Protein AF-A0A7S3K6J3-F1 (afdb_monomer)

Solvent-accessible surface area (backbone atoms only — not comparable to full-atom values): 22435 Å² total; per-residue (Å²): 146,66,68,74,61,56,57,57,53,49,53,54,53,50,48,54,52,48,49,53,53,51,45,63,76,62,69,78,59,71,62,66,65,54,31,46,49,50,23,51,48,55,45,53,49,30,73,70,37,90,57,42,49,60,39,41,28,52,50,20,53,50,42,35,59,39,30,76,72,70,50,45,62,46,47,47,34,20,48,77,70,47,40,57,57,58,52,48,53,51,45,71,68,40,81,85,60,34,71,55,33,46,55,17,49,40,41,40,48,47,41,51,69,68,48,92,78,70,87,71,69,76,64,46,58,62,50,48,50,53,46,57,52,34,60,80,64,70,38,69,70,52,60,48,49,52,46,53,41,55,50,53,48,67,73,72,52,63,75,71,56,69,70,32,68,59,51,37,49,47,54,36,50,51,59,77,63,56,68,80,89,48,77,90,43,44,74,58,52,38,54,50,32,50,51,56,61,71,41,53,72,86,51,45,55,54,45,46,56,70,86,75,76,76,85,75,91,68,98,69,59,68,73,49,55,36,53,46,48,52,54,48,51,53,46,51,34,41,53,50,42,42,40,49,76,69,67,57,43,83,87,62,48,58,74,73,51,47,39,29,38,41,53,47,52,43,55,40,39,77,80,41,43,66,60,51,42,44,66,50,51,33,65,86,68,34,55,68,50,54,57,50,50,49,54,51,52,54,49,60,70,61,50,85,64,71,90,75,98,75,77,90,77,82,82,78,58,99,75,77,66,53,92,67,66,52,61,86,84,34,53,44,44,49,44,58,54,31,52,72,43,86,53,63,66,45,19,47,45,42,46,53,37,52,32,54,73,36,75,66,36,66,66,55,30,25,68,64,60,34,57,83,51,34,48,62,55,36,52,74,68,35,56,79,73,77,55,83,72,82,89,129

Mean predicted aligned error: 13.7 Å

Structure (mmCIF, N/CA/C/O backbone):
data_AF-A0A7S3K6J3-F1
#
_entry.id   AF-A0A7S3K6J3-F1
#
loop_
_atom_site.group_PDB
_atom_site.id
_atom_site.type_symbol
_atom_site.label_atom_id
_atom_site.label_alt_id
_atom_site.label_comp_id
_atom_site.label_asym_id
_atom_site.label_entity_id
_atom_site.label_seq_id
_atom_site.pdbx_PDB_ins_code
_atom_site.Cartn_x
_atom_site.Cartn_y
_atom_site.Cartn_z
_atom_site.occupancy
_atom_site.B_iso_or_equiv
_atom_site.auth_seq_id
_atom_site.auth_comp_id
_atom_site.auth_asym_id
_atom_site.auth_atom_id
_atom_site.pdbx_PDB_model_num
ATOM 1 N N . MET A 1 1 ? 22.095 25.182 -49.298 1.00 34.34 1 MET A N 1
ATOM 2 C CA . MET A 1 1 ? 22.817 23.973 -49.753 1.00 34.34 1 MET A CA 1
ATOM 3 C C . MET A 1 1 ? 22.942 22.976 -48.593 1.00 34.34 1 MET A C 1
ATOM 5 O O . MET A 1 1 ? 24.052 22.664 -48.198 1.00 34.34 1 MET A O 1
ATOM 9 N N . GLY A 1 2 ? 21.825 22.530 -47.999 1.00 30.38 2 GLY A N 1
ATOM 10 C CA . GLY A 1 2 ? 21.850 21.708 -46.769 1.00 30.38 2 GLY A CA 1
ATOM 11 C C . GLY A 1 2 ? 20.948 20.469 -46.784 1.00 30.38 2 GLY A C 1
ATOM 12 O O . GLY A 1 2 ? 21.157 19.570 -45.989 1.00 30.38 2 GLY A O 1
ATOM 13 N N . TRP A 1 3 ? 19.995 20.370 -47.717 1.00 23.39 3 TRP A N 1
ATOM 14 C CA . TRP A 1 3 ? 19.066 19.234 -47.788 1.00 23.39 3 TRP A CA 1
ATOM 15 C C . TRP A 1 3 ? 19.613 18.039 -48.589 1.00 23.39 3 TRP A C 1
ATOM 17 O O . TRP A 1 3 ? 19.313 16.896 -48.263 1.00 23.39 3 TRP A O 1
ATOM 27 N N . ASP A 1 4 ? 20.481 18.273 -49.577 1.00 26.73 4 ASP A N 1
ATOM 28 C CA . ASP A 1 4 ? 21.022 17.201 -50.431 1.00 26.73 4 ASP A CA 1
ATOM 29 C C . ASP A 1 4 ? 22.123 16.366 -49.746 1.00 26.73 4 ASP A C 1
ATOM 31 O O . ASP A 1 4 ? 22.400 15.239 -50.153 1.00 26.73 4 ASP A O 1
ATOM 35 N N . VAL A 1 5 ? 22.737 16.893 -48.679 1.00 32.53 5 VAL A N 1
ATOM 36 C CA . VAL A 1 5 ? 23.767 16.190 -47.890 1.00 32.53 5 VAL A CA 1
ATOM 37 C C . VAL A 1 5 ? 23.125 15.235 -46.872 1.00 32.53 5 VAL A C 1
ATOM 39 O O . VAL A 1 5 ? 23.601 14.112 -46.713 1.00 32.53 5 VAL A O 1
ATOM 42 N N . LEU A 1 6 ? 21.992 15.627 -46.276 1.00 29.70 6 LEU A N 1
ATOM 43 C CA . LEU A 1 6 ? 21.181 14.804 -45.364 1.00 29.70 6 LEU A CA 1
ATOM 44 C C . LEU A 1 6 ? 20.656 13.520 -46.029 1.00 29.70 6 LEU A C 1
ATOM 46 O O . LEU A 1 6 ? 20.731 12.439 -45.447 1.00 29.70 6 LEU A O 1
ATOM 50 N N . VAL A 1 7 ? 20.179 13.618 -47.274 1.00 34.91 7 VAL A N 1
ATOM 51 C CA . VAL A 1 7 ? 19.638 12.472 -48.030 1.00 34.91 7 VAL A CA 1
ATOM 52 C C . VAL A 1 7 ? 20.750 11.508 -48.475 1.00 34.91 7 VAL A C 1
ATOM 54 O O . VAL A 1 7 ? 20.554 10.291 -48.500 1.00 34.91 7 VAL A O 1
ATOM 57 N N . ALA A 1 8 ? 21.945 12.023 -48.783 1.00 35.62 8 ALA A N 1
ATOM 58 C CA . ALA A 1 8 ? 23.076 11.210 -49.230 1.00 35.62 8 ALA A CA 1
ATOM 59 C C . ALA A 1 8 ? 23.711 10.369 -48.103 1.00 35.62 8 ALA A C 1
ATOM 61 O O . ALA A 1 8 ? 24.182 9.260 -48.367 1.00 35.62 8 ALA A O 1
ATOM 62 N N . ASP A 1 9 ? 23.710 10.864 -46.860 1.00 44.25 9 ASP A N 1
ATOM 63 C CA . ASP A 1 9 ? 24.237 10.129 -45.699 1.00 44.25 9 ASP A CA 1
ATOM 64 C C . ASP A 1 9 ? 23.199 9.171 -45.082 1.00 44.25 9 ASP A C 1
ATOM 66 O O . ASP A 1 9 ? 23.557 8.077 -44.637 1.00 44.25 9 ASP A O 1
ATOM 70 N N . GLN A 1 10 ? 21.899 9.493 -45.172 1.00 42.94 10 GLN A N 1
ATOM 71 C CA . GLN A 1 10 ? 20.819 8.542 -44.868 1.00 42.94 10 GLN A CA 1
ATOM 72 C C . GLN A 1 10 ? 20.868 7.305 -45.777 1.00 42.94 10 GLN A C 1
ATOM 74 O O . GLN A 1 10 ? 20.748 6.187 -45.280 1.00 42.94 10 GLN A O 1
ATOM 79 N N . GLY A 1 11 ? 21.138 7.473 -47.077 1.00 52.28 11 GLY A N 1
ATOM 80 C CA . GLY A 1 11 ? 21.250 6.349 -48.015 1.00 52.28 11 GLY A CA 1
ATOM 81 C C . GLY A 1 11 ? 22.408 5.390 -47.707 1.00 52.28 11 GLY A C 1
ATOM 82 O O . GLY A 1 11 ? 22.273 4.182 -47.882 1.00 52.28 11 GLY A O 1
ATOM 83 N N . LYS A 1 12 ? 23.537 5.895 -47.191 1.00 51.97 12 LYS A N 1
ATOM 84 C CA . LYS A 1 12 ? 24.689 5.057 -46.806 1.00 51.97 12 LYS A CA 1
ATOM 85 C C . LYS A 1 12 ? 24.440 4.282 -45.513 1.00 51.97 12 LYS A C 1
ATOM 87 O O . LYS A 1 12 ? 24.840 3.123 -45.417 1.00 51.97 12 LYS A O 1
ATOM 92 N N . ASN A 1 13 ? 23.761 4.899 -44.546 1.00 50.94 13 ASN A N 1
ATOM 93 C CA . ASN A 1 13 ? 23.391 4.240 -43.295 1.00 50.94 13 ASN A CA 1
ATOM 94 C C . ASN A 1 13 ? 22.257 3.223 -43.497 1.00 50.94 13 ASN A C 1
ATOM 96 O O . ASN A 1 13 ? 22.310 2.140 -42.917 1.00 50.94 13 ASN A O 1
ATOM 100 N N . GLU A 1 14 ? 21.274 3.513 -44.358 1.00 53.78 14 GLU A N 1
ATOM 101 C CA . GLU A 1 14 ? 20.258 2.530 -44.750 1.00 53.78 14 GLU A CA 1
ATOM 102 C C . GLU A 1 14 ? 20.865 1.360 -45.517 1.00 53.78 14 GLU A C 1
ATOM 104 O O . GLU A 1 14 ? 20.494 0.220 -45.251 1.00 53.78 14 GLU A O 1
ATOM 109 N N 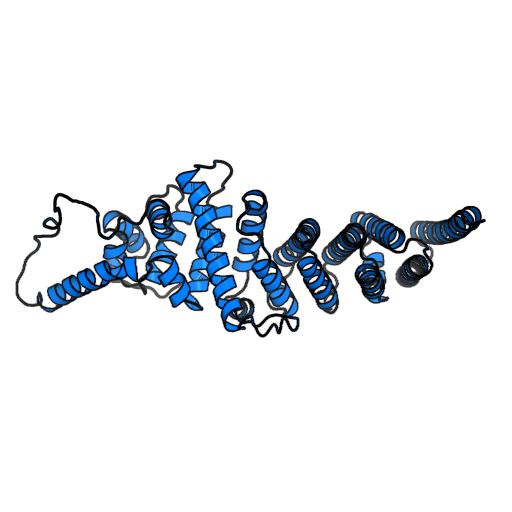. GLU A 1 15 ? 21.825 1.608 -46.409 1.00 57.09 15 GLU A N 1
ATOM 110 C CA . GLU A 1 15 ? 22.499 0.534 -47.135 1.00 57.09 15 GLU A CA 1
ATOM 111 C C . GLU A 1 15 ? 23.333 -0.342 -46.193 1.00 57.09 15 GLU A C 1
ATOM 113 O O . GLU A 1 15 ? 23.237 -1.565 -46.257 1.00 57.09 15 GLU A O 1
ATOM 118 N N . ALA A 1 16 ? 24.066 0.254 -45.246 1.00 52.78 16 ALA A N 1
ATOM 119 C CA . ALA A 1 16 ? 24.797 -0.491 -44.221 1.00 52.78 16 ALA A CA 1
ATOM 120 C C . ALA A 1 16 ? 23.858 -1.330 -43.331 1.00 52.78 16 ALA A C 1
ATOM 122 O O . ALA A 1 16 ? 24.110 -2.512 -43.099 1.00 52.78 16 ALA A O 1
ATOM 123 N N . LEU A 1 17 ? 22.732 -0.760 -42.886 1.00 52.22 17 LEU A N 1
ATOM 124 C CA . LEU A 1 17 ? 21.715 -1.484 -42.117 1.00 52.22 17 LEU A CA 1
ATOM 125 C C . LEU A 1 17 ? 21.010 -2.564 -42.950 1.00 52.22 17 LEU A C 1
ATOM 127 O O . LEU A 1 17 ? 20.650 -3.610 -42.413 1.00 52.22 17 LEU A O 1
ATOM 131 N N . ARG A 1 18 ? 20.817 -2.342 -44.255 1.00 63.78 18 ARG A N 1
ATOM 132 C CA . ARG A 1 18 ? 20.242 -3.314 -45.194 1.00 63.78 18 ARG A CA 1
ATOM 133 C C . ARG A 1 18 ? 21.179 -4.498 -45.401 1.00 63.78 18 ARG A C 1
ATOM 135 O O . ARG A 1 18 ? 20.708 -5.632 -45.363 1.00 63.78 18 ARG A O 1
ATOM 142 N N . VAL A 1 19 ? 22.481 -4.254 -45.558 1.00 57.09 19 VAL A N 1
ATOM 143 C CA . VAL A 1 19 ? 23.503 -5.309 -45.647 1.00 57.09 19 VAL A CA 1
ATOM 144 C C . VAL A 1 19 ? 23.513 -6.146 -44.369 1.00 57.09 19 VAL A C 1
ATOM 146 O O . VAL A 1 19 ? 23.354 -7.360 -44.447 1.00 57.09 19 VAL A O 1
ATOM 149 N N . VAL A 1 20 ? 23.552 -5.507 -43.196 1.00 50.97 20 VAL A N 1
ATOM 150 C CA . VAL A 1 20 ? 23.498 -6.207 -41.901 1.00 50.97 20 VAL A CA 1
ATOM 151 C C . VAL A 1 20 ? 22.211 -7.031 -41.758 1.00 50.97 20 VAL A C 1
ATOM 153 O O . VAL A 1 20 ? 22.265 -8.197 -41.378 1.00 50.97 20 VAL A O 1
ATOM 156 N N . ARG A 1 21 ? 21.042 -6.479 -42.116 1.00 54.25 21 ARG A N 1
ATOM 157 C CA . ARG A 1 21 ? 19.759 -7.212 -42.079 1.00 54.25 21 ARG A CA 1
ATOM 158 C C . ARG A 1 21 ? 19.743 -8.421 -43.017 1.00 54.25 21 ARG A C 1
ATOM 160 O O . ARG A 1 21 ? 19.199 -9.459 -42.648 1.00 54.25 21 ARG A O 1
ATOM 167 N N . ASN A 1 22 ? 20.324 -8.291 -44.208 1.00 57.12 22 ASN A N 1
ATOM 168 C CA . ASN A 1 22 ? 20.384 -9.368 -45.194 1.00 57.12 22 ASN A CA 1
ATOM 169 C C . ASN A 1 22 ? 21.358 -10.479 -44.774 1.00 57.12 22 ASN A C 1
ATOM 171 O O . ASN A 1 22 ? 21.055 -11.650 -44.980 1.00 57.12 22 ASN A O 1
ATOM 175 N N . GLU A 1 23 ? 22.483 -10.138 -44.145 1.00 49.16 23 GLU A N 1
ATOM 176 C CA . GLU A 1 23 ? 23.447 -11.121 -43.635 1.00 49.16 23 GLU A CA 1
ATOM 177 C C . GLU A 1 23 ? 22.927 -11.872 -42.399 1.00 49.16 23 GLU A C 1
ATOM 179 O O . GLU A 1 23 ? 23.130 -13.082 -42.293 1.00 49.16 23 GLU A O 1
ATOM 184 N N . ILE A 1 24 ? 22.170 -11.201 -41.518 1.00 45.38 24 ILE A N 1
ATOM 185 C CA . ILE A 1 24 ? 21.452 -11.850 -40.404 1.00 45.38 24 ILE A CA 1
ATOM 186 C C . ILE A 1 24 ? 20.392 -12.818 -40.943 1.00 45.38 24 ILE A C 1
ATOM 188 O O . ILE A 1 24 ? 20.309 -13.960 -40.494 1.00 45.38 24 ILE A O 1
ATOM 192 N N . ALA A 1 25 ? 19.606 -12.396 -41.939 1.00 51.31 25 ALA A N 1
ATOM 193 C CA . ALA A 1 25 ? 18.584 -13.242 -42.557 1.00 51.31 25 ALA A CA 1
ATOM 194 C C . ALA A 1 25 ? 19.169 -14.456 -43.307 1.00 51.31 25 ALA A C 1
ATOM 196 O O . ALA A 1 25 ? 18.483 -15.466 -43.456 1.00 51.31 25 ALA A O 1
ATOM 197 N N . ALA A 1 26 ? 20.421 -14.367 -43.767 1.00 56.28 26 ALA A N 1
ATOM 198 C CA . ALA A 1 26 ? 21.113 -15.431 -44.490 1.00 56.28 26 ALA A CA 1
ATOM 199 C C . ALA A 1 26 ? 21.833 -16.449 -43.581 1.00 56.28 26 ALA A C 1
ATOM 201 O O . ALA A 1 26 ? 22.225 -17.509 -44.065 1.00 56.28 26 ALA A O 1
ATOM 202 N N . GLY A 1 27 ? 22.006 -16.166 -42.281 1.00 45.19 27 GLY A N 1
ATOM 203 C CA . GLY A 1 27 ? 22.624 -17.092 -41.318 1.00 45.19 27 GLY A CA 1
ATOM 204 C C . GLY A 1 27 ? 24.111 -17.394 -41.567 1.00 45.19 27 GLY A C 1
ATOM 205 O O . GLY A 1 27 ? 24.611 -18.424 -41.123 1.00 45.19 27 GLY A O 1
ATOM 206 N N . THR A 1 28 ? 24.820 -16.533 -42.303 1.00 44.09 28 THR A N 1
ATOM 207 C CA . THR A 1 28 ? 26.155 -16.812 -42.869 1.00 44.09 28 THR A CA 1
ATOM 208 C C . THR A 1 28 ? 27.348 -16.384 -42.006 1.00 44.09 28 THR A C 1
ATOM 210 O O . THR A 1 28 ? 28.485 -16.675 -42.372 1.00 44.09 28 THR A O 1
ATOM 213 N N . VAL A 1 29 ? 27.137 -15.724 -40.864 1.00 46.84 29 VAL A N 1
ATOM 214 C CA . VAL A 1 29 ? 28.210 -15.256 -39.964 1.00 46.84 29 VAL A CA 1
ATOM 215 C C . VAL A 1 29 ? 27.853 -15.599 -38.517 1.00 46.84 29 VAL A C 1
ATOM 217 O O . VAL A 1 29 ? 26.678 -15.586 -38.156 1.00 46.84 29 VAL A O 1
ATOM 220 N N . ALA A 1 30 ? 28.852 -15.915 -37.680 1.00 49.59 30 ALA A N 1
ATOM 221 C CA . ALA A 1 30 ? 28.650 -16.122 -36.244 1.00 49.59 30 ALA A CA 1
ATOM 222 C C . ALA A 1 30 ? 27.934 -14.897 -35.641 1.00 49.59 30 ALA A C 1
ATOM 224 O O . ALA A 1 30 ? 28.468 -13.786 -35.699 1.00 49.59 30 ALA A O 1
ATOM 225 N N . SER A 1 31 ? 26.712 -15.099 -35.128 1.00 60.62 31 SER A N 1
ATOM 226 C CA . SER A 1 31 ? 25.743 -14.009 -34.918 1.00 60.62 31 SER A CA 1
ATOM 227 C C . SER A 1 31 ? 26.261 -12.915 -33.978 1.00 60.62 31 SER A C 1
ATOM 229 O O . SER A 1 31 ? 26.027 -11.737 -34.224 1.00 60.62 31 SER A O 1
ATOM 231 N N . GLU A 1 32 ? 27.098 -13.268 -33.001 1.00 57.19 32 GLU A N 1
ATOM 232 C CA . GLU A 1 32 ? 27.632 -12.335 -32.001 1.00 57.19 32 GLU A CA 1
ATOM 233 C C . GLU A 1 32 ? 28.530 -11.230 -32.585 1.00 57.19 32 GLU A C 1
ATOM 235 O O . GLU A 1 32 ? 28.399 -10.064 -32.213 1.00 57.19 32 GLU A O 1
ATOM 240 N N . ALA A 1 33 ? 29.423 -11.547 -33.531 1.00 58.88 33 ALA A N 1
ATOM 241 C CA . ALA A 1 33 ? 30.325 -10.548 -34.118 1.00 58.88 33 ALA A CA 1
ATOM 242 C C . ALA A 1 33 ? 29.576 -9.562 -35.030 1.00 58.88 33 ALA A C 1
ATOM 244 O O . ALA A 1 33 ? 29.929 -8.378 -35.118 1.00 58.88 33 ALA A O 1
ATOM 245 N N . LEU A 1 34 ? 28.523 -10.050 -35.693 1.00 63.38 34 LEU A N 1
ATOM 246 C CA . LEU A 1 34 ? 27.672 -9.240 -36.553 1.00 63.38 34 LEU A CA 1
ATOM 247 C C . LEU A 1 34 ? 26.735 -8.350 -35.725 1.00 63.38 34 LEU A C 1
ATOM 249 O O . LEU A 1 34 ? 26.571 -7.175 -36.040 1.00 63.38 34 LEU A O 1
ATOM 253 N N . GLU A 1 35 ? 26.192 -8.868 -34.623 1.00 67.25 35 GLU A N 1
ATOM 254 C CA . GLU A 1 35 ? 25.360 -8.120 -33.676 1.00 67.25 35 GLU A CA 1
ATOM 255 C C . GLU A 1 35 ? 26.161 -7.035 -32.934 1.00 67.25 35 GLU A C 1
ATOM 257 O O . GLU A 1 35 ? 25.688 -5.905 -32.803 1.00 67.25 35 GLU A O 1
ATOM 262 N N . ALA A 1 36 ? 27.397 -7.325 -32.511 1.00 67.94 36 ALA A N 1
ATOM 263 C CA . ALA A 1 36 ? 28.294 -6.328 -31.921 1.00 67.94 36 ALA A CA 1
ATOM 264 C C . ALA A 1 36 ? 28.704 -5.244 -32.937 1.00 67.94 36 ALA A C 1
ATOM 266 O O . ALA A 1 36 ? 28.821 -4.064 -32.596 1.00 67.94 36 ALA A O 1
ATOM 267 N N . SER A 1 37 ? 28.883 -5.619 -34.207 1.00 72.25 37 SER A N 1
ATOM 268 C CA . SER A 1 37 ? 29.127 -4.655 -35.287 1.00 72.25 37 SER A CA 1
ATOM 269 C C . SER A 1 37 ? 27.888 -3.802 -35.569 1.00 72.25 37 SER A C 1
ATOM 271 O O . SER A 1 37 ? 28.005 -2.589 -35.729 1.00 72.25 37 SER A O 1
ATOM 273 N N . ALA A 1 38 ? 26.694 -4.395 -35.546 1.00 72.19 38 ALA A N 1
ATOM 274 C CA . ALA A 1 38 ? 25.429 -3.686 -35.707 1.00 72.19 38 ALA A CA 1
ATOM 275 C C . ALA A 1 38 ? 25.185 -2.675 -34.574 1.00 72.19 38 ALA A C 1
ATOM 277 O O . ALA A 1 38 ? 24.807 -1.537 -34.845 1.00 72.19 38 ALA A O 1
ATOM 278 N N . ALA A 1 39 ? 25.477 -3.040 -33.322 1.00 73.00 39 ALA A N 1
ATOM 279 C CA . ALA A 1 39 ? 25.440 -2.132 -32.175 1.00 73.00 39 ALA A CA 1
ATOM 280 C C . ALA A 1 39 ? 26.339 -0.896 -32.375 1.00 73.00 39 ALA A C 1
ATOM 282 O O . ALA A 1 39 ? 25.890 0.237 -32.187 1.00 73.00 39 ALA A O 1
ATOM 283 N N . LYS A 1 40 ? 27.579 -1.098 -32.839 1.00 76.25 40 LYS A N 1
ATOM 284 C CA . LYS A 1 40 ? 28.516 -0.007 -33.165 1.00 76.25 40 LYS A CA 1
ATOM 285 C C . LYS A 1 40 ? 28.045 0.856 -34.337 1.00 76.25 40 LYS A C 1
ATOM 287 O O . LYS A 1 40 ? 28.282 2.061 -34.338 1.00 76.25 40 LYS A O 1
ATOM 292 N N . ILE A 1 41 ? 27.365 0.263 -35.319 1.00 75.81 41 ILE A N 1
ATOM 293 C CA . ILE A 1 41 ? 26.771 0.996 -36.445 1.00 75.81 41 ILE A CA 1
ATOM 294 C C . ILE A 1 41 ? 25.646 1.910 -35.951 1.00 75.81 41 ILE A C 1
ATOM 296 O O . ILE A 1 41 ? 25.638 3.085 -36.308 1.00 75.81 41 ILE A O 1
ATOM 300 N N . TYR A 1 42 ? 24.745 1.417 -35.094 1.00 74.00 42 TYR A N 1
ATOM 301 C CA . TYR A 1 42 ? 23.696 2.250 -34.495 1.00 74.00 42 TYR A CA 1
ATOM 302 C C . TYR A 1 42 ? 24.278 3.403 -33.672 1.00 74.00 42 TYR A C 1
ATOM 304 O O . TYR A 1 42 ? 23.838 4.540 -33.821 1.00 74.00 42 TYR A O 1
ATOM 312 N N . LEU A 1 43 ? 25.303 3.131 -32.863 1.00 74.88 43 LEU A N 1
ATOM 313 C CA . LEU A 1 43 ? 26.033 4.153 -32.110 1.00 74.88 43 LEU A CA 1
ATOM 314 C C . LEU A 1 43 ? 26.639 5.227 -33.020 1.00 74.88 43 LEU A C 1
ATOM 316 O O . LEU A 1 43 ? 26.363 6.412 -32.849 1.00 74.88 43 LEU A O 1
ATOM 320 N N . SER A 1 44 ? 27.393 4.820 -34.043 1.00 77.44 44 SER A N 1
ATOM 321 C CA . SER A 1 44 ? 28.011 5.765 -34.978 1.00 77.44 44 SER A CA 1
ATOM 322 C C . SER A 1 44 ? 26.973 6.563 -35.773 1.00 77.44 44 SER A C 1
ATOM 324 O O . SER A 1 44 ? 27.199 7.734 -36.075 1.00 77.44 44 SER A O 1
ATOM 326 N N . ALA A 1 45 ? 25.833 5.951 -36.107 1.00 73.94 45 ALA A N 1
ATOM 327 C CA . ALA A 1 45 ? 24.732 6.630 -36.779 1.00 73.94 45 ALA A CA 1
ATOM 328 C C . ALA A 1 45 ? 24.093 7.699 -35.882 1.00 73.94 45 ALA A C 1
ATOM 330 O O . ALA A 1 45 ? 23.811 8.792 -36.365 1.00 73.94 45 ALA A O 1
ATOM 331 N N . ILE A 1 46 ? 23.918 7.419 -34.585 1.00 76.06 46 ILE A N 1
ATOM 332 C CA . ILE A 1 46 ? 23.442 8.402 -33.603 1.00 76.06 46 ILE A CA 1
ATOM 333 C C . ILE A 1 46 ? 24.430 9.571 -33.478 1.00 76.06 46 ILE A C 1
ATOM 335 O O . ILE A 1 46 ? 24.019 10.728 -33.514 1.00 76.06 46 ILE A O 1
ATOM 339 N N . GLU A 1 47 ? 25.729 9.291 -33.361 1.00 78.44 47 GLU A N 1
ATOM 340 C CA . GLU A 1 47 ? 26.759 10.325 -33.185 1.00 78.44 47 GLU A CA 1
ATOM 341 C C . GLU A 1 47 ? 26.874 11.275 -34.382 1.00 78.44 47 GLU A C 1
ATOM 343 O O . GLU A 1 47 ? 27.130 12.468 -34.201 1.00 78.44 47 GLU A O 1
ATOM 348 N N . LYS A 1 48 ? 26.688 10.742 -35.596 1.00 79.38 48 LYS A N 1
ATOM 349 C CA . LYS A 1 48 ? 26.800 11.480 -36.863 1.00 79.38 48 LYS A CA 1
ATOM 350 C C . LYS A 1 48 ? 25.499 12.147 -37.309 1.00 79.38 48 LYS A C 1
ATOM 352 O O . LYS A 1 48 ? 25.534 12.929 -38.255 1.00 79.38 48 LYS A O 1
ATOM 357 N N . ALA A 1 49 ? 24.367 11.827 -36.687 1.00 78.06 49 ALA A N 1
ATOM 358 C CA . ALA A 1 49 ? 23.081 12.386 -37.078 1.00 78.06 49 ALA A CA 1
ATOM 359 C C . ALA A 1 49 ? 23.005 13.894 -36.801 1.00 78.06 49 ALA A C 1
ATOM 361 O O . ALA A 1 49 ? 23.448 14.371 -35.756 1.00 78.06 49 ALA A O 1
ATOM 362 N N . GLU A 1 50 ? 22.393 14.629 -37.733 1.00 78.81 50 GLU A N 1
ATOM 363 C CA . GLU A 1 50 ? 22.113 16.060 -37.574 1.00 78.81 50 GLU A CA 1
ATOM 364 C C . GLU A 1 50 ? 21.015 16.293 -36.525 1.00 78.81 50 GLU A C 1
ATOM 366 O O . GLU A 1 50 ? 21.204 17.093 -35.613 1.00 78.81 50 GLU A O 1
ATOM 371 N N . ASP A 1 51 ? 19.921 15.522 -36.585 1.00 79.44 51 ASP A N 1
ATOM 372 C CA . ASP A 1 51 ? 18.951 15.411 -35.489 1.00 79.44 51 ASP A CA 1
ATOM 373 C C . ASP A 1 51 ? 19.251 14.153 -34.660 1.00 79.44 51 ASP A C 1
ATOM 375 O O . ASP A 1 51 ? 18.789 13.038 -34.936 1.00 79.44 51 ASP A O 1
ATOM 379 N N . LYS A 1 52 ? 20.069 14.341 -33.622 1.00 77.75 52 LYS A N 1
ATOM 380 C CA . LYS A 1 52 ? 20.475 13.263 -32.715 1.00 77.75 52 LYS A CA 1
ATOM 381 C C . LYS A 1 52 ? 19.291 12.635 -31.977 1.00 77.75 52 LYS A C 1
ATOM 383 O O . LYS A 1 52 ? 19.328 11.443 -31.679 1.00 77.75 52 LYS A O 1
ATOM 388 N N . VAL A 1 53 ? 18.227 13.389 -31.694 1.00 71.31 53 VAL A N 1
ATOM 389 C CA . VAL A 1 53 ? 17.065 12.872 -30.956 1.00 71.31 53 VAL A CA 1
ATOM 390 C C . VAL A 1 53 ? 16.200 11.986 -31.841 1.00 71.31 53 VAL A C 1
ATOM 392 O O . VAL A 1 53 ? 15.757 10.918 -31.399 1.00 71.31 53 VAL A O 1
ATOM 395 N N . GLU A 1 54 ? 15.991 12.374 -33.095 1.00 75.25 54 GLU A N 1
ATOM 396 C CA . GLU A 1 54 ? 15.319 11.521 -34.071 1.00 75.25 54 GLU A CA 1
ATOM 397 C C . GLU A 1 54 ? 16.106 10.223 -34.307 1.00 75.25 54 GLU A C 1
ATOM 399 O O . GLU A 1 54 ? 15.522 9.137 -34.270 1.00 75.25 54 GLU A O 1
ATOM 404 N N . ALA A 1 55 ? 17.436 10.303 -34.426 1.00 74.00 55 ALA A N 1
ATOM 405 C CA . ALA A 1 55 ? 18.295 9.129 -34.585 1.00 74.00 55 ALA A CA 1
ATOM 406 C C . ALA A 1 55 ? 18.230 8.166 -33.385 1.00 74.00 55 ALA A C 1
ATOM 408 O O . ALA A 1 55 ? 18.106 6.949 -33.568 1.00 74.00 55 ALA A O 1
ATOM 409 N N . VAL A 1 56 ? 18.235 8.695 -32.157 1.00 73.81 56 VAL A N 1
ATOM 410 C CA . VAL A 1 56 ? 18.004 7.916 -30.929 1.00 73.81 56 VAL A CA 1
ATOM 411 C C . VAL A 1 56 ? 16.627 7.245 -30.960 1.00 73.81 56 VAL A C 1
ATOM 413 O O . VAL A 1 56 ? 16.506 6.058 -30.655 1.00 73.81 56 VAL A O 1
ATOM 416 N N . SER A 1 57 ? 15.580 7.973 -31.360 1.00 71.12 57 SER A N 1
ATOM 417 C CA . SER A 1 57 ? 14.213 7.442 -31.418 1.00 71.12 57 SER A CA 1
ATOM 418 C C . SER A 1 57 ? 14.061 6.311 -32.436 1.00 71.12 57 SER A C 1
ATOM 420 O O . SER A 1 57 ? 13.487 5.262 -32.127 1.00 71.12 57 SER A O 1
ATOM 422 N N . CYS A 1 58 ? 14.622 6.486 -33.631 1.00 74.44 58 CYS A N 1
ATOM 423 C CA . CYS A 1 58 ? 14.645 5.471 -34.678 1.00 74.44 58 CYS A CA 1
ATOM 424 C C . CYS A 1 58 ? 15.419 4.225 -34.237 1.00 74.44 58 CYS A C 1
ATOM 426 O O . CYS A 1 58 ? 14.921 3.109 -34.400 1.00 74.44 58 CYS A O 1
ATOM 428 N N . THR A 1 59 ? 16.578 4.412 -33.602 1.00 75.25 59 THR A N 1
ATOM 429 C CA . THR A 1 59 ? 17.382 3.314 -33.050 1.00 75.25 59 THR A CA 1
ATOM 430 C C . THR A 1 59 ? 16.607 2.547 -31.982 1.00 75.25 59 THR A C 1
ATOM 432 O O . THR A 1 59 ? 16.501 1.326 -32.058 1.00 75.25 59 THR A O 1
ATOM 435 N N . ALA A 1 60 ? 15.965 3.238 -31.040 1.00 69.94 60 ALA A N 1
ATOM 436 C CA . ALA A 1 60 ? 15.148 2.597 -30.014 1.00 69.94 60 ALA A CA 1
ATOM 437 C C . ALA A 1 60 ? 13.986 1.780 -30.584 1.00 69.94 60 ALA A C 1
ATOM 439 O O . ALA A 1 60 ? 13.739 0.655 -30.148 1.00 69.94 60 ALA A O 1
ATOM 440 N N . ASN A 1 61 ? 13.270 2.326 -31.571 1.00 70.88 61 ASN A N 1
ATOM 441 C CA . ASN A 1 61 ? 12.177 1.609 -32.223 1.00 70.88 61 ASN A CA 1
ATOM 442 C C . ASN A 1 61 ? 12.692 0.386 -32.999 1.00 70.88 61 ASN A C 1
ATOM 444 O O . ASN A 1 61 ? 12.032 -0.651 -32.992 1.00 70.88 61 ASN A O 1
ATOM 448 N N . ALA A 1 62 ? 13.870 0.476 -33.625 1.00 72.44 62 ALA A N 1
ATOM 449 C CA . ALA A 1 62 ? 14.501 -0.648 -34.312 1.00 72.44 62 ALA A CA 1
ATOM 450 C C . ALA A 1 62 ? 14.924 -1.757 -33.332 1.00 72.44 62 ALA A C 1
ATOM 452 O O . ALA A 1 62 ? 14.635 -2.933 -33.570 1.00 72.44 62 ALA A O 1
ATOM 453 N N . LEU A 1 63 ? 15.535 -1.393 -32.201 1.00 71.06 63 LEU A N 1
ATOM 454 C CA . LEU A 1 63 ? 15.897 -2.332 -31.135 1.00 71.06 63 LEU A CA 1
ATOM 455 C C . LEU A 1 63 ? 14.653 -3.011 -30.539 1.00 71.06 63 LEU A C 1
ATOM 457 O O . LEU A 1 63 ? 14.628 -4.232 -30.391 1.00 71.06 63 LEU A O 1
ATOM 461 N N . LEU A 1 64 ? 13.575 -2.255 -30.304 1.00 66.38 64 LEU A N 1
ATOM 462 C CA . LEU A 1 64 ? 12.285 -2.789 -29.848 1.00 66.38 64 LEU A CA 1
ATOM 463 C C . LEU A 1 64 ? 11.631 -3.732 -30.859 1.00 66.38 64 LEU A C 1
ATOM 465 O O . LEU A 1 64 ? 11.155 -4.807 -30.488 1.00 66.38 64 LEU A O 1
ATOM 469 N N . ALA A 1 65 ? 11.629 -3.371 -32.139 1.00 68.81 65 ALA A N 1
ATOM 470 C CA . ALA A 1 65 ? 11.093 -4.220 -33.197 1.00 68.81 65 ALA A CA 1
ATOM 471 C C . ALA A 1 65 ? 11.883 -5.532 -33.354 1.00 68.81 65 ALA A C 1
ATOM 473 O O . ALA A 1 65 ? 11.309 -6.554 -33.723 1.00 68.81 65 ALA A O 1
ATOM 474 N N . THR A 1 66 ? 13.186 -5.514 -33.069 1.00 68.50 66 THR A N 1
ATOM 475 C CA . THR A 1 66 ? 14.042 -6.710 -33.132 1.00 68.50 66 THR A CA 1
ATOM 476 C C . THR A 1 66 ? 13.786 -7.614 -31.925 1.00 68.50 66 THR A C 1
ATOM 478 O O . THR A 1 66 ? 13.475 -8.794 -32.078 1.00 68.50 66 THR A O 1
ATOM 481 N N . ALA A 1 67 ? 13.735 -7.032 -30.728 1.00 64.00 67 ALA A N 1
ATOM 482 C CA . ALA A 1 67 ? 13.471 -7.764 -29.494 1.00 64.00 67 ALA A CA 1
ATOM 483 C C . ALA A 1 67 ? 12.072 -8.378 -29.403 1.00 64.00 67 ALA A C 1
ATOM 485 O O . ALA A 1 67 ? 11.903 -9.468 -28.853 1.00 64.00 67 ALA A O 1
ATOM 486 N N . THR A 1 68 ? 11.058 -7.709 -29.956 1.00 63.78 68 THR A N 1
ATOM 487 C CA . THR A 1 68 ? 9.690 -8.253 -30.042 1.00 63.78 68 THR A CA 1
ATOM 488 C C . THR A 1 68 ? 9.591 -9.463 -30.972 1.00 63.78 68 THR A C 1
ATOM 490 O O . THR A 1 68 ? 8.694 -10.283 -30.795 1.00 63.78 68 THR A O 1
ATOM 493 N N . LYS A 1 69 ? 10.537 -9.630 -31.904 1.00 72.25 69 LYS A N 1
ATOM 494 C CA . LYS A 1 69 ? 10.670 -10.826 -32.752 1.00 72.25 69 LYS A CA 1
ATOM 495 C C . LYS A 1 69 ? 11.466 -11.958 -32.090 1.00 72.25 69 LYS A C 1
ATOM 497 O O . LYS A 1 69 ? 11.694 -12.980 -32.727 1.00 72.25 69 LYS A O 1
ATOM 502 N N . GLY A 1 70 ? 11.860 -11.795 -30.825 1.00 66.06 70 GLY A N 1
ATOM 503 C CA . GLY A 1 70 ? 12.585 -12.802 -30.046 1.00 66.06 70 GLY A CA 1
ATOM 504 C C . GLY A 1 70 ? 14.107 -12.664 -30.083 1.00 66.06 70 GLY A C 1
ATOM 505 O O . GLY A 1 70 ? 14.777 -13.348 -29.318 1.00 66.06 70 GLY A O 1
ATOM 506 N N . ASP A 1 71 ? 14.654 -11.756 -30.894 1.00 71.44 71 ASP A N 1
ATOM 507 C CA . ASP A 1 71 ? 16.093 -11.490 -30.950 1.00 71.44 71 ASP A CA 1
ATOM 508 C C . ASP A 1 71 ? 16.449 -10.276 -30.083 1.00 71.44 71 ASP A C 1
ATOM 510 O O . ASP A 1 71 ? 16.261 -9.117 -30.458 1.00 71.44 71 ASP A O 1
ATOM 514 N N . ARG A 1 72 ? 16.912 -10.557 -28.864 1.00 70.31 72 ARG A N 1
ATOM 515 C CA . ARG A 1 72 ? 17.226 -9.538 -27.851 1.00 70.31 72 ARG A CA 1
ATOM 516 C C . ARG A 1 72 ? 18.715 -9.210 -27.773 1.00 70.31 72 ARG A C 1
ATOM 518 O O . ARG A 1 72 ? 19.079 -8.209 -27.156 1.00 70.31 72 ARG A O 1
ATOM 525 N N . ARG A 1 73 ? 19.572 -10.007 -28.417 1.00 73.19 73 ARG A N 1
ATOM 526 C CA . ARG A 1 73 ? 21.032 -9.891 -28.299 1.00 73.19 73 ARG A CA 1
ATOM 527 C C . ARG A 1 73 ? 21.558 -8.596 -28.897 1.00 73.19 73 ARG A C 1
ATOM 529 O O . ARG A 1 73 ? 22.428 -7.961 -28.314 1.00 73.19 73 ARG A O 1
ATOM 536 N N . LEU A 1 74 ? 20.953 -8.132 -29.989 1.00 73.19 74 LEU A N 1
ATOM 537 C CA . LEU A 1 74 ? 21.287 -6.842 -30.591 1.00 73.19 74 LEU A CA 1
ATOM 538 C C . LEU A 1 74 ? 21.103 -5.665 -29.615 1.00 73.19 74 LEU A C 1
ATOM 540 O O . LEU A 1 74 ? 21.933 -4.759 -29.574 1.00 73.19 74 LEU A O 1
ATOM 544 N N . ALA A 1 75 ? 20.033 -5.678 -28.818 1.00 69.56 75 ALA A N 1
ATOM 545 C CA . ALA A 1 75 ? 19.786 -4.630 -27.833 1.00 69.56 75 ALA A CA 1
ATOM 546 C C . ALA A 1 75 ? 20.750 -4.714 -26.646 1.00 69.56 75 ALA A C 1
ATOM 548 O O . ALA A 1 75 ? 21.247 -3.684 -26.200 1.00 69.56 75 ALA A O 1
ATOM 549 N N . LEU A 1 76 ? 21.073 -5.925 -26.187 1.00 67.38 76 LEU A N 1
ATOM 550 C CA . LEU A 1 76 ? 22.086 -6.139 -25.151 1.00 67.38 76 LEU A CA 1
ATOM 551 C C . LEU A 1 76 ? 23.472 -5.665 -25.612 1.00 67.38 76 LEU A C 1
ATOM 553 O O . LEU A 1 76 ? 24.135 -4.916 -24.901 1.00 67.38 76 LEU A O 1
ATOM 557 N N . ASN A 1 77 ? 23.869 -6.002 -26.840 1.00 73.19 77 ASN A N 1
ATOM 558 C CA . ASN A 1 77 ? 25.134 -5.567 -27.431 1.00 73.19 77 ASN A CA 1
ATOM 559 C C . ASN A 1 77 ? 25.196 -4.046 -27.637 1.00 73.19 77 ASN A C 1
ATOM 561 O O . ASN A 1 77 ? 26.263 -3.450 -27.480 1.00 73.19 77 ASN A O 1
ATOM 565 N N . PHE A 1 78 ? 24.066 -3.399 -27.948 1.00 73.88 78 PHE A N 1
ATOM 566 C CA . PHE A 1 78 ? 23.973 -1.937 -27.997 1.00 73.88 78 PHE A CA 1
ATOM 567 C C . PHE A 1 78 ? 24.283 -1.308 -26.636 1.00 73.88 78 PHE A C 1
ATOM 569 O O . PHE A 1 78 ? 25.093 -0.386 -26.561 1.00 73.88 78 PHE A O 1
ATOM 576 N N . VAL A 1 79 ? 23.712 -1.841 -25.554 1.00 69.31 79 VAL A N 1
ATOM 577 C CA . VAL A 1 79 ? 23.984 -1.369 -24.186 1.00 69.31 79 VAL A CA 1
ATOM 578 C C . VAL A 1 79 ? 25.433 -1.615 -23.798 1.00 69.31 79 VAL A C 1
ATOM 580 O O . VAL A 1 79 ? 26.106 -0.682 -23.371 1.00 69.31 79 VAL A O 1
ATOM 583 N N . ALA A 1 80 ? 25.927 -2.838 -24.003 1.00 69.12 80 ALA A N 1
ATOM 584 C CA . ALA A 1 80 ? 27.297 -3.228 -23.674 1.00 69.12 80 ALA A CA 1
ATOM 585 C C . ALA A 1 80 ? 28.351 -2.391 -24.421 1.00 69.12 80 ALA A C 1
ATOM 587 O O . ALA A 1 80 ? 29.472 -2.234 -23.948 1.00 69.12 80 ALA A O 1
ATOM 588 N N . SER A 1 81 ? 27.986 -1.817 -25.570 1.00 74.25 81 SER A N 1
ATOM 589 C CA . SER A 1 81 ? 28.854 -0.937 -26.357 1.00 74.25 81 SER A CA 1
ATOM 590 C C . SER A 1 81 ? 28.836 0.532 -25.902 1.00 74.25 81 SER A C 1
ATOM 592 O O . SER A 1 81 ? 29.390 1.373 -26.605 1.00 74.25 81 SER A O 1
ATOM 594 N N . GLY A 1 82 ? 28.190 0.870 -24.779 1.00 71.94 82 GLY A N 1
ATOM 595 C CA . GLY A 1 82 ? 28.031 2.260 -24.318 1.00 71.94 82 GLY A CA 1
ATOM 596 C C . GLY A 1 82 ? 26.866 3.001 -24.985 1.00 71.94 82 GLY A C 1
ATOM 597 O O . GLY A 1 82 ? 26.758 4.222 -24.890 1.00 71.94 82 GLY A O 1
ATOM 598 N N . GLY A 1 83 ? 25.964 2.273 -25.656 1.00 73.12 83 GLY A N 1
ATOM 599 C CA . GLY A 1 83 ? 24.783 2.822 -26.328 1.00 73.12 83 GLY A CA 1
ATOM 600 C C . GLY A 1 83 ? 23.925 3.706 -25.437 1.00 73.12 83 GLY A C 1
ATOM 601 O O . GLY A 1 83 ? 23.452 4.755 -25.866 1.00 73.12 83 GLY A O 1
ATOM 602 N N . MET A 1 84 ? 23.750 3.300 -24.180 1.00 68.38 84 MET A N 1
ATOM 603 C CA . MET A 1 84 ? 22.939 4.046 -23.222 1.00 68.38 84 MET A CA 1
ATOM 604 C C . MET A 1 84 ? 23.596 5.351 -22.776 1.00 68.38 84 MET A C 1
ATOM 606 O O . MET A 1 84 ? 22.879 6.334 -22.611 1.00 68.38 84 MET A O 1
ATOM 610 N N . ASP A 1 85 ? 24.921 5.389 -22.645 1.00 68.44 85 ASP A N 1
ATOM 611 C CA . ASP A 1 85 ? 25.649 6.588 -22.218 1.00 68.44 85 ASP A CA 1
ATOM 612 C C . ASP A 1 85 ? 25.558 7.683 -23.285 1.00 68.44 85 ASP A C 1
ATOM 614 O O . ASP A 1 85 ? 25.200 8.820 -22.987 1.00 68.44 85 ASP A O 1
ATOM 618 N N . VAL A 1 86 ? 25.744 7.314 -24.558 1.00 71.88 86 VAL A N 1
ATOM 619 C CA . VAL A 1 86 ? 25.592 8.238 -25.696 1.00 71.88 86 VAL A CA 1
ATOM 620 C C . VAL A 1 86 ? 24.165 8.778 -25.783 1.00 71.88 86 VAL A C 1
ATOM 622 O O . VAL A 1 86 ? 23.952 9.972 -26.001 1.00 71.88 86 VAL A O 1
ATOM 625 N N . VAL A 1 87 ? 23.166 7.914 -25.591 1.00 68.88 87 VAL A N 1
ATOM 626 C CA . VAL A 1 87 ? 21.763 8.337 -25.596 1.00 68.88 87 VAL A CA 1
ATOM 627 C C . VAL A 1 87 ? 21.471 9.289 -24.426 1.00 68.88 87 VAL A C 1
ATOM 629 O O . VAL A 1 87 ? 20.787 10.297 -24.617 1.00 68.88 87 VAL A O 1
ATOM 632 N N . LEU A 1 88 ? 21.992 8.998 -23.232 1.00 62.88 88 LEU A N 1
ATOM 633 C CA . LEU A 1 88 ? 21.848 9.849 -22.053 1.00 62.88 88 LEU A CA 1
ATOM 634 C C . LEU A 1 88 ? 22.484 11.223 -22.268 1.00 62.88 88 LEU A C 1
ATOM 636 O O . LEU A 1 88 ? 21.828 12.231 -22.012 1.00 62.88 88 LEU A O 1
ATOM 640 N N . ASP A 1 89 ? 23.699 11.283 -22.807 1.00 69.25 89 ASP A N 1
ATOM 641 C CA . ASP A 1 89 ? 24.382 12.543 -23.108 1.00 69.25 89 ASP A CA 1
ATOM 642 C C . ASP A 1 89 ? 23.572 13.415 -24.074 1.00 69.25 89 ASP A C 1
ATOM 644 O O . ASP A 1 89 ? 23.409 14.619 -23.850 1.00 69.25 89 ASP A O 1
ATOM 648 N N . ILE A 1 90 ? 22.982 12.807 -25.105 1.00 67.88 90 ILE A N 1
ATOM 649 C CA . ILE A 1 90 ? 22.111 13.504 -26.062 1.00 67.88 90 ILE A CA 1
ATOM 650 C C . ILE A 1 90 ? 20.857 14.050 -25.366 1.00 67.88 90 ILE A C 1
ATOM 652 O O . ILE A 1 90 ? 20.483 15.205 -25.574 1.00 67.88 90 ILE A O 1
ATOM 656 N N . ILE A 1 91 ? 20.227 13.256 -24.494 1.00 63.09 91 ILE A N 1
ATOM 657 C CA . ILE A 1 91 ? 19.052 13.669 -23.706 1.00 63.09 91 ILE A CA 1
ATOM 658 C C . ILE A 1 91 ? 19.380 14.833 -22.764 1.00 63.09 91 ILE A C 1
ATOM 660 O O . ILE A 1 91 ? 18.561 15.740 -22.567 1.00 63.09 91 ILE A O 1
ATOM 664 N N . LEU A 1 92 ? 20.563 14.810 -22.151 1.00 63.19 92 LEU A N 1
ATOM 665 C CA . LEU A 1 92 ? 21.010 15.854 -21.236 1.00 63.19 92 LEU A CA 1
ATOM 666 C C . LEU A 1 92 ? 21.268 17.177 -21.973 1.00 63.19 92 LEU A C 1
ATOM 668 O O . LEU A 1 92 ? 20.910 18.236 -21.442 1.00 63.19 92 LEU A O 1
ATOM 672 N N . GLN A 1 93 ? 21.819 17.117 -23.190 1.00 69.50 93 GLN A N 1
ATOM 673 C CA . GLN A 1 93 ? 22.171 18.282 -24.009 1.00 69.50 93 GLN A CA 1
ATOM 674 C C . GLN A 1 93 ? 20.955 18.944 -24.682 1.00 69.50 93 GLN A C 1
ATOM 676 O O . GLN A 1 93 ? 20.829 20.170 -24.652 1.00 69.50 93 GLN A O 1
ATOM 681 N N . GLU A 1 94 ? 20.016 18.165 -25.220 1.00 67.12 94 GLU A N 1
ATOM 682 C CA . GLU A 1 94 ? 18.906 18.686 -26.029 1.00 67.12 94 GLU A CA 1
ATOM 683 C C . GLU A 1 94 ? 17.686 19.047 -25.172 1.00 67.12 94 GLU A C 1
ATOM 685 O O . GLU A 1 94 ? 16.932 18.169 -24.771 1.00 67.12 94 GLU A O 1
ATOM 690 N N . LYS A 1 95 ? 17.466 20.337 -24.856 1.00 56.34 95 LYS A N 1
ATOM 691 C CA . LYS A 1 95 ? 16.415 20.812 -23.919 1.00 56.34 95 LYS A CA 1
ATOM 692 C C . LYS A 1 95 ? 14.966 20.716 -24.409 1.00 56.34 95 LYS A C 1
ATOM 694 O O . LYS A 1 95 ? 14.091 20.529 -23.566 1.00 56.34 95 LYS A O 1
ATOM 699 N N . GLU A 1 96 ? 14.701 20.804 -25.709 1.00 52.62 96 GLU A N 1
ATOM 700 C CA . GLU A 1 96 ? 13.325 20.878 -26.240 1.00 52.62 96 GLU A CA 1
ATOM 701 C C . GLU A 1 96 ? 12.790 19.547 -26.786 1.00 52.62 96 GLU A C 1
ATOM 703 O O . GLU A 1 96 ? 11.590 19.292 -26.713 1.00 52.62 96 GLU A O 1
ATOM 708 N N . GLN A 1 97 ? 13.657 18.643 -27.252 1.00 60.75 97 GLN A N 1
ATOM 709 C CA . GLN A 1 97 ? 13.244 17.348 -27.816 1.00 60.75 97 GLN A CA 1
ATOM 710 C C . GLN A 1 97 ? 13.264 16.176 -26.804 1.00 60.75 97 GLN A C 1
ATOM 712 O O . GLN A 1 97 ? 13.017 15.012 -27.139 1.00 60.75 97 GLN A O 1
ATOM 717 N N . LYS A 1 98 ? 13.4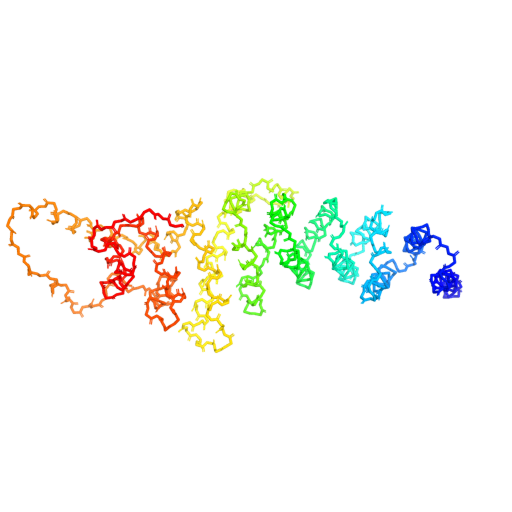87 16.506 -25.529 1.00 61.66 98 LYS A N 1
ATOM 718 C CA . LYS A 1 98 ? 13.656 15.621 -24.366 1.00 61.66 98 LYS A CA 1
ATOM 719 C C . LYS A 1 98 ? 12.701 14.435 -24.310 1.00 61.66 98 LYS A C 1
ATOM 721 O O . LYS A 1 98 ? 13.149 13.306 -24.163 1.00 61.66 98 LYS A O 1
ATOM 726 N N . LEU A 1 99 ? 11.400 14.661 -24.483 1.00 55.62 99 LEU A N 1
ATOM 727 C CA . LEU A 1 99 ? 10.370 13.627 -24.328 1.00 55.62 99 LEU A CA 1
ATOM 728 C C . LEU A 1 99 ? 10.517 12.453 -25.320 1.00 55.62 99 LEU A C 1
ATOM 730 O O . LEU A 1 99 ? 10.249 11.308 -24.955 1.00 55.62 99 LEU A O 1
ATOM 734 N N . LYS A 1 100 ? 10.954 12.706 -26.562 1.00 58.25 100 LYS A N 1
ATOM 735 C CA . LYS A 1 100 ? 11.082 11.660 -27.595 1.00 58.25 100 LYS A CA 1
ATOM 736 C C . LYS A 1 100 ? 12.277 10.742 -27.342 1.00 58.25 100 LYS A C 1
ATOM 738 O O . LYS A 1 100 ? 12.122 9.524 -27.406 1.00 58.25 100 LYS A O 1
ATOM 743 N N . ALA A 1 101 ? 13.436 11.318 -27.028 1.00 56.78 101 ALA A N 1
ATOM 744 C CA . ALA A 1 101 ? 14.647 10.563 -26.696 1.00 56.78 101 ALA A CA 1
ATOM 745 C C . ALA A 1 101 ? 14.478 9.765 -25.390 1.00 56.78 101 ALA A C 1
ATOM 747 O O . ALA A 1 101 ? 14.935 8.640 -25.245 1.00 56.78 101 ALA A O 1
ATOM 748 N N . VAL A 1 102 ? 13.697 10.307 -24.471 1.00 57.31 102 VAL A N 1
ATOM 749 C CA . VAL A 1 102 ? 13.293 9.667 -23.226 1.00 57.31 102 VAL A CA 1
ATOM 750 C C . VAL A 1 102 ? 12.378 8.459 -23.420 1.00 57.31 102 VAL A C 1
ATOM 752 O O . VAL A 1 102 ? 12.622 7.396 -22.851 1.00 57.31 102 VAL A O 1
ATOM 755 N N . LEU A 1 103 ? 11.333 8.595 -24.241 1.00 58.34 103 LEU A N 1
ATOM 756 C CA . LEU A 1 103 ? 10.468 7.471 -24.609 1.00 58.34 103 LEU A CA 1
ATOM 757 C C . LEU A 1 103 ? 11.262 6.394 -25.358 1.00 58.34 103 LEU A C 1
ATOM 759 O O . LEU A 1 103 ? 11.002 5.205 -25.201 1.00 58.34 103 LEU A O 1
ATOM 763 N N . ALA A 1 104 ? 12.248 6.807 -26.151 1.00 59.53 104 ALA A N 1
ATOM 764 C CA . ALA A 1 104 ? 13.183 5.920 -26.825 1.00 59.53 104 ALA A CA 1
ATOM 765 C C . ALA A 1 104 ? 14.060 5.146 -25.820 1.00 59.53 104 ALA A C 1
ATOM 767 O O . ALA A 1 104 ? 14.111 3.919 -25.890 1.00 59.53 104 ALA A O 1
ATOM 768 N N . CYS A 1 105 ? 14.642 5.818 -24.822 1.00 61.81 105 CYS A N 1
ATOM 769 C CA . CYS A 1 105 ? 15.334 5.165 -23.709 1.00 61.81 105 CYS A CA 1
ATOM 770 C C . CYS A 1 105 ? 14.449 4.165 -22.983 1.00 61.81 105 CYS A C 1
ATOM 772 O O . CYS A 1 105 ? 14.879 3.046 -22.752 1.00 61.81 105 CYS A O 1
ATOM 774 N N . ALA A 1 106 ? 13.220 4.542 -22.632 1.00 60.19 106 ALA A N 1
ATOM 775 C CA . ALA A 1 106 ? 12.343 3.665 -21.870 1.00 60.19 106 ALA A CA 1
ATOM 776 C C . ALA A 1 106 ? 11.942 2.410 -22.667 1.00 60.19 106 ALA A C 1
ATOM 778 O O . ALA A 1 106 ? 11.881 1.318 -22.108 1.00 60.19 106 ALA A O 1
ATOM 779 N N . LYS A 1 107 ? 11.773 2.540 -23.990 1.00 61.44 107 LYS A N 1
ATOM 780 C CA . LYS A 1 107 ? 11.587 1.407 -24.909 1.00 61.44 107 LYS A CA 1
ATOM 781 C C . LYS A 1 107 ? 12.820 0.508 -24.987 1.00 61.44 107 LYS A C 1
ATOM 783 O O . LYS A 1 107 ? 12.668 -0.708 -24.936 1.00 61.44 107 LYS A O 1
ATOM 788 N N . ILE A 1 108 ? 14.019 1.086 -25.097 1.00 62.44 108 ILE A N 1
ATOM 789 C CA . ILE A 1 108 ? 15.286 0.334 -25.080 1.00 62.44 108 ILE A CA 1
ATOM 790 C C . ILE A 1 108 ? 15.431 -0.402 -23.749 1.00 62.44 108 ILE A C 1
ATOM 792 O O . ILE A 1 108 ? 15.705 -1.597 -23.733 1.00 62.44 108 ILE A O 1
ATOM 796 N N . ALA A 1 109 ? 15.154 0.283 -22.644 1.00 62.38 109 ALA A N 1
ATOM 797 C CA . ALA A 1 109 ? 15.131 -0.300 -21.318 1.00 62.38 109 ALA A CA 1
ATOM 798 C C . ALA A 1 109 ? 14.161 -1.493 -21.299 1.00 62.38 109 ALA A C 1
ATOM 800 O O . ALA A 1 109 ? 14.587 -2.615 -21.058 1.00 62.38 109 ALA A O 1
ATOM 801 N N . HIS A 1 110 ? 12.887 -1.305 -21.668 1.00 58.66 110 HIS A N 1
ATOM 802 C CA . HIS A 1 110 ? 11.868 -2.367 -21.714 1.00 58.66 110 HIS A CA 1
ATOM 803 C C . HIS A 1 110 ? 12.298 -3.606 -22.524 1.00 58.66 110 HIS A C 1
ATOM 805 O O . HIS A 1 110 ? 11.968 -4.736 -22.168 1.00 58.66 110 HIS A O 1
ATOM 811 N N . VAL A 1 111 ? 13.052 -3.407 -23.606 1.00 59.25 111 VAL A N 1
ATOM 812 C CA . VAL A 1 111 ? 13.638 -4.485 -24.411 1.00 59.25 111 VAL A CA 1
ATOM 813 C C . VAL A 1 111 ? 14.685 -5.279 -23.641 1.00 59.25 111 VAL A C 1
ATOM 815 O O . VAL A 1 111 ? 14.614 -6.508 -23.621 1.00 59.25 111 VAL A O 1
ATOM 818 N N . ILE A 1 112 ? 15.626 -4.578 -23.011 1.00 58.47 112 ILE A N 1
ATOM 819 C CA . ILE A 1 112 ? 16.690 -5.166 -22.188 1.00 58.47 112 ILE A CA 1
ATOM 820 C C . ILE A 1 112 ? 16.065 -5.944 -21.025 1.00 58.47 112 ILE A C 1
ATOM 822 O O . ILE A 1 112 ? 16.456 -7.068 -20.738 1.00 58.47 112 ILE A O 1
ATOM 826 N N . PHE A 1 113 ? 15.002 -5.404 -20.429 1.00 55.34 113 PHE A N 1
ATOM 827 C CA . PHE A 1 113 ? 14.263 -6.045 -19.340 1.00 55.34 113 PHE A CA 1
ATOM 828 C C . PHE A 1 113 ? 13.519 -7.309 -19.722 1.00 55.34 113 PHE A C 1
ATOM 830 O O . PHE A 1 113 ? 13.219 -8.142 -18.870 1.00 55.34 113 PHE A O 1
ATOM 837 N N . ALA A 1 114 ? 13.157 -7.453 -20.992 1.00 54.09 114 ALA A N 1
ATOM 838 C CA . ALA A 1 114 ? 12.487 -8.656 -21.433 1.00 54.09 114 ALA A CA 1
ATOM 839 C C . ALA A 1 114 ? 13.457 -9.847 -21.508 1.00 54.09 114 ALA A C 1
ATOM 841 O O . ALA A 1 114 ? 12.978 -10.977 -21.394 1.00 54.09 114 ALA A O 1
ATOM 842 N N . SER A 1 115 ? 14.770 -9.630 -21.695 1.00 53.81 115 SER A N 1
ATOM 843 C CA . SER A 1 115 ? 15.788 -10.692 -21.708 1.00 53.81 115 SER A CA 1
ATOM 844 C C . SER A 1 115 ? 16.245 -11.052 -20.298 1.00 53.81 115 SER A C 1
ATOM 846 O O . SER A 1 115 ? 17.023 -10.332 -19.690 1.00 53.81 115 SER A O 1
ATOM 848 N N . THR A 1 116 ? 15.819 -12.218 -19.827 1.00 46.00 116 THR A N 1
ATOM 849 C CA . THR A 1 116 ? 16.176 -12.862 -18.550 1.00 46.00 116 THR A CA 1
ATOM 850 C C . THR A 1 116 ? 17.641 -13.331 -18.460 1.00 46.00 116 THR A C 1
ATOM 852 O O . THR A 1 116 ? 17.946 -14.209 -17.666 1.00 46.00 116 THR A O 1
ATOM 855 N N . GLU A 1 117 ? 18.535 -12.844 -19.326 1.00 53.00 117 GLU A N 1
ATOM 856 C CA . GLU A 1 117 ? 19.900 -13.380 -19.503 1.00 53.00 117 GLU A CA 1
ATOM 857 C C . GLU A 1 117 ? 21.004 -12.423 -19.020 1.00 53.00 117 GLU A C 1
ATOM 859 O O . GLU A 1 117 ? 22.182 -12.742 -19.146 1.00 53.00 117 GLU A O 1
ATOM 864 N N . TYR A 1 118 ? 20.658 -11.253 -18.470 1.00 50.56 118 TYR A N 1
ATOM 865 C CA . TYR A 1 118 ? 21.644 -10.251 -18.058 1.00 50.56 118 TYR A CA 1
ATOM 866 C C . TYR A 1 118 ? 21.791 -10.208 -16.530 1.00 50.56 118 TYR A C 1
ATOM 868 O O . TYR A 1 118 ? 21.072 -9.484 -15.847 1.00 50.56 118 TYR A O 1
ATOM 876 N N . GLU A 1 119 ? 22.729 -10.994 -15.993 1.00 51.81 119 GLU A N 1
ATOM 877 C CA . GLU A 1 119 ? 23.030 -11.046 -14.549 1.00 51.81 119 GLU A CA 1
ATOM 878 C C . GLU A 1 119 ? 23.756 -9.784 -14.036 1.00 51.81 119 GLU A C 1
ATOM 880 O O . GLU A 1 119 ? 23.748 -9.497 -12.836 1.00 51.81 119 GLU A O 1
ATOM 885 N N . ASP A 1 120 ? 24.358 -8.998 -14.936 1.00 56.84 120 ASP A N 1
ATOM 886 C CA . ASP A 1 120 ? 25.163 -7.833 -14.573 1.00 56.84 120 ASP A CA 1
ATOM 887 C C . ASP A 1 120 ? 24.305 -6.573 -14.394 1.00 56.84 120 ASP A C 1
ATOM 889 O O . ASP A 1 120 ? 23.750 -6.011 -15.339 1.00 56.84 120 ASP A O 1
ATOM 893 N N . ASN A 1 121 ? 24.218 -6.092 -13.155 1.00 55.41 121 ASN A N 1
ATOM 894 C CA . ASN A 1 121 ? 23.342 -4.993 -12.728 1.00 55.41 121 ASN A CA 1
ATOM 895 C C . ASN A 1 121 ? 23.830 -3.582 -13.126 1.00 55.41 121 ASN A C 1
ATOM 897 O O . ASN A 1 121 ? 23.248 -2.582 -12.701 1.00 55.41 121 ASN A O 1
ATOM 901 N N . HIS A 1 122 ? 24.880 -3.474 -13.946 1.00 58.12 122 HIS A N 1
ATOM 902 C CA . HIS A 1 122 ? 25.505 -2.204 -14.341 1.00 58.12 122 HIS A CA 1
ATOM 903 C C . HIS A 1 122 ? 24.563 -1.234 -15.079 1.00 58.12 122 HIS A C 1
ATOM 905 O O . HIS A 1 122 ? 24.788 -0.028 -15.079 1.00 58.12 122 HIS A O 1
ATOM 911 N N . TRP A 1 123 ? 23.468 -1.724 -15.662 1.00 56.62 123 TRP A N 1
ATOM 912 C CA . TRP A 1 123 ? 22.477 -0.901 -16.366 1.00 56.62 123 TRP A CA 1
ATOM 913 C C . TRP A 1 123 ? 21.463 -0.206 -15.431 1.00 56.62 123 TRP A C 1
ATOM 915 O O . TRP A 1 123 ? 20.748 0.700 -15.872 1.00 56.62 123 TRP A O 1
ATOM 925 N N . LEU A 1 124 ? 21.391 -0.580 -14.144 1.00 57.31 124 LEU A N 1
ATOM 926 C CA . LEU A 1 124 ? 20.462 0.034 -13.183 1.00 57.31 124 LEU A CA 1
ATOM 927 C C . LEU A 1 124 ? 20.836 1.485 -12.840 1.00 57.31 124 LEU A C 1
ATOM 929 O O . LEU A 1 124 ? 19.954 2.297 -12.563 1.00 57.31 124 LEU A O 1
ATOM 933 N N . GLU A 1 125 ? 22.123 1.828 -12.860 1.00 56.50 125 GLU A N 1
ATOM 934 C CA . GLU A 1 125 ? 22.621 3.172 -12.541 1.00 56.50 125 GLU A CA 1
ATOM 935 C C . GLU A 1 125 ? 22.312 4.208 -13.649 1.00 56.50 125 GLU A C 1
ATOM 937 O O . GLU A 1 125 ? 21.751 5.266 -13.332 1.00 56.50 125 GLU A O 1
ATOM 942 N N . PRO A 1 126 ? 22.523 3.906 -14.948 1.00 57.94 126 PRO A N 1
ATOM 943 C CA . PRO A 1 126 ? 22.005 4.714 -16.055 1.00 57.94 126 PRO A CA 1
ATOM 944 C C . PRO A 1 126 ? 20.483 4.907 -16.001 1.00 57.94 126 PRO A C 1
ATOM 946 O O . PRO A 1 126 ? 19.982 6.009 -16.234 1.00 57.94 126 PRO A O 1
ATOM 949 N N . LEU A 1 127 ? 19.729 3.862 -15.634 1.00 61.97 127 LEU A N 1
ATOM 950 C CA . LEU A 1 127 ? 18.275 3.944 -15.461 1.00 61.97 127 LEU A CA 1
ATOM 951 C C . LEU A 1 127 ? 17.893 4.873 -14.300 1.00 61.97 127 LEU A C 1
ATOM 953 O O . LEU A 1 127 ? 17.006 5.710 -14.453 1.00 61.97 127 LEU A O 1
ATOM 957 N N . ALA A 1 128 ? 18.572 4.752 -13.156 1.00 55.59 128 ALA A N 1
ATOM 958 C CA . ALA A 1 128 ? 18.397 5.626 -11.997 1.00 55.59 128 ALA A CA 1
ATOM 959 C C . ALA A 1 128 ? 18.740 7.091 -12.319 1.00 55.59 128 ALA A C 1
ATOM 961 O O . ALA A 1 128 ? 18.073 8.003 -11.832 1.00 55.59 128 ALA A O 1
ATOM 962 N N . SER A 1 129 ? 19.720 7.323 -13.192 1.00 58.59 129 SER A N 1
ATOM 963 C CA . SER A 1 129 ? 20.097 8.658 -13.671 1.00 58.59 129 SER A CA 1
ATOM 964 C C . SER A 1 129 ? 19.056 9.242 -14.633 1.00 58.59 129 SER A C 1
ATOM 966 O O . SER A 1 129 ? 18.652 10.399 -14.485 1.00 58.59 129 SER A O 1
ATOM 968 N N . LEU A 1 130 ? 18.542 8.428 -15.565 1.00 59.22 130 LEU A N 1
ATOM 969 C CA . LEU A 1 130 ? 17.425 8.799 -16.442 1.00 59.22 130 LEU A CA 1
ATOM 970 C C . LEU A 1 130 ? 16.169 9.121 -15.621 1.00 59.22 130 LEU A C 1
ATOM 972 O O . LEU A 1 130 ? 15.468 10.091 -15.913 1.00 59.22 130 LEU A O 1
ATOM 976 N N . LEU A 1 131 ? 15.917 8.330 -14.572 1.00 55.06 131 LEU A N 1
ATOM 977 C CA . LEU A 1 131 ? 14.885 8.588 -13.577 1.00 55.06 131 LEU A CA 1
ATOM 978 C C . LEU A 1 131 ? 15.117 9.934 -12.936 1.00 55.06 131 LEU A C 1
ATOM 980 O O . LEU A 1 131 ? 14.290 10.800 -13.137 1.00 55.06 131 LEU A O 1
ATOM 984 N N . TYR A 1 132 ? 16.235 10.156 -12.251 1.00 54.72 132 TYR A N 1
ATOM 985 C CA . TYR A 1 132 ? 16.538 11.426 -11.591 1.00 54.72 132 TYR A CA 1
ATOM 986 C C . TYR A 1 132 ? 16.249 12.649 -12.481 1.00 54.72 132 TYR A C 1
ATOM 988 O O . TYR A 1 132 ? 15.568 13.600 -12.085 1.00 54.72 132 TYR A O 1
ATOM 996 N N . TRP A 1 133 ? 16.674 12.589 -13.740 1.00 60.16 133 TRP A N 1
ATOM 997 C CA . TRP A 1 133 ? 16.434 13.651 -14.705 1.00 60.16 133 TRP A CA 1
ATOM 998 C C . TRP A 1 133 ? 14.959 13.795 -15.134 1.00 60.16 133 TRP A C 1
ATOM 1000 O O . TRP A 1 133 ? 14.471 14.922 -15.282 1.00 60.16 133 TRP A O 1
ATOM 1010 N N . ALA A 1 134 ? 14.211 12.692 -15.285 1.00 54.78 134 ALA A N 1
ATOM 1011 C CA . ALA A 1 134 ? 12.771 12.703 -15.602 1.00 54.78 134 ALA A CA 1
ATOM 1012 C C . ALA A 1 134 ? 11.978 13.557 -14.607 1.00 54.78 134 ALA A C 1
ATOM 1014 O O . ALA A 1 134 ? 10.943 14.148 -14.917 1.00 54.78 134 ALA A O 1
ATOM 1015 N N . LEU A 1 135 ? 12.491 13.584 -13.383 1.00 51.25 135 LEU A N 1
ATOM 1016 C CA . LEU A 1 135 ? 11.840 14.106 -12.194 1.00 51.25 135 LEU A CA 1
ATOM 1017 C C . LEU A 1 135 ? 12.123 15.577 -12.032 1.00 51.25 135 LEU A C 1
ATOM 1019 O O . LEU A 1 135 ? 11.195 16.350 -11.807 1.00 51.25 135 LEU A O 1
ATOM 1023 N N . ASN A 1 136 ? 13.360 15.979 -12.305 1.00 51.75 136 ASN A N 1
ATOM 1024 C CA . ASN A 1 136 ? 13.704 17.387 -12.445 1.00 51.75 136 ASN A CA 1
ATOM 1025 C C . ASN A 1 136 ? 12.967 18.054 -13.619 1.00 51.75 136 ASN A C 1
ATOM 1027 O O . ASN A 1 136 ? 12.778 19.269 -13.616 1.00 51.75 136 ASN A O 1
ATOM 1031 N N . THR A 1 137 ? 12.502 17.276 -14.602 1.00 54.59 137 THR A N 1
ATOM 1032 C CA . THR A 1 137 ? 11.773 17.781 -15.777 1.00 54.59 137 THR A CA 1
ATOM 1033 C C . THR A 1 137 ? 10.248 17.620 -15.704 1.00 54.59 137 THR A C 1
ATOM 1035 O O . THR A 1 137 ? 9.565 18.072 -16.619 1.00 54.59 137 THR A O 1
ATOM 1038 N N . LYS A 1 138 ? 9.694 17.045 -14.619 1.00 56.47 138 LYS A N 1
ATOM 1039 C CA . LYS A 1 138 ? 8.244 16.791 -14.426 1.00 56.47 138 LYS A CA 1
ATOM 1040 C C . LYS A 1 138 ? 7.590 16.021 -15.589 1.00 56.47 138 LYS A C 1
ATOM 1042 O O . LYS A 1 138 ? 6.471 16.319 -16.004 1.00 56.47 138 LYS A O 1
ATOM 1047 N N . CYS A 1 139 ? 8.301 15.045 -16.148 1.00 59.53 139 CYS A N 1
ATOM 1048 C CA . CYS A 1 139 ? 7.847 14.296 -17.315 1.00 59.53 139 CYS A CA 1
ATOM 1049 C C . CYS A 1 139 ? 6.984 13.076 -16.922 1.00 59.53 139 CYS A C 1
ATOM 1051 O O . CYS A 1 139 ? 7.487 11.957 -16.812 1.00 59.53 139 CYS A O 1
ATOM 1053 N N . ASP A 1 140 ? 5.670 13.276 -16.757 1.00 56.41 140 ASP A N 1
ATOM 1054 C CA . ASP A 1 140 ? 4.703 12.242 -16.326 1.00 56.41 140 ASP A CA 1
ATOM 1055 C C . ASP A 1 140 ? 4.724 10.953 -17.177 1.00 56.41 140 ASP A C 1
ATOM 1057 O O . ASP A 1 140 ? 4.504 9.847 -16.672 1.00 56.41 140 ASP A O 1
ATOM 1061 N N . ALA A 1 141 ? 4.995 11.081 -18.480 1.00 54.31 141 ALA A N 1
ATOM 1062 C CA . ALA A 1 141 ? 5.058 9.954 -19.412 1.00 54.31 141 ALA A CA 1
ATOM 1063 C C . ALA A 1 141 ? 6.309 9.080 -19.212 1.00 54.31 141 ALA A C 1
ATOM 1065 O O . ALA A 1 141 ? 6.248 7.870 -19.419 1.00 54.31 141 ALA A O 1
ATOM 1066 N N . LEU A 1 142 ? 7.433 9.658 -18.773 1.00 58.38 142 LEU A N 1
ATOM 1067 C CA . LEU A 1 142 ? 8.657 8.898 -18.517 1.00 58.38 142 LEU A CA 1
ATOM 1068 C C . LEU A 1 142 ? 8.584 8.140 -17.192 1.00 58.38 142 LEU A C 1
ATOM 1070 O O . LEU A 1 142 ? 8.937 6.963 -17.129 1.00 58.38 142 LEU A O 1
ATOM 1074 N N . THR A 1 143 ? 8.056 8.779 -16.145 1.00 57.84 143 THR A N 1
ATOM 1075 C CA . THR A 1 143 ? 7.792 8.109 -14.863 1.00 57.84 143 THR A CA 1
ATOM 1076 C C . THR A 1 143 ? 6.906 6.872 -15.057 1.00 57.84 143 THR A C 1
ATOM 1078 O O . THR A 1 143 ? 7.067 5.878 -14.355 1.00 57.84 143 THR A O 1
ATOM 1081 N N . PHE A 1 144 ? 6.003 6.906 -16.042 1.00 57.25 144 PHE A N 1
ATOM 1082 C CA . PHE A 1 144 ? 5.125 5.794 -16.397 1.00 57.25 144 PHE A CA 1
ATOM 1083 C C . PHE A 1 144 ? 5.845 4.594 -17.031 1.00 57.25 144 PHE A C 1
ATOM 1085 O O . PHE A 1 144 ? 5.672 3.472 -16.557 1.00 57.25 144 PHE A O 1
ATOM 1092 N N . GLU A 1 145 ? 6.645 4.802 -18.076 1.00 59.62 145 GLU A N 1
ATOM 1093 C CA . GLU A 1 145 ? 7.344 3.697 -18.753 1.00 59.62 145 GLU A CA 1
ATOM 1094 C C . GLU A 1 145 ? 8.384 3.041 -17.831 1.00 59.62 145 GLU A C 1
ATOM 1096 O O . GLU A 1 145 ? 8.523 1.820 -17.782 1.00 59.62 145 GLU A O 1
ATOM 1101 N N . LEU A 1 146 ? 9.056 3.843 -17.004 1.00 61.12 146 LEU A N 1
ATOM 1102 C CA . LEU A 1 146 ? 10.022 3.341 -16.025 1.00 61.12 146 LEU A CA 1
ATOM 1103 C C . LEU A 1 146 ? 9.351 2.586 -14.872 1.00 61.12 146 LEU A C 1
ATOM 1105 O O . LEU A 1 146 ? 9.922 1.646 -14.319 1.00 61.12 146 LEU A O 1
ATOM 1109 N N . PHE A 1 147 ? 8.110 2.942 -14.540 1.00 59.06 147 PHE A N 1
ATOM 1110 C CA . PHE A 1 147 ? 7.296 2.169 -13.614 1.00 59.06 147 PHE A CA 1
ATOM 1111 C C . PHE A 1 147 ? 6.911 0.798 -14.194 1.00 59.06 147 PHE A C 1
ATOM 1113 O O . PHE A 1 147 ? 6.991 -0.212 -13.495 1.00 59.06 147 PHE A O 1
ATOM 1120 N N . ALA A 1 148 ? 6.532 0.744 -15.475 1.00 58.66 148 ALA A N 1
ATOM 1121 C CA . ALA A 1 148 ? 6.234 -0.515 -16.160 1.00 58.66 148 ALA A CA 1
ATOM 1122 C C . ALA A 1 148 ? 7.456 -1.448 -16.184 1.00 58.66 148 ALA A C 1
ATOM 1124 O O . ALA A 1 148 ? 7.324 -2.649 -15.954 1.00 58.66 148 ALA A O 1
ATOM 1125 N N . VAL A 1 149 ? 8.646 -0.876 -16.369 1.00 61.94 149 VAL A N 1
ATOM 1126 C CA . VAL A 1 149 ? 9.937 -1.557 -16.241 1.00 61.94 149 VAL A CA 1
ATOM 1127 C C . VAL A 1 149 ? 10.159 -2.120 -14.834 1.00 61.94 149 VAL A C 1
ATOM 1129 O O . VAL A 1 149 ? 10.409 -3.315 -14.689 1.00 61.94 149 VAL A O 1
ATOM 1132 N N . ALA A 1 150 ? 10.018 -1.294 -13.792 1.00 59.75 150 ALA A N 1
ATOM 1133 C CA . ALA A 1 150 ? 10.200 -1.729 -12.406 1.00 59.75 150 ALA A CA 1
ATOM 1134 C C . ALA A 1 150 ? 9.224 -2.859 -12.031 1.00 59.75 150 ALA A C 1
ATOM 1136 O O . ALA A 1 150 ? 9.592 -3.816 -11.352 1.00 59.75 150 ALA A O 1
ATOM 1137 N N . TYR A 1 151 ? 7.982 -2.769 -12.513 1.00 58.03 151 TYR A N 1
ATOM 1138 C CA . TYR A 1 151 ? 6.957 -3.794 -12.331 1.00 58.03 151 TYR A CA 1
ATOM 1139 C C . TYR A 1 151 ? 7.284 -5.091 -13.079 1.00 58.03 151 TYR A C 1
ATOM 1141 O O . TYR A 1 151 ? 7.130 -6.179 -12.522 1.00 58.03 151 TYR A O 1
ATOM 1149 N N . ALA A 1 152 ? 7.750 -4.997 -14.326 1.00 58.19 152 ALA A N 1
ATOM 1150 C CA . ALA A 1 152 ? 8.150 -6.158 -15.114 1.00 58.19 152 ALA A CA 1
ATOM 1151 C C . ALA A 1 152 ? 9.325 -6.904 -14.464 1.00 58.19 152 ALA A C 1
ATOM 1153 O O . ALA A 1 152 ? 9.276 -8.128 -14.381 1.00 58.19 152 ALA A O 1
ATOM 1154 N N . LEU A 1 153 ? 10.314 -6.174 -13.937 1.00 59.22 153 LEU A N 1
ATOM 1155 C CA . LEU A 1 153 ? 11.415 -6.738 -13.152 1.00 59.22 153 LEU A CA 1
ATOM 1156 C C . LEU A 1 153 ? 10.899 -7.465 -11.908 1.00 59.22 153 LEU A C 1
ATOM 1158 O O . LEU A 1 153 ? 11.153 -8.650 -11.727 1.00 59.22 153 LEU A O 1
ATOM 1162 N N . ALA A 1 154 ? 10.097 -6.780 -11.089 1.00 57.09 154 ALA A N 1
ATOM 1163 C CA . ALA A 1 154 ? 9.597 -7.322 -9.828 1.00 57.09 154 ALA A CA 1
ATOM 1164 C C . ALA A 1 154 ? 8.730 -8.583 -9.979 1.00 57.09 154 ALA A C 1
ATOM 1166 O O . ALA A 1 154 ? 8.591 -9.351 -9.032 1.00 57.09 154 ALA A O 1
ATOM 1167 N N . THR A 1 155 ? 8.086 -8.759 -11.135 1.00 58.53 155 THR A N 1
ATOM 1168 C CA . THR A 1 155 ? 7.142 -9.861 -11.379 1.00 58.53 155 THR A CA 1
ATOM 1169 C C . THR A 1 155 ? 7.751 -11.053 -12.110 1.00 58.53 155 THR A C 1
ATOM 1171 O O . THR A 1 155 ? 7.148 -12.125 -12.087 1.00 58.53 155 THR A O 1
ATOM 1174 N N . LYS A 1 156 ? 8.907 -10.886 -12.766 1.00 57.25 156 LYS A N 1
ATOM 1175 C CA . LYS A 1 156 ? 9.547 -11.933 -13.581 1.00 57.25 156 LYS A CA 1
ATOM 1176 C C . LYS A 1 156 ? 10.841 -12.484 -12.990 1.00 57.25 156 LYS A C 1
ATOM 1178 O O . LYS A 1 156 ? 11.188 -13.619 -13.301 1.00 57.25 156 LYS A O 1
ATOM 1183 N N . GLU A 1 157 ? 11.543 -11.702 -12.181 1.00 56.62 157 GLU A N 1
ATOM 1184 C CA . GLU A 1 157 ? 12.866 -12.054 -11.664 1.00 56.62 157 GLU A CA 1
ATOM 1185 C C . GLU A 1 157 ? 12.786 -12.751 -10.290 1.00 56.62 157 GLU A C 1
ATOM 1187 O O . GLU A 1 157 ? 11.834 -12.534 -9.530 1.00 56.62 157 GLU A O 1
ATOM 1192 N N . PRO A 1 158 ? 13.774 -13.595 -9.935 1.00 56.66 158 PRO A N 1
ATOM 1193 C CA . PRO A 1 158 ? 13.892 -14.168 -8.598 1.00 56.66 158 PRO A CA 1
ATOM 1194 C C . PRO A 1 158 ? 14.030 -13.080 -7.516 1.00 56.66 158 PRO A C 1
ATOM 1196 O O . PRO A 1 158 ? 14.547 -11.989 -7.756 1.00 56.66 158 PRO A O 1
ATOM 1199 N N . LEU A 1 159 ? 13.615 -13.402 -6.283 1.00 55.84 159 LEU A N 1
ATOM 1200 C CA . LEU A 1 159 ? 13.689 -12.524 -5.097 1.00 55.84 159 LEU A CA 1
ATOM 1201 C C . LEU A 1 159 ? 15.068 -11.866 -4.875 1.00 55.84 159 LEU A C 1
ATOM 1203 O O . LEU A 1 159 ? 15.137 -10.827 -4.224 1.00 55.84 159 LEU A O 1
ATOM 1207 N N . SER A 1 160 ? 16.145 -12.430 -5.430 1.00 58.62 160 SER A N 1
ATOM 1208 C CA . SER A 1 160 ? 17.498 -11.862 -5.402 1.00 58.62 160 SER A CA 1
ATOM 1209 C C . SER A 1 160 ? 17.612 -10.497 -6.089 1.00 58.62 160 SER A C 1
ATOM 1211 O O . SER A 1 160 ? 18.447 -9.690 -5.689 1.00 58.62 160 SER A O 1
ATOM 1213 N N . LEU A 1 161 ? 16.772 -10.184 -7.081 1.00 59.41 161 LEU A N 1
ATOM 1214 C CA . LEU A 1 161 ? 16.786 -8.861 -7.714 1.00 59.41 161 LEU A CA 1
ATOM 1215 C C . LEU A 1 161 ? 16.099 -7.801 -6.837 1.00 59.41 161 LEU A C 1
ATOM 1217 O O . LEU A 1 161 ? 16.500 -6.640 -6.811 1.00 59.41 161 LEU A O 1
ATOM 1221 N N . VAL A 1 162 ? 15.104 -8.216 -6.045 1.00 58.47 162 VAL A N 1
ATOM 1222 C CA . VAL A 1 162 ? 14.395 -7.363 -5.072 1.00 58.47 162 VAL A CA 1
ATOM 1223 C C . VAL A 1 162 ? 15.304 -6.973 -3.896 1.00 58.47 162 VAL A C 1
ATOM 1225 O O . VAL A 1 162 ? 15.009 -6.036 -3.151 1.00 58.47 162 VAL A O 1
ATOM 1228 N N . THR A 1 163 ? 16.438 -7.661 -3.738 1.00 64.62 163 THR A N 1
ATOM 1229 C CA . THR A 1 163 ? 17.478 -7.323 -2.763 1.00 64.62 163 THR A CA 1
ATOM 1230 C C . THR A 1 163 ? 18.608 -6.465 -3.320 1.00 64.62 163 THR A C 1
ATOM 1232 O O . THR A 1 163 ? 19.520 -6.132 -2.573 1.00 64.62 163 THR A O 1
ATOM 1235 N N . ASN A 1 164 ? 18.562 -6.092 -4.600 1.00 77.50 164 ASN A N 1
ATOM 1236 C CA . ASN A 1 164 ? 19.569 -5.232 -5.208 1.00 77.50 164 ASN A CA 1
ATOM 1237 C C . ASN A 1 164 ? 19.375 -3.762 -4.775 1.00 77.50 164 ASN A C 1
ATOM 1239 O O . ASN A 1 164 ? 18.281 -3.206 -4.910 1.00 77.50 164 ASN A O 1
ATOM 1243 N N . ASP A 1 165 ? 20.447 -3.113 -4.312 1.00 75.94 165 ASP A N 1
ATOM 1244 C CA . ASP A 1 165 ? 20.441 -1.711 -3.868 1.00 75.94 165 ASP A CA 1
ATOM 1245 C C . ASP A 1 165 ? 19.909 -0.743 -4.931 1.00 75.94 165 ASP A C 1
ATOM 1247 O O . ASP A 1 165 ? 19.180 0.204 -4.626 1.00 75.94 165 ASP A O 1
ATOM 1251 N N . SER A 1 166 ? 20.212 -0.983 -6.203 1.00 72.69 166 SER A N 1
ATOM 1252 C CA . SER A 1 166 ? 19.747 -0.138 -7.296 1.00 72.69 166 SER A CA 1
ATOM 1253 C C . SER A 1 166 ? 18.250 -0.315 -7.563 1.00 72.69 166 SER A C 1
ATOM 1255 O O . SER A 1 166 ? 17.570 0.662 -7.878 1.00 72.69 166 SER A O 1
ATOM 1257 N N . PHE A 1 167 ? 17.698 -1.516 -7.359 1.00 75.50 167 PHE A N 1
ATOM 1258 C CA . PHE A 1 167 ? 16.249 -1.739 -7.408 1.00 75.50 167 PHE A CA 1
ATOM 1259 C C . PHE A 1 167 ? 15.530 -1.083 -6.216 1.00 75.50 167 PHE A C 1
ATOM 1261 O O . PHE A 1 167 ? 14.480 -0.458 -6.378 1.00 75.50 167 PHE A O 1
ATOM 1268 N N . ILE A 1 168 ? 16.126 -1.141 -5.022 1.00 80.12 168 ILE A N 1
ATOM 1269 C CA . ILE A 1 168 ? 15.642 -0.425 -3.831 1.00 80.12 168 ILE A CA 1
ATOM 1270 C C . ILE A 1 168 ? 15.620 1.089 -4.086 1.00 80.12 168 ILE A C 1
ATOM 1272 O O . ILE A 1 168 ? 14.613 1.748 -3.814 1.00 80.12 168 ILE A O 1
ATOM 1276 N N . ASN A 1 169 ? 16.689 1.641 -4.666 1.00 77.88 169 ASN A N 1
ATOM 1277 C CA . ASN A 1 169 ? 16.764 3.055 -5.030 1.00 77.88 169 ASN A CA 1
ATOM 1278 C C . ASN A 1 169 ? 15.719 3.427 -6.090 1.00 77.88 169 ASN A C 1
ATOM 1280 O O . ASN A 1 169 ? 15.052 4.450 -5.949 1.00 77.88 169 ASN A O 1
ATOM 1284 N N . LEU A 1 170 ? 15.516 2.583 -7.106 1.00 77.44 170 LEU A N 1
ATOM 1285 C CA . LEU A 1 170 ? 14.463 2.741 -8.111 1.00 77.44 170 LEU A CA 1
ATOM 1286 C C . LEU A 1 170 ? 13.074 2.847 -7.467 1.00 77.44 170 LEU A C 1
ATOM 1288 O O . LEU A 1 170 ? 12.345 3.804 -7.731 1.00 77.44 170 LEU A O 1
ATOM 1292 N N . LEU A 1 171 ? 12.714 1.903 -6.592 1.00 80.69 171 LEU A N 1
ATOM 1293 C CA . LEU A 1 171 ? 11.435 1.936 -5.879 1.00 80.69 171 LEU A CA 1
ATOM 1294 C C . LEU A 1 171 ? 11.301 3.174 -4.994 1.00 80.69 171 LEU A C 1
ATOM 1296 O O . LEU A 1 171 ? 10.232 3.786 -4.949 1.00 80.69 171 LEU A O 1
ATOM 1300 N N . ARG A 1 172 ? 12.387 3.573 -4.326 1.00 82.50 172 ARG A N 1
ATOM 1301 C CA . ARG A 1 172 ? 12.412 4.789 -3.511 1.00 82.50 172 ARG A CA 1
ATOM 1302 C C . ARG A 1 172 ? 12.139 6.027 -4.357 1.00 82.50 172 ARG A C 1
ATOM 1304 O O . ARG A 1 172 ? 11.287 6.828 -3.977 1.00 82.50 172 ARG A O 1
ATOM 1311 N N . TYR A 1 173 ? 12.798 6.159 -5.511 1.00 77.19 173 TYR A N 1
ATOM 1312 C CA . TYR A 1 173 ? 12.507 7.236 -6.450 1.00 77.19 173 TYR A CA 1
ATOM 1313 C C . TYR A 1 173 ? 11.030 7.201 -6.814 1.00 77.19 173 TYR A C 1
ATOM 1315 O O . TYR A 1 173 ? 10.332 8.158 -6.499 1.00 77.19 173 TYR A O 1
ATOM 1323 N N . VAL A 1 174 ? 10.517 6.089 -7.354 1.00 79.44 174 VAL A N 1
ATOM 1324 C CA . VAL A 1 174 ? 9.097 5.957 -7.725 1.00 79.44 174 VAL A CA 1
ATOM 1325 C C . VAL A 1 174 ? 8.173 6.465 -6.611 1.00 79.44 174 VAL A C 1
ATOM 1327 O O . VAL A 1 174 ? 7.276 7.260 -6.890 1.00 79.44 174 VAL A O 1
ATOM 1330 N N . LEU A 1 175 ? 8.422 6.098 -5.351 1.00 82.69 175 LEU A N 1
ATOM 1331 C CA . LEU A 1 175 ? 7.644 6.570 -4.202 1.00 82.69 175 LEU A CA 1
ATOM 1332 C C . LEU A 1 175 ? 7.731 8.079 -3.962 1.00 82.69 175 LEU A C 1
ATOM 1334 O O . LEU A 1 175 ? 6.700 8.709 -3.732 1.00 82.69 175 LEU A O 1
ATOM 1338 N N . LEU A 1 176 ? 8.915 8.682 -4.050 1.00 79.06 176 LEU A N 1
ATOM 1339 C CA . LEU A 1 176 ? 9.095 10.130 -3.882 1.00 79.06 176 LEU A CA 1
ATOM 1340 C C . LEU A 1 176 ? 8.326 10.956 -4.927 1.00 79.06 176 LEU A C 1
ATOM 1342 O O . LEU A 1 176 ? 8.044 12.135 -4.712 1.00 79.06 176 LEU A O 1
ATOM 1346 N N . LEU A 1 177 ? 7.942 10.346 -6.045 1.00 71.94 177 LEU A N 1
ATOM 1347 C CA . LEU A 1 177 ? 7.499 11.070 -7.237 1.00 71.94 177 LEU A CA 1
ATOM 1348 C C . LEU A 1 177 ? 6.060 10.757 -7.603 1.00 71.94 177 LEU A C 1
ATOM 1350 O O . LEU A 1 177 ? 5.385 11.584 -8.206 1.00 71.94 177 LEU A O 1
ATOM 1354 N N . MET A 1 178 ? 5.583 9.580 -7.207 1.00 76.69 178 MET A N 1
ATOM 1355 C CA . MET A 1 178 ? 4.270 9.050 -7.536 1.00 76.69 178 MET A CA 1
ATOM 1356 C C . MET A 1 178 ? 3.153 10.048 -7.219 1.00 76.69 178 MET A C 1
ATOM 1358 O O . MET A 1 178 ? 2.831 10.226 -6.043 1.00 76.69 178 MET A O 1
ATOM 1362 N N . PRO A 1 179 ? 2.524 10.705 -8.207 1.00 74.25 179 PRO A N 1
ATOM 1363 C CA . PRO A 1 179 ? 1.560 11.772 -7.955 1.00 74.25 179 PRO A CA 1
ATOM 1364 C C . PRO A 1 179 ? 0.405 11.250 -7.097 1.00 74.25 179 PRO A C 1
ATOM 1366 O O . PRO A 1 179 ? -0.277 10.306 -7.486 1.00 74.25 179 PRO A O 1
ATOM 1369 N N . CYS A 1 180 ? 0.205 11.846 -5.919 1.00 70.00 180 CYS A N 1
ATOM 1370 C CA . CYS A 1 180 ? -0.772 11.353 -4.945 1.00 70.00 180 CYS A CA 1
ATOM 1371 C C . CYS A 1 180 ? -2.166 11.932 -5.131 1.00 70.00 180 CYS A C 1
ATOM 1373 O O . CYS A 1 180 ? -3.149 11.280 -4.807 1.00 70.00 180 CYS A O 1
ATOM 1375 N N . THR A 1 181 ? -2.262 13.146 -5.659 1.00 70.19 181 THR A N 1
ATOM 1376 C CA . THR A 1 181 ? -3.516 13.904 -5.715 1.00 70.19 181 THR A CA 1
ATOM 1377 C C . THR A 1 181 ? -4.397 13.550 -6.907 1.00 70.19 181 THR A C 1
ATOM 1379 O O . THR A 1 181 ? -5.565 13.922 -6.923 1.00 70.19 181 THR A O 1
ATOM 1382 N N . SER A 1 182 ? -3.866 12.844 -7.906 1.00 75.19 182 SER A N 1
ATOM 1383 C CA . SER A 1 182 ? -4.593 12.554 -9.139 1.00 75.19 182 SER A CA 1
ATOM 1384 C C . SER A 1 182 ? -5.100 11.115 -9.167 1.00 75.19 182 SER A C 1
ATOM 1386 O O . SER A 1 182 ? -4.329 10.153 -9.174 1.00 75.19 182 SER A O 1
ATOM 1388 N N . THR A 1 183 ? -6.423 10.979 -9.247 1.00 71.81 183 THR A N 1
ATOM 1389 C CA . THR A 1 183 ? -7.131 9.699 -9.385 1.00 71.81 183 THR A CA 1
ATOM 1390 C C . THR A 1 183 ? -6.770 8.963 -10.679 1.00 71.81 183 THR A C 1
ATOM 1392 O O . THR A 1 183 ? -6.848 7.736 -10.724 1.00 71.81 183 THR A O 1
ATOM 1395 N N . LEU A 1 184 ? -6.276 9.674 -11.702 1.00 71.00 184 LEU A N 1
ATOM 1396 C CA . LEU A 1 184 ? -5.813 9.087 -12.968 1.00 71.00 184 LEU A CA 1
ATOM 1397 C C . LEU A 1 184 ? -4.638 8.118 -12.781 1.00 71.00 184 LEU A C 1
ATOM 1399 O O . LEU A 1 184 ? -4.453 7.202 -13.581 1.00 71.00 184 LEU A O 1
ATOM 1403 N N . TYR A 1 185 ? -3.849 8.292 -11.719 1.00 77.75 185 TYR A N 1
ATOM 1404 C CA . TYR A 1 185 ? -2.673 7.465 -11.458 1.00 77.75 185 TYR A CA 1
ATOM 1405 C C . TYR A 1 185 ? -2.960 6.293 -10.525 1.00 77.75 185 TYR A C 1
ATOM 1407 O O . TYR A 1 185 ? -2.053 5.516 -10.236 1.00 77.75 185 TYR A O 1
ATOM 1415 N N . LEU A 1 186 ? -4.200 6.113 -10.069 1.00 79.12 186 LEU A N 1
ATOM 1416 C CA . LEU A 1 186 ? -4.457 5.240 -8.935 1.00 79.12 186 LEU A CA 1
ATOM 1417 C C . LEU A 1 186 ? -4.116 3.764 -9.193 1.00 79.12 186 LEU A C 1
ATOM 1419 O O . LEU A 1 186 ? -3.478 3.130 -8.357 1.00 79.12 186 LEU A O 1
ATOM 1423 N N . ASN A 1 187 ? -4.430 3.240 -10.380 1.00 77.25 187 ASN A N 1
ATOM 1424 C CA . ASN A 1 187 ? -4.050 1.874 -10.764 1.00 77.25 187 ASN A CA 1
ATOM 1425 C C . ASN A 1 187 ? -2.524 1.664 -10.729 1.00 77.25 187 ASN A C 1
ATOM 1427 O O . ASN A 1 187 ? -2.043 0.575 -10.422 1.00 77.25 187 ASN A O 1
ATOM 1431 N N . ARG A 1 188 ? -1.752 2.720 -11.012 1.00 79.25 188 ARG A N 1
ATOM 1432 C CA . ARG A 1 188 ? -0.282 2.701 -10.990 1.00 79.2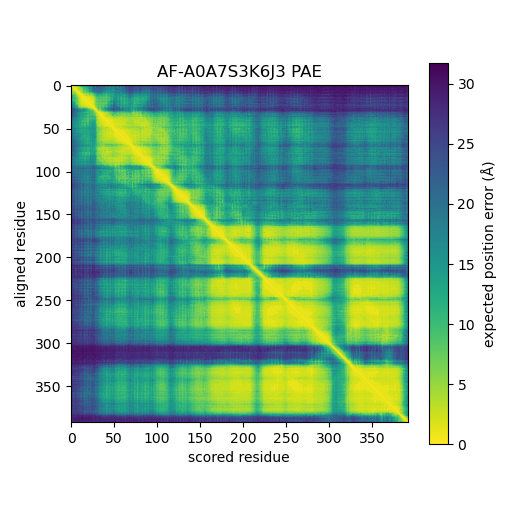5 188 ARG A CA 1
ATOM 1433 C C . ARG A 1 188 ? 0.243 2.750 -9.557 1.00 79.25 188 ARG A C 1
ATOM 1435 O O . ARG A 1 188 ? 1.179 2.026 -9.223 1.00 79.25 188 ARG A O 1
ATOM 1442 N N . GLN A 1 189 ? -0.402 3.535 -8.693 1.00 85.56 189 GLN A N 1
ATOM 1443 C CA . GLN A 1 189 ? -0.103 3.534 -7.262 1.00 85.56 189 GLN A CA 1
ATOM 1444 C C . GLN A 1 189 ? -0.316 2.134 -6.673 1.00 85.56 189 GLN A C 1
ATOM 1446 O O . GLN A 1 189 ? 0.598 1.591 -6.060 1.00 85.56 189 GLN A O 1
ATOM 1451 N N . VAL A 1 190 ? -1.462 1.495 -6.949 1.00 85.25 190 VAL A N 1
ATOM 1452 C CA . VAL A 1 190 ? -1.737 0.110 -6.518 1.00 85.25 190 VAL A CA 1
ATOM 1453 C C . VAL A 1 190 ? -0.675 -0.851 -7.038 1.00 85.25 190 VAL A C 1
ATOM 1455 O O . VAL A 1 190 ? -0.145 -1.648 -6.270 1.00 85.25 190 VAL A O 1
ATOM 1458 N N . ALA A 1 191 ? -0.331 -0.780 -8.325 1.00 82.31 191 ALA A N 1
ATOM 1459 C CA . ALA A 1 191 ? 0.707 -1.636 -8.888 1.00 82.31 191 ALA A CA 1
ATOM 1460 C C . ALA A 1 191 ? 2.052 -1.453 -8.165 1.00 82.31 191 ALA A C 1
ATOM 1462 O O . ALA A 1 191 ? 2.741 -2.439 -7.918 1.00 82.31 191 ALA A O 1
ATOM 1463 N N . THR A 1 192 ? 2.400 -0.224 -7.766 1.00 84.38 192 THR A N 1
ATOM 1464 C CA . THR A 1 192 ? 3.637 0.040 -7.015 1.00 84.38 192 THR A CA 1
ATOM 1465 C C . THR A 1 192 ? 3.577 -0.593 -5.636 1.00 84.38 192 THR A C 1
ATOM 1467 O O . THR A 1 192 ? 4.517 -1.254 -5.210 1.00 84.38 192 THR A O 1
ATOM 1470 N N . LEU A 1 193 ? 2.448 -0.431 -4.946 1.00 89.88 193 LEU A N 1
ATOM 1471 C CA . LEU A 1 193 ? 2.238 -1.029 -3.634 1.00 89.88 193 LEU A CA 1
ATOM 1472 C C . LEU A 1 193 ? 2.304 -2.555 -3.700 1.00 89.88 193 LEU A C 1
ATOM 1474 O O . LEU A 1 193 ? 2.880 -3.167 -2.811 1.00 89.88 193 LEU A O 1
ATOM 1478 N N . ARG A 1 194 ? 1.805 -3.170 -4.779 1.00 87.88 194 ARG A N 1
ATOM 1479 C CA . ARG A 1 194 ? 1.937 -4.616 -5.010 1.00 87.88 194 ARG A CA 1
ATOM 1480 C C . ARG A 1 194 ? 3.393 -5.048 -5.141 1.00 87.88 194 ARG A C 1
ATOM 1482 O O . ARG A 1 194 ? 3.741 -6.084 -4.596 1.00 87.88 194 ARG A O 1
ATOM 1489 N N . ILE A 1 195 ? 4.243 -4.264 -5.809 1.00 84.56 195 ILE A N 1
ATOM 1490 C CA . ILE A 1 195 ? 5.689 -4.536 -5.836 1.00 84.56 195 ILE A CA 1
ATOM 1491 C C . ILE A 1 195 ? 6.269 -4.421 -4.423 1.00 84.56 195 ILE A C 1
ATOM 1493 O O . ILE A 1 195 ? 6.983 -5.308 -3.973 1.00 84.56 195 ILE A O 1
ATOM 1497 N N . LEU A 1 196 ? 5.925 -3.356 -3.696 1.00 88.00 196 LEU A N 1
ATOM 1498 C CA . LEU A 1 196 ? 6.427 -3.120 -2.339 1.00 88.00 196 LEU A CA 1
ATOM 1499 C C . LEU A 1 196 ? 5.992 -4.205 -1.343 1.00 88.00 196 LEU A C 1
ATOM 1501 O O . LEU A 1 196 ? 6.722 -4.507 -0.399 1.00 88.00 196 LEU A O 1
ATOM 1505 N N . MET A 1 197 ? 4.829 -4.831 -1.546 1.00 90.25 197 MET A N 1
ATOM 1506 C CA . MET A 1 197 ? 4.407 -5.982 -0.744 1.00 90.25 197 MET A CA 1
ATOM 1507 C C . MET A 1 197 ? 5.368 -7.162 -0.900 1.00 90.25 197 MET A C 1
ATOM 1509 O O . MET A 1 197 ? 5.592 -7.888 0.065 1.00 90.25 197 MET A O 1
ATOM 1513 N N . LEU A 1 198 ? 5.950 -7.341 -2.088 1.00 85.56 198 LEU A N 1
ATOM 1514 C CA . LEU A 1 198 ? 6.900 -8.418 -2.372 1.00 85.56 198 LEU A CA 1
ATOM 1515 C C . LEU A 1 198 ? 8.297 -8.134 -1.807 1.00 85.56 198 LEU A C 1
ATOM 1517 O O . LEU A 1 198 ? 9.102 -9.053 -1.694 1.00 85.56 198 LEU A O 1
ATOM 1521 N N . VAL A 1 199 ? 8.589 -6.884 -1.430 1.00 85.31 199 VAL A N 1
ATOM 1522 C CA . VAL A 1 199 ? 9.868 -6.520 -0.811 1.00 85.31 199 VAL A CA 1
ATOM 1523 C C . VAL A 1 199 ? 9.953 -7.145 0.589 1.00 85.31 199 VAL A C 1
ATOM 1525 O O . VAL A 1 199 ? 9.073 -6.876 1.422 1.00 85.31 199 VAL A O 1
ATOM 1528 N N . PRO A 1 200 ? 10.997 -7.949 0.877 1.00 87.94 200 PRO A N 1
ATOM 1529 C CA . PRO A 1 200 ? 11.234 -8.489 2.213 1.00 87.94 200 PRO A CA 1
ATOM 1530 C C . PRO A 1 200 ? 11.330 -7.382 3.265 1.00 87.94 200 PRO A C 1
ATOM 1532 O O . PRO A 1 200 ? 11.855 -6.303 2.989 1.00 87.94 200 PRO A O 1
ATOM 1535 N N . GLU A 1 201 ? 10.874 -7.651 4.489 1.00 88.12 201 GLU A N 1
ATOM 1536 C CA . GLU A 1 201 ? 10.895 -6.664 5.581 1.00 88.12 201 GLU A CA 1
ATOM 1537 C C . GLU A 1 201 ? 12.311 -6.113 5.836 1.00 88.12 201 GLU A C 1
ATOM 1539 O O . GLU A 1 201 ? 12.472 -4.904 6.007 1.00 88.12 201 GLU A O 1
ATOM 1544 N N . SER A 1 202 ? 13.349 -6.955 5.731 1.00 85.69 202 SER A N 1
ATOM 1545 C CA . SER A 1 202 ? 14.760 -6.549 5.858 1.00 85.69 202 SER A CA 1
ATOM 1546 C C . SER A 1 202 ? 15.159 -5.418 4.905 1.00 85.69 202 SER A C 1
ATOM 1548 O O . SER A 1 202 ? 15.969 -4.564 5.259 1.00 85.69 202 SER A O 1
ATOM 1550 N N . ASN A 1 203 ? 14.560 -5.384 3.713 1.00 87.62 203 ASN A N 1
ATOM 1551 C CA . ASN A 1 203 ? 14.884 -4.430 2.652 1.00 87.62 203 ASN A CA 1
ATOM 1552 C C . ASN A 1 203 ? 13.880 -3.281 2.593 1.00 87.62 203 ASN A C 1
ATOM 1554 O O . ASN A 1 203 ? 14.162 -2.229 2.023 1.00 87.62 203 ASN A O 1
ATOM 1558 N N . PHE A 1 204 ? 12.706 -3.452 3.197 1.00 90.12 204 PHE A N 1
ATOM 1559 C CA . PHE A 1 204 ? 11.709 -2.398 3.271 1.00 90.12 204 PHE A CA 1
ATOM 1560 C C . PHE A 1 204 ? 12.232 -1.203 4.079 1.00 90.12 204 PHE A C 1
ATOM 1562 O O . PHE A 1 204 ? 12.084 -0.065 3.640 1.00 90.12 204 PHE A O 1
ATOM 1569 N N . ASN A 1 205 ? 12.951 -1.442 5.185 1.00 90.19 205 ASN A N 1
ATOM 1570 C CA . ASN A 1 205 ? 13.640 -0.367 5.909 1.00 90.19 205 ASN A CA 1
ATOM 1571 C C . ASN A 1 205 ? 14.651 0.364 5.021 1.00 90.19 205 ASN A C 1
ATOM 1573 O O . ASN A 1 205 ? 14.734 1.584 5.098 1.00 90.19 205 ASN A O 1
ATOM 1577 N N . ALA A 1 206 ? 15.372 -0.361 4.156 1.00 88.00 206 ALA A N 1
ATOM 1578 C CA . ALA A 1 206 ? 16.306 0.252 3.221 1.00 88.00 206 ALA A CA 1
ATOM 1579 C C . ALA A 1 206 ? 15.574 1.209 2.273 1.00 88.00 206 ALA A C 1
ATOM 1581 O O . ALA A 1 206 ? 16.039 2.325 2.078 1.00 88.00 206 ALA A O 1
ATOM 1582 N N . ILE A 1 207 ? 14.391 0.852 1.757 1.00 87.44 207 ILE A N 1
ATOM 1583 C CA . ILE A 1 207 ? 13.561 1.765 0.947 1.00 87.44 207 ILE A CA 1
ATOM 1584 C C . ILE A 1 207 ? 13.220 3.043 1.729 1.00 87.44 207 ILE A C 1
ATOM 1586 O O . ILE A 1 207 ? 13.299 4.132 1.161 1.00 87.44 207 ILE A O 1
ATOM 1590 N N . LEU A 1 208 ? 12.893 2.926 3.021 1.00 88.69 208 LEU A N 1
ATOM 1591 C CA . LEU A 1 208 ? 12.524 4.059 3.878 1.00 88.69 208 LEU A CA 1
ATOM 1592 C C . LEU A 1 208 ? 13.714 4.924 4.319 1.00 88.69 208 LEU A C 1
ATOM 1594 O O . LEU A 1 208 ? 13.557 6.130 4.492 1.00 88.69 208 LEU A O 1
ATOM 1598 N N . SER A 1 209 ? 14.888 4.333 4.542 1.00 82.62 209 SER A N 1
ATOM 1599 C CA . SER A 1 209 ? 16.086 5.046 4.985 1.00 82.62 209 SER A CA 1
ATOM 1600 C C . SER A 1 209 ? 16.728 5.788 3.815 1.00 82.62 209 SER A C 1
ATOM 1602 O O . SER A 1 209 ? 17.238 5.159 2.886 1.00 82.62 209 SER A O 1
ATOM 1604 N N . SER A 1 210 ? 16.722 7.121 3.844 1.00 65.00 210 SER A N 1
ATOM 1605 C CA . SER A 1 210 ? 17.454 7.933 2.874 1.00 65.00 210 SER A CA 1
ATOM 1606 C C . SER A 1 210 ? 18.843 8.300 3.408 1.00 65.00 210 SER A C 1
ATOM 1608 O O . SER A 1 210 ? 18.993 8.860 4.486 1.00 65.00 210 SER A O 1
ATOM 1610 N N . ASN A 1 211 ? 19.859 8.013 2.594 1.00 56.62 211 ASN A N 1
ATOM 1611 C CA . ASN A 1 211 ? 21.082 8.816 2.473 1.00 56.62 211 ASN A CA 1
ATOM 1612 C C . ASN A 1 211 ? 21.155 9.381 1.044 1.00 56.62 211 ASN A C 1
ATOM 1614 O O . ASN A 1 211 ? 22.237 9.551 0.485 1.00 56.62 211 ASN A O 1
ATOM 1618 N N . ILE A 1 212 ? 20.003 9.600 0.395 1.00 56.34 212 ILE A N 1
ATOM 1619 C CA . ILE A 1 212 ? 20.014 10.290 -0.890 1.00 56.34 212 ILE A CA 1
ATOM 1620 C C . ILE A 1 212 ? 20.312 11.743 -0.561 1.00 56.34 212 ILE A C 1
ATOM 1622 O O . ILE A 1 212 ? 19.424 12.521 -0.232 1.00 56.34 212 ILE A O 1
ATOM 1626 N N . CYS A 1 213 ? 21.585 12.102 -0.656 1.00 44.78 213 CYS A N 1
ATOM 1627 C CA . CYS A 1 213 ? 21.953 13.475 -0.881 1.00 44.78 213 CYS A CA 1
ATOM 1628 C C . CYS A 1 213 ? 21.346 13.882 -2.225 1.00 44.78 213 CYS A C 1
ATOM 1630 O O . CYS A 1 213 ? 21.977 13.748 -3.273 1.00 44.78 213 CYS A O 1
ATOM 1632 N N . LEU A 1 214 ? 20.117 14.397 -2.207 1.00 51.38 214 LEU A N 1
ATOM 1633 C CA . LEU A 1 214 ? 19.627 15.289 -3.248 1.00 51.38 214 LEU A CA 1
ATOM 1634 C C . LEU A 1 214 ? 20.464 16.576 -3.144 1.00 51.38 214 LEU A C 1
ATOM 1636 O O . LEU A 1 214 ? 20.002 17.625 -2.708 1.00 51.38 214 LEU A O 1
ATOM 1640 N N . HIS A 1 215 ? 21.753 16.472 -3.477 1.00 42.38 215 HIS A N 1
ATOM 1641 C CA . HIS A 1 215 ? 22.696 17.573 -3.560 1.00 42.38 215 HIS A CA 1
ATOM 1642 C C . HIS A 1 215 ? 22.337 18.407 -4.788 1.00 42.38 215 HIS A C 1
ATOM 1644 O O . HIS A 1 215 ? 22.984 18.299 -5.820 1.00 42.38 215 HIS A O 1
ATOM 1650 N N . ALA A 1 216 ? 21.287 19.219 -4.687 1.00 43.72 216 ALA A N 1
ATOM 1651 C CA . ALA A 1 216 ? 21.135 20.445 -5.459 1.00 43.72 216 ALA A CA 1
ATOM 1652 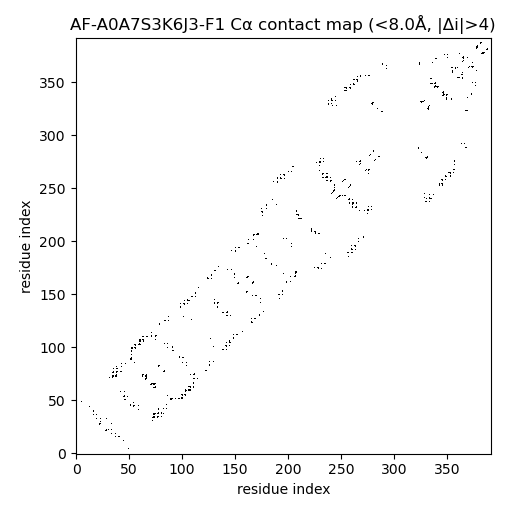C C . ALA A 1 216 ? 19.891 21.219 -4.989 1.00 43.72 216 ALA A C 1
ATOM 1654 O O . ALA A 1 216 ? 18.779 20.960 -5.433 1.00 43.72 216 ALA A O 1
ATOM 1655 N N . GLN A 1 217 ? 20.140 22.247 -4.172 1.00 39.38 217 GLN A N 1
ATOM 1656 C CA . GLN A 1 217 ? 19.410 23.528 -4.150 1.00 39.38 217 GLN A CA 1
ATOM 1657 C C . GLN A 1 217 ? 18.249 23.796 -3.176 1.00 39.38 217 GLN A C 1
ATOM 1659 O O . GLN A 1 217 ? 17.648 24.863 -3.288 1.00 39.38 217 GLN A O 1
ATOM 1664 N N . SER A 1 218 ? 17.996 23.006 -2.135 1.00 46.22 218 SER A N 1
ATOM 1665 C CA . SER A 1 218 ? 17.202 23.533 -1.008 1.00 46.22 218 SER A CA 1
ATOM 1666 C C . SER A 1 218 ? 17.475 22.802 0.300 1.00 46.22 218 SER A C 1
ATOM 1668 O O . SER A 1 218 ? 17.771 21.612 0.288 1.00 46.22 218 SER A O 1
ATOM 1670 N N . ASP A 1 219 ? 17.374 23.532 1.415 1.00 46.09 219 ASP A N 1
ATOM 1671 C CA . ASP A 1 219 ? 17.497 23.086 2.814 1.00 46.09 219 ASP A CA 1
ATOM 1672 C C . ASP A 1 219 ? 16.410 22.065 3.225 1.00 46.09 219 ASP A C 1
ATOM 1674 O O . ASP A 1 219 ? 15.703 22.231 4.221 1.00 46.09 219 ASP A O 1
ATOM 1678 N N . VAL A 1 220 ? 16.206 21.011 2.435 1.00 48.47 220 VAL A N 1
ATOM 1679 C CA . VAL A 1 220 ? 15.271 19.935 2.756 1.00 48.47 220 VAL A CA 1
ATOM 1680 C C . VAL A 1 220 ? 16.000 18.945 3.655 1.00 48.47 220 VAL A C 1
ATOM 1682 O O . VAL A 1 220 ? 16.833 18.160 3.213 1.00 48.47 220 VAL A O 1
ATOM 1685 N N . ASP A 1 221 ? 15.698 19.045 4.948 1.00 54.28 221 ASP A N 1
ATOM 1686 C CA . ASP A 1 221 ? 16.145 18.142 6.009 1.00 54.28 221 ASP A CA 1
ATOM 1687 C C . ASP A 1 221 ? 15.916 16.674 5.603 1.00 54.28 221 ASP A C 1
ATOM 1689 O O . ASP A 1 221 ? 14.790 16.288 5.301 1.00 54.28 221 ASP A O 1
ATOM 1693 N N . ILE A 1 222 ? 16.972 15.856 5.585 1.00 50.31 222 ILE A N 1
ATOM 1694 C CA . ILE A 1 222 ? 16.949 14.443 5.154 1.00 50.31 222 ILE A CA 1
ATOM 1695 C C . ILE A 1 222 ? 15.971 13.613 6.008 1.00 50.31 222 ILE A C 1
ATOM 1697 O O . ILE A 1 222 ? 15.362 12.664 5.508 1.00 50.31 222 ILE A O 1
ATOM 1701 N N . ASN A 1 223 ? 15.723 14.010 7.266 1.00 56.97 223 ASN A N 1
ATOM 1702 C CA . ASN A 1 223 ? 14.678 13.400 8.096 1.00 56.97 223 ASN A CA 1
ATOM 1703 C C . ASN A 1 223 ? 13.267 13.578 7.506 1.00 56.97 223 ASN A C 1
ATOM 1705 O O . ASN A 1 223 ? 12.376 12.774 7.794 1.00 56.97 223 ASN A O 1
ATOM 1709 N N . ASN A 1 224 ? 13.048 14.580 6.647 1.00 71.62 224 ASN A N 1
ATOM 1710 C CA . ASN A 1 224 ? 11.773 14.757 5.961 1.00 71.62 224 ASN A CA 1
ATOM 1711 C C . ASN A 1 224 ? 11.503 13.654 4.944 1.00 71.62 224 ASN A C 1
ATOM 1713 O O . ASN A 1 224 ? 10.341 13.301 4.791 1.00 71.62 224 ASN A O 1
ATOM 1717 N N . ASP A 1 225 ? 12.507 13.076 4.282 1.00 79.62 225 ASP A N 1
ATOM 1718 C CA . ASP A 1 225 ? 12.263 12.135 3.179 1.00 79.62 225 ASP A CA 1
ATOM 1719 C C . ASP A 1 225 ? 11.596 10.845 3.660 1.00 79.62 225 ASP A C 1
ATOM 1721 O O . ASP A 1 225 ? 10.592 10.400 3.095 1.00 79.62 225 ASP A O 1
ATOM 1725 N N . ARG A 1 226 ? 12.107 10.268 4.752 1.00 88.38 226 ARG A N 1
ATOM 1726 C CA . ARG A 1 226 ? 11.538 9.058 5.358 1.00 88.38 226 ARG A CA 1
ATOM 1727 C C . ARG A 1 226 ? 10.104 9.299 5.818 1.00 88.38 226 ARG A C 1
ATOM 1729 O O . ARG A 1 226 ? 9.198 8.542 5.455 1.00 88.38 226 ARG A O 1
ATOM 1736 N N . GLN A 1 227 ? 9.872 10.387 6.555 1.00 89.88 227 GLN A N 1
ATOM 1737 C CA . GLN A 1 227 ? 8.528 10.748 7.005 1.00 89.88 227 GLN A CA 1
ATOM 1738 C C . GLN A 1 227 ? 7.595 11.049 5.828 1.00 89.88 227 GLN A C 1
ATOM 1740 O O . GLN A 1 227 ? 6.419 10.680 5.854 1.00 89.88 227 GLN A O 1
ATOM 1745 N N . PHE A 1 228 ? 8.113 11.692 4.784 1.00 88.31 228 PHE A N 1
ATOM 1746 C CA . PHE A 1 228 ? 7.381 12.034 3.576 1.00 88.31 228 PHE A CA 1
ATOM 1747 C C . PHE A 1 228 ? 6.919 10.782 2.836 1.00 88.31 228 PHE A C 1
ATOM 1749 O O . PHE A 1 228 ? 5.728 10.675 2.545 1.00 88.31 228 PHE A O 1
ATOM 1756 N N . ILE A 1 229 ? 7.804 9.805 2.605 1.00 90.44 229 ILE A N 1
ATOM 1757 C CA . ILE A 1 229 ? 7.442 8.521 1.985 1.00 90.44 229 ILE A CA 1
ATOM 1758 C C . ILE A 1 229 ? 6.354 7.822 2.810 1.00 90.44 229 ILE A C 1
ATOM 1760 O O . ILE A 1 229 ? 5.340 7.401 2.253 1.00 90.44 229 ILE A O 1
ATOM 1764 N N . CYS A 1 230 ? 6.506 7.760 4.136 1.00 93.75 230 CYS A N 1
ATOM 1765 C CA . CYS A 1 230 ? 5.525 7.119 5.016 1.00 93.75 230 CYS A CA 1
ATOM 1766 C C . CYS A 1 230 ? 4.152 7.799 4.939 1.00 93.75 230 CYS A C 1
ATOM 1768 O O . CYS A 1 230 ? 3.138 7.143 4.689 1.00 93.75 230 CYS A O 1
ATOM 1770 N N . ARG A 1 231 ? 4.109 9.130 5.083 1.00 93.00 231 ARG A N 1
ATOM 1771 C CA . ARG A 1 231 ? 2.872 9.918 4.958 1.00 93.00 231 ARG A CA 1
ATOM 1772 C C . ARG A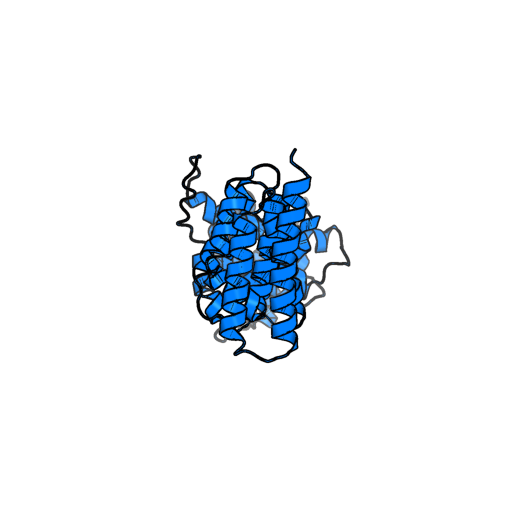 1 231 ? 2.240 9.752 3.582 1.00 93.00 231 ARG A C 1
ATOM 1774 O O . ARG A 1 231 ? 1.019 9.686 3.474 1.00 93.00 231 ARG A O 1
ATOM 1781 N N . ARG A 1 232 ? 3.056 9.647 2.533 1.00 91.25 232 ARG A N 1
ATOM 1782 C CA . ARG A 1 232 ? 2.592 9.454 1.161 1.00 91.25 232 ARG A CA 1
ATOM 1783 C C . ARG A 1 232 ? 1.936 8.091 0.963 1.00 91.25 232 ARG A C 1
ATOM 1785 O O . ARG A 1 232 ? 0.845 8.027 0.404 1.00 91.25 232 ARG A O 1
ATOM 1792 N N . LEU A 1 233 ? 2.549 7.026 1.468 1.00 94.44 233 LEU A N 1
ATOM 1793 C CA . LEU A 1 233 ? 1.986 5.674 1.442 1.00 94.44 233 LEU A CA 1
ATOM 1794 C C . LEU A 1 233 ? 0.655 5.595 2.210 1.00 94.44 233 LEU A C 1
ATOM 1796 O O . LEU A 1 233 ? -0.321 5.045 1.701 1.00 94.44 233 LEU A O 1
ATOM 1800 N N . LEU A 1 234 ? 0.576 6.220 3.389 1.00 96.31 234 LEU A N 1
ATOM 1801 C CA . LEU A 1 234 ? -0.662 6.302 4.174 1.00 96.31 234 LEU A CA 1
ATOM 1802 C C . LEU A 1 234 ? -1.735 7.163 3.492 1.00 96.31 234 LEU A C 1
ATOM 1804 O O . LEU A 1 234 ? -2.926 6.858 3.569 1.00 96.31 234 LEU A O 1
ATOM 1808 N N . PHE A 1 235 ? -1.331 8.219 2.784 1.00 93.69 235 PHE A N 1
ATOM 1809 C CA . PHE A 1 235 ? -2.244 9.017 1.973 1.00 93.69 235 PHE A CA 1
ATOM 1810 C C . PHE A 1 235 ? -2.830 8.197 0.819 1.00 93.69 235 PHE A C 1
ATOM 1812 O O . PHE A 1 235 ? -4.037 8.251 0.593 1.00 93.69 235 PHE A O 1
ATOM 1819 N N . ILE A 1 236 ? -2.011 7.391 0.135 1.00 93.44 236 ILE A N 1
ATOM 1820 C CA . ILE A 1 236 ? -2.493 6.473 -0.904 1.00 93.44 236 ILE A CA 1
ATOM 1821 C C . ILE A 1 236 ? -3.509 5.497 -0.305 1.00 93.44 236 ILE A C 1
ATOM 1823 O O . ILE A 1 236 ? -4.598 5.373 -0.858 1.00 93.44 236 ILE A O 1
ATOM 1827 N N . LEU A 1 237 ? -3.219 4.877 0.848 1.00 96.06 237 LEU A N 1
ATOM 1828 C CA . LEU A 1 237 ? -4.190 4.030 1.555 1.00 96.06 237 LEU A CA 1
ATOM 1829 C C . LEU A 1 237 ? -5.518 4.767 1.779 1.00 96.06 237 LEU A C 1
ATOM 1831 O O . LEU A 1 237 ? -6.571 4.253 1.409 1.00 96.06 237 LEU A O 1
ATOM 1835 N N . LYS A 1 238 ? -5.480 5.989 2.323 1.00 95.56 238 LYS A N 1
ATOM 1836 C CA . LYS A 1 238 ? -6.689 6.795 2.547 1.00 95.56 238 LYS A CA 1
ATOM 1837 C C . LYS A 1 238 ? -7.482 7.016 1.258 1.00 95.56 238 LYS A C 1
ATOM 1839 O O . LYS A 1 238 ? -8.699 6.863 1.275 1.00 95.56 238 LYS A O 1
ATOM 1844 N N . MET A 1 239 ? -6.812 7.349 0.155 1.00 93.62 239 MET A N 1
ATOM 1845 C CA . MET A 1 239 ? -7.471 7.578 -1.133 1.00 93.62 239 MET A CA 1
ATOM 1846 C C . MET A 1 239 ? -8.132 6.308 -1.682 1.00 93.62 239 MET A C 1
ATOM 1848 O O . MET A 1 239 ? -9.260 6.377 -2.162 1.00 93.62 239 MET A O 1
ATOM 1852 N N . GLN A 1 240 ? -7.473 5.150 -1.575 1.00 93.69 240 GLN A N 1
ATOM 1853 C CA . GLN A 1 240 ? -8.041 3.862 -2.002 1.00 93.69 240 GLN A CA 1
ATOM 1854 C C . GLN A 1 240 ? -9.295 3.511 -1.206 1.00 93.69 240 GLN A C 1
ATOM 1856 O O . GLN A 1 240 ? -10.329 3.169 -1.777 1.00 93.69 240 GLN A O 1
ATOM 1861 N N . LEU A 1 241 ? -9.213 3.652 0.119 1.00 95.12 241 LEU A N 1
ATOM 1862 C CA . LEU A 1 241 ? -10.337 3.391 1.006 1.00 95.12 241 LEU A CA 1
ATOM 1863 C C . LEU A 1 241 ? -11.493 4.357 0.765 1.00 95.12 241 LEU A C 1
ATOM 1865 O O . LEU A 1 241 ? -12.645 3.942 0.795 1.00 95.12 241 LEU A O 1
ATOM 1869 N N . TRP A 1 242 ? -11.199 5.630 0.503 1.00 94.69 242 TRP A N 1
ATOM 1870 C CA . TRP A 1 242 ? -12.223 6.622 0.211 1.00 94.69 242 TRP A CA 1
ATOM 1871 C C . TRP A 1 242 ? -12.981 6.287 -1.079 1.00 94.69 242 TRP A C 1
ATOM 1873 O O . TRP A 1 242 ? -14.207 6.248 -1.061 1.00 94.69 242 TRP A O 1
ATOM 1883 N N . ARG A 1 243 ? -12.291 5.944 -2.173 1.00 92.50 243 ARG A N 1
ATOM 1884 C CA . ARG A 1 243 ? -12.976 5.526 -3.411 1.00 92.50 243 ARG A CA 1
ATOM 1885 C C . ARG A 1 243 ? -13.823 4.271 -3.212 1.00 92.50 243 ARG A C 1
ATOM 1887 O O . ARG A 1 243 ? -14.934 4.168 -3.723 1.00 92.50 243 ARG A O 1
ATOM 1894 N N . TYR A 1 244 ? -13.297 3.314 -2.455 1.00 94.31 244 TYR A N 1
ATOM 1895 C CA . TYR A 1 244 ? -13.998 2.065 -2.203 1.00 94.31 244 TYR A CA 1
ATOM 1896 C C . TYR A 1 244 ? -15.243 2.260 -1.328 1.00 94.31 244 TYR A C 1
ATOM 1898 O O . TYR A 1 244 ? -16.333 1.843 -1.708 1.00 94.31 244 TYR A O 1
ATOM 1906 N N . ALA A 1 245 ? -15.100 2.917 -0.176 1.00 91.62 245 ALA A N 1
ATOM 1907 C CA . ALA A 1 245 ? -16.166 3.023 0.817 1.00 91.62 245 ALA A CA 1
ATOM 1908 C C . ALA A 1 245 ? -17.121 4.205 0.581 1.00 91.62 245 ALA A C 1
ATOM 1910 O O . ALA A 1 245 ? -18.275 4.142 0.996 1.00 91.62 245 ALA A O 1
ATOM 1911 N N . VAL A 1 246 ? -16.658 5.286 -0.058 1.00 90.69 246 VAL A N 1
ATOM 1912 C CA . VAL A 1 246 ? -17.428 6.533 -0.223 1.00 90.69 246 VAL A CA 1
ATOM 1913 C C . VAL A 1 246 ? -17.931 6.701 -1.647 1.00 90.69 246 VAL A C 1
ATOM 1915 O O . VAL A 1 246 ? -19.122 6.925 -1.838 1.00 90.69 246 VAL A O 1
ATOM 1918 N N . GLU A 1 247 ? -17.059 6.572 -2.651 1.00 90.75 247 GLU A N 1
ATOM 1919 C CA . GLU A 1 247 ? -17.505 6.639 -4.053 1.00 90.75 247 GLU A CA 1
ATOM 1920 C C . GLU A 1 247 ? -18.233 5.362 -4.495 1.00 90.75 247 GLU A C 1
ATOM 1922 O O . GLU A 1 247 ? -18.917 5.375 -5.518 1.00 90.75 247 GLU A O 1
ATOM 1927 N N . ALA A 1 248 ? -18.104 4.271 -3.727 1.00 88.31 248 ALA A N 1
ATOM 1928 C CA . ALA A 1 248 ? -18.625 2.950 -4.071 1.00 88.31 248 ALA A CA 1
ATOM 1929 C C . ALA A 1 248 ? -18.203 2.520 -5.489 1.00 88.31 248 ALA A C 1
ATOM 1931 O O . ALA A 1 248 ? -18.995 1.958 -6.258 1.00 88.31 248 ALA A O 1
ATOM 1932 N N . ASP A 1 249 ? -16.951 2.820 -5.849 1.00 87.25 249 ASP A N 1
ATOM 1933 C CA . ASP A 1 249 ? -16.446 2.582 -7.193 1.00 87.25 249 ASP A CA 1
ATOM 1934 C C . ASP A 1 249 ? -16.342 1.081 -7.485 1.00 87.25 249 ASP A C 1
ATOM 1936 O O . ASP A 1 249 ? -15.467 0.369 -6.988 1.00 87.25 249 ASP A O 1
ATOM 1940 N N . ARG A 1 250 ? -17.234 0.606 -8.359 1.00 81.38 250 ARG A N 1
ATOM 1941 C CA . ARG A 1 250 ? -17.324 -0.800 -8.774 1.00 81.38 250 ARG A CA 1
ATOM 1942 C C . ARG A 1 250 ? -16.106 -1.285 -9.561 1.00 81.38 250 ARG A C 1
ATOM 1944 O O . ARG A 1 250 ? -15.972 -2.489 -9.758 1.00 81.38 250 ARG A O 1
ATOM 1951 N N . ALA A 1 251 ? -15.245 -0.386 -10.041 1.00 85.62 251 ALA A N 1
ATOM 1952 C CA . ALA A 1 251 ? -14.005 -0.756 -10.717 1.00 85.62 251 ALA A CA 1
ATOM 1953 C C . ALA A 1 251 ? -12.918 -1.240 -9.741 1.00 85.62 251 ALA A C 1
ATOM 1955 O O . ALA A 1 251 ? -11.944 -1.867 -10.175 1.00 85.62 251 ALA A O 1
ATOM 1956 N N . ILE A 1 252 ? -13.071 -0.960 -8.443 1.00 87.94 252 ILE A N 1
ATOM 1957 C CA . ILE A 1 252 ? -12.135 -1.393 -7.409 1.00 87.94 252 ILE A CA 1
ATOM 1958 C C . ILE A 1 252 ? -12.366 -2.871 -7.111 1.00 87.94 252 ILE A C 1
ATOM 1960 O O . ILE A 1 252 ? -13.444 -3.285 -6.689 1.00 87.94 252 ILE A O 1
ATOM 1964 N N . HIS A 1 253 ? -11.318 -3.667 -7.296 1.00 93.12 253 HIS A N 1
ATOM 1965 C CA . HIS A 1 253 ? -11.282 -5.054 -6.870 1.00 93.12 253 HIS A CA 1
ATOM 1966 C C . HIS A 1 253 ? -10.651 -5.119 -5.469 1.00 93.12 253 HIS A C 1
ATOM 1968 O O . HIS A 1 253 ? -9.436 -4.926 -5.356 1.00 93.12 253 HIS A O 1
ATOM 1974 N N . PRO A 1 254 ? -11.409 -5.439 -4.401 1.00 93.19 254 PRO A N 1
ATOM 1975 C CA . PRO A 1 254 ? -10.951 -5.254 -3.020 1.00 93.19 254 PRO A CA 1
ATOM 1976 C C . PRO A 1 254 ? -9.618 -5.958 -2.720 1.00 93.19 254 PRO A C 1
ATOM 1978 O O . PRO A 1 254 ? -8.680 -5.333 -2.228 1.00 93.19 254 PRO A O 1
ATOM 1981 N N . ASP A 1 255 ? -9.477 -7.225 -3.125 1.00 92.56 255 ASP A N 1
ATOM 1982 C CA . ASP A 1 255 ? -8.244 -7.995 -2.892 1.00 92.56 255 ASP A CA 1
ATOM 1983 C C . ASP A 1 255 ? -7.027 -7.442 -3.642 1.00 92.56 255 ASP A C 1
ATOM 1985 O O . ASP A 1 255 ? -5.896 -7.553 -3.180 1.00 92.56 255 ASP A O 1
ATOM 1989 N N . ARG A 1 256 ? -7.241 -6.858 -4.824 1.00 90.75 256 ARG A N 1
ATOM 1990 C CA . ARG A 1 256 ? -6.157 -6.376 -5.685 1.00 90.75 256 ARG A CA 1
ATOM 1991 C C . ARG A 1 256 ? -5.727 -4.971 -5.292 1.00 90.75 256 ARG A C 1
ATOM 1993 O O . ARG A 1 256 ? -4.544 -4.657 -5.389 1.00 90.75 256 ARG A O 1
ATOM 2000 N N . ASP A 1 257 ? -6.690 -4.149 -4.892 1.00 92.50 257 ASP A N 1
ATOM 2001 C CA . ASP A 1 257 ? -6.529 -2.703 -4.809 1.00 92.50 257 ASP A CA 1
ATOM 2002 C C . ASP A 1 257 ? -6.436 -2.204 -3.354 1.00 92.50 257 ASP A C 1
ATOM 2004 O O . ASP A 1 257 ? -5.771 -1.199 -3.106 1.00 92.50 257 ASP A O 1
ATOM 2008 N N . LEU A 1 258 ? -7.011 -2.927 -2.378 1.00 96.25 258 LEU A N 1
ATOM 2009 C CA . LEU A 1 258 ? -6.994 -2.541 -0.956 1.00 96.25 258 LEU A CA 1
ATOM 2010 C C . LEU A 1 258 ? -6.010 -3.344 -0.105 1.00 96.25 258 LEU A C 1
ATOM 2012 O O . LEU A 1 258 ? -5.426 -2.793 0.825 1.00 96.25 258 LEU A O 1
ATOM 2016 N N . VAL A 1 259 ? -5.788 -4.625 -0.410 1.00 96.44 259 VAL A N 1
ATOM 2017 C CA . VAL A 1 259 ? -4.828 -5.444 0.355 1.00 96.44 259 VAL A CA 1
ATOM 2018 C C . VAL A 1 259 ? -3.409 -4.866 0.291 1.00 96.44 259 VAL A C 1
ATOM 2020 O O . VAL A 1 259 ? -2.792 -4.755 1.350 1.00 96.44 259 VAL A O 1
ATOM 2023 N N . PRO A 1 260 ? -2.892 -4.410 -0.871 1.00 96.12 260 PRO A N 1
ATOM 2024 C CA . PRO A 1 260 ? -1.554 -3.833 -0.917 1.00 96.12 260 PRO A CA 1
ATOM 2025 C C . PRO A 1 260 ? -1.326 -2.616 -0.024 1.00 96.12 260 PRO A C 1
ATOM 2027 O O . PRO A 1 260 ? -0.407 -2.662 0.790 1.00 96.12 260 PRO A O 1
ATOM 2030 N N . PRO A 1 261 ? -2.126 -1.537 -0.093 1.00 96.75 261 PRO A N 1
ATOM 2031 C CA . PRO A 1 261 ? -1.926 -0.407 0.809 1.00 96.75 261 PRO A CA 1
ATOM 2032 C C . PRO A 1 261 ? -2.115 -0.778 2.289 1.00 96.75 261 PRO A C 1
ATOM 2034 O O . PRO A 1 261 ? -1.436 -0.194 3.131 1.00 96.75 261 PRO A O 1
ATOM 2037 N N . LEU A 1 262 ? -2.990 -1.738 2.620 1.00 98.00 262 LEU A N 1
ATOM 2038 C CA . LEU A 1 262 ? -3.178 -2.207 3.999 1.00 98.00 262 LEU A CA 1
ATOM 2039 C C . LEU A 1 262 ? -1.947 -2.956 4.528 1.00 98.00 262 LEU A C 1
ATOM 2041 O O . LEU A 1 262 ? -1.476 -2.652 5.623 1.00 98.00 262 LEU A O 1
ATOM 2045 N N . ASP A 1 263 ? -1.391 -3.890 3.753 1.00 96.62 263 ASP A N 1
ATOM 2046 C CA . ASP A 1 263 ? -0.177 -4.617 4.144 1.00 96.62 263 ASP A CA 1
ATOM 2047 C C . ASP A 1 263 ? 1.039 -3.687 4.229 1.00 96.62 263 ASP A C 1
ATOM 2049 O O . ASP A 1 263 ? 1.821 -3.769 5.173 1.00 96.62 263 ASP A O 1
ATOM 2053 N N . ILE A 1 264 ? 1.161 -2.730 3.304 1.00 96.62 264 ILE A N 1
ATOM 2054 C CA . ILE A 1 264 ? 2.216 -1.716 3.372 1.00 96.62 264 ILE A CA 1
ATOM 2055 C C . ILE A 1 264 ? 2.083 -0.853 4.627 1.00 96.62 264 ILE A C 1
ATOM 2057 O O . ILE A 1 264 ? 3.088 -0.602 5.286 1.00 96.62 264 ILE A O 1
ATOM 2061 N N . ALA A 1 265 ? 0.874 -0.437 5.012 1.00 97.88 265 ALA A N 1
ATOM 2062 C CA . ALA A 1 265 ? 0.669 0.287 6.267 1.00 97.88 265 ALA A CA 1
ATOM 2063 C C . ALA A 1 265 ? 1.049 -0.551 7.500 1.00 97.88 265 ALA A C 1
ATOM 2065 O O . ALA A 1 265 ? 1.603 -0.012 8.458 1.00 97.88 265 ALA A O 1
ATOM 2066 N N . ARG A 1 266 ? 0.816 -1.868 7.458 1.00 97.06 266 ARG A N 1
ATOM 2067 C CA . ARG A 1 266 ? 1.238 -2.809 8.503 1.00 97.06 266 ARG A CA 1
ATOM 2068 C C . ARG A 1 266 ? 2.763 -2.921 8.581 1.00 97.06 266 ARG A C 1
ATOM 2070 O O . ARG A 1 266 ? 3.325 -2.782 9.661 1.00 97.06 266 ARG A O 1
ATOM 2077 N N . LYS A 1 267 ? 3.455 -3.065 7.444 1.00 95.31 267 LYS A N 1
ATOM 2078 C CA . LYS A 1 267 ? 4.929 -3.023 7.395 1.00 95.31 267 LYS A CA 1
ATOM 2079 C C . LYS A 1 267 ? 5.464 -1.694 7.925 1.00 95.31 267 LYS A C 1
ATOM 2081 O O . LYS A 1 267 ? 6.372 -1.685 8.746 1.00 95.31 267 LYS A O 1
ATOM 2086 N N . LEU A 1 268 ? 4.873 -0.570 7.512 1.00 96.56 268 LEU A N 1
ATOM 2087 C CA . LEU A 1 268 ? 5.251 0.756 8.009 1.00 96.56 268 LEU A CA 1
ATOM 2088 C C . LEU A 1 268 ? 5.144 0.854 9.529 1.00 96.56 268 LEU A C 1
ATOM 2090 O O . LEU A 1 268 ? 5.983 1.502 10.136 1.00 96.56 268 LEU A O 1
ATOM 2094 N N . LEU A 1 269 ? 4.173 0.195 10.158 1.00 96.25 269 LEU A N 1
ATOM 2095 C CA . LEU A 1 269 ? 4.026 0.210 11.611 1.00 96.25 269 LEU A CA 1
ATOM 2096 C C . LEU A 1 269 ? 5.223 -0.430 12.338 1.00 96.25 269 LEU A C 1
ATOM 2098 O O . LEU A 1 269 ? 5.522 -0.039 13.463 1.00 96.25 269 LEU A O 1
ATOM 2102 N N . GLN A 1 270 ? 5.926 -1.376 11.708 1.00 94.75 270 GLN A N 1
ATOM 2103 C CA . GLN A 1 270 ? 7.127 -1.998 12.277 1.00 94.75 270 GLN A CA 1
ATOM 2104 C C . GLN A 1 270 ? 8.330 -1.041 12.284 1.00 94.75 270 GLN A C 1
ATOM 2106 O O . GLN A 1 270 ? 9.149 -1.096 13.199 1.00 94.75 270 GLN A O 1
ATOM 2111 N N . PHE A 1 271 ? 8.437 -0.165 11.278 1.00 94.56 271 PHE A N 1
ATOM 2112 C CA . PHE A 1 271 ? 9.592 0.726 11.089 1.00 94.56 271 PHE A CA 1
ATOM 2113 C C . PHE A 1 271 ? 9.342 2.165 11.547 1.00 94.56 271 PHE A C 1
ATOM 2115 O O . PHE A 1 271 ? 10.272 2.835 11.979 1.00 94.56 271 PHE A O 1
ATOM 2122 N N . GLU A 1 272 ? 8.102 2.637 11.430 1.00 95.25 272 GLU A N 1
ATOM 2123 C CA . GLU A 1 272 ? 7.643 4.008 11.675 1.00 95.25 272 GLU A CA 1
ATOM 2124 C C . GLU A 1 272 ? 6.316 4.030 12.458 1.00 95.25 272 GLU A C 1
ATOM 2126 O O . GLU A 1 272 ? 5.312 4.598 12.001 1.00 95.25 272 GLU A O 1
ATOM 2131 N N . PRO A 1 273 ? 6.270 3.410 13.654 1.00 95.56 273 PRO A N 1
ATOM 2132 C CA . PRO A 1 273 ? 5.031 3.256 14.407 1.00 95.56 273 PRO A CA 1
ATOM 2133 C C . PRO A 1 273 ? 4.381 4.595 14.756 1.00 95.56 273 PRO A C 1
ATOM 2135 O O . PRO A 1 273 ? 3.161 4.728 14.676 1.00 95.56 273 PRO A O 1
ATOM 2138 N N . GLU A 1 274 ? 5.179 5.601 15.112 1.00 94.81 274 GLU A N 1
ATOM 2139 C CA . GLU A 1 274 ? 4.683 6.914 15.528 1.00 94.81 274 GLU A CA 1
ATOM 2140 C C . GLU A 1 274 ? 3.945 7.629 14.392 1.00 94.81 274 GLU A C 1
ATOM 2142 O O . GLU A 1 274 ? 2.853 8.157 14.606 1.00 94.81 274 GLU A O 1
ATOM 2147 N N . ILE A 1 275 ? 4.473 7.574 13.165 1.00 95.31 275 ILE A N 1
ATOM 2148 C CA . ILE A 1 275 ? 3.850 8.202 11.992 1.00 95.31 275 ILE A CA 1
ATOM 2149 C C . ILE A 1 275 ? 2.532 7.511 11.653 1.00 95.31 275 ILE A C 1
ATOM 2151 O O . ILE A 1 275 ? 1.522 8.183 11.425 1.00 95.31 275 ILE A O 1
ATOM 2155 N N . VAL A 1 276 ? 2.522 6.175 11.623 1.00 96.88 276 VAL A N 1
ATOM 2156 C CA . VAL A 1 276 ? 1.316 5.400 11.302 1.00 96.88 276 VAL A CA 1
ATOM 2157 C C . VAL A 1 276 ? 0.233 5.645 12.353 1.00 96.88 276 VAL A C 1
ATOM 2159 O O . VAL A 1 276 ? -0.908 5.955 11.995 1.00 96.88 276 VAL A O 1
ATOM 2162 N N . ARG A 1 277 ? 0.590 5.593 13.644 1.00 94.88 277 ARG A N 1
ATOM 2163 C CA . ARG A 1 277 ? -0.345 5.860 14.744 1.00 94.88 277 ARG A CA 1
ATOM 2164 C C . ARG A 1 277 ? -0.865 7.286 14.715 1.00 94.88 277 ARG A C 1
ATOM 2166 O O . ARG A 1 277 ? -2.075 7.445 14.723 1.00 94.88 277 ARG A O 1
ATOM 2173 N N . ALA A 1 278 ? -0.007 8.299 14.599 1.00 93.94 278 ALA A N 1
ATOM 2174 C CA . ALA A 1 278 ? -0.442 9.695 14.543 1.00 93.94 278 ALA A CA 1
ATOM 2175 C C . ALA A 1 278 ? -1.310 9.996 13.308 1.00 93.94 278 ALA A C 1
ATOM 2177 O O . ALA A 1 278 ? -2.176 10.864 13.351 1.00 93.94 278 ALA A O 1
ATOM 2178 N N . THR A 1 279 ? -1.120 9.267 12.205 1.00 94.69 279 THR A N 1
ATOM 2179 C CA . THR A 1 279 ? -1.941 9.441 10.997 1.00 94.69 279 THR A CA 1
ATOM 2180 C C . THR A 1 279 ? -3.333 8.818 11.144 1.00 94.69 279 THR A C 1
ATOM 2182 O O . THR A 1 279 ? -4.318 9.390 10.675 1.00 94.69 279 THR A O 1
ATOM 2185 N N . ILE A 1 280 ? -3.438 7.640 11.770 1.00 93.94 280 ILE A N 1
ATOM 2186 C CA . ILE A 1 280 ? -4.717 6.926 11.935 1.00 93.94 280 ILE A CA 1
ATOM 2187 C C . ILE A 1 280 ? -5.467 7.430 13.178 1.00 93.94 280 ILE A C 1
ATOM 2189 O O . ILE A 1 280 ? -6.668 7.694 13.115 1.00 93.94 280 ILE A O 1
ATOM 2193 N N . PHE A 1 281 ? -4.749 7.633 14.279 1.00 91.19 281 PHE A N 1
ATOM 2194 C CA . PHE A 1 281 ? -5.213 8.160 15.560 1.00 91.19 281 PHE A CA 1
ATOM 2195 C C . PHE A 1 281 ? -4.407 9.416 15.945 1.00 91.19 281 PHE A C 1
ATOM 2197 O O . PHE A 1 281 ? -3.490 9.328 16.764 1.00 91.19 281 PHE A O 1
ATOM 2204 N N . PRO A 1 282 ? -4.736 10.593 15.375 1.00 88.94 282 PRO A N 1
ATOM 2205 C CA . PRO A 1 282 ? -4.076 11.850 15.729 1.00 88.94 282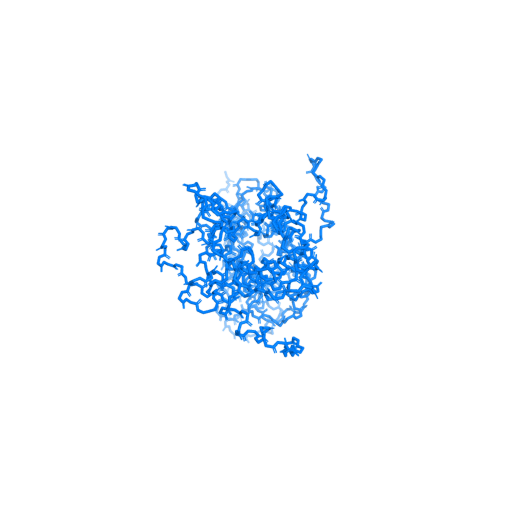 PRO A CA 1
ATOM 2206 C C . PRO A 1 282 ? -4.108 12.112 17.242 1.00 88.94 282 PRO A C 1
ATOM 2208 O O . PRO A 1 282 ? -5.126 11.792 17.863 1.00 88.94 282 PRO A O 1
ATOM 2211 N N . PRO A 1 283 ? -3.060 12.700 17.849 1.00 85.75 283 PRO A N 1
ATOM 2212 C CA . PRO A 1 283 ? -2.991 12.927 19.297 1.00 85.75 283 PRO A CA 1
ATOM 2213 C C . PRO A 1 283 ? -4.203 13.675 19.861 1.00 85.75 283 PRO A C 1
ATOM 2215 O O . PRO A 1 283 ? -4.740 13.301 20.903 1.00 85.75 283 PRO A O 1
ATOM 2218 N N . GLU A 1 284 ? -4.705 14.674 19.130 1.00 83.38 284 GLU A N 1
ATOM 2219 C CA . GLU A 1 284 ? -5.883 15.459 19.511 1.00 83.38 284 GLU A CA 1
ATOM 2220 C C . GLU A 1 284 ? -7.136 14.582 19.580 1.00 83.38 284 GLU A C 1
ATOM 2222 O O . GLU A 1 284 ? -7.995 14.751 20.444 1.00 83.38 284 GLU A O 1
ATOM 2227 N N . ALA A 1 285 ? -7.219 13.602 18.681 1.00 77.44 285 ALA A N 1
ATOM 2228 C CA . ALA A 1 285 ? -8.282 12.616 18.652 1.00 77.44 285 ALA A CA 1
ATOM 2229 C C . ALA A 1 285 ? -8.046 11.451 19.630 1.00 77.44 285 ALA A C 1
ATOM 2231 O O . ALA A 1 285 ? -9.000 10.734 19.923 1.00 77.44 285 ALA A O 1
ATOM 2232 N N . ASN A 1 286 ? -6.816 11.246 20.117 1.00 78.88 286 ASN A N 1
ATOM 2233 C CA . ASN A 1 286 ? -6.429 10.150 21.008 1.00 78.88 286 ASN A CA 1
ATOM 2234 C C . ASN A 1 286 ? -6.583 10.497 22.497 1.00 78.88 286 ASN A C 1
ATOM 2236 O O . ASN A 1 286 ? -6.892 9.615 23.296 1.00 78.88 286 ASN A O 1
ATOM 2240 N N . ALA A 1 287 ? -6.440 11.771 22.877 1.00 80.75 287 ALA A N 1
ATOM 2241 C CA . ALA A 1 287 ? -6.510 12.211 24.275 1.00 80.75 287 ALA A CA 1
ATOM 2242 C C . ALA A 1 287 ? -7.787 11.759 25.036 1.00 80.75 287 ALA A C 1
ATOM 2244 O O . ALA A 1 287 ? -7.679 11.315 26.189 1.00 80.75 287 ALA A O 1
ATOM 2245 N N . PRO A 1 288 ? -8.997 11.771 24.429 1.00 76.75 288 PRO A N 1
ATOM 2246 C CA . PRO A 1 288 ? -10.190 11.223 25.080 1.00 76.75 288 PRO A CA 1
ATOM 2247 C C . PRO A 1 288 ? -10.103 9.710 25.347 1.00 76.75 288 PRO A C 1
ATOM 2249 O O . PRO A 1 288 ? -10.636 9.231 26.349 1.00 76.75 288 PRO A O 1
ATOM 2252 N N . TYR A 1 289 ? -9.414 8.951 24.485 1.00 73.88 289 TYR A N 1
ATOM 2253 C CA . TYR A 1 289 ? -9.266 7.497 24.617 1.00 73.88 289 TYR A CA 1
ATOM 2254 C C . TYR A 1 289 ? -8.325 7.118 25.738 1.00 73.88 289 TYR A C 1
ATOM 2256 O O . TYR A 1 289 ? -8.658 6.238 26.522 1.00 73.88 289 TYR A O 1
ATOM 2264 N N . GLU A 1 290 ? -7.176 7.781 25.831 1.00 79.50 290 GLU A N 1
ATOM 2265 C CA . GLU A 1 290 ? -6.194 7.508 26.882 1.00 79.50 290 GLU A CA 1
ATOM 2266 C C . GLU A 1 290 ? -6.832 7.696 28.261 1.00 79.50 290 GLU A C 1
ATOM 2268 O O . GLU A 1 290 ? -6.706 6.845 29.140 1.00 79.50 290 GLU A O 1
ATOM 2273 N N . SER A 1 291 ? -7.652 8.740 28.410 1.00 79.75 291 SER A N 1
ATOM 2274 C CA . SER A 1 291 ? -8.434 8.984 29.624 1.00 79.75 291 SER A CA 1
ATOM 2275 C C . SER A 1 291 ? -9.419 7.848 29.942 1.00 79.75 291 SER A C 1
ATOM 2277 O O . SER A 1 291 ? -9.568 7.458 31.103 1.00 79.75 291 SER A O 1
ATOM 2279 N N . LEU A 1 292 ? -10.114 7.306 28.936 1.00 77.81 292 LEU A N 1
ATOM 2280 C CA . LEU A 1 292 ? -11.058 6.195 29.112 1.00 77.81 292 LEU A CA 1
ATOM 2281 C C . LEU A 1 292 ? -10.352 4.869 29.393 1.00 77.81 292 LEU A C 1
ATOM 2283 O O . LEU A 1 292 ? -10.796 4.116 30.260 1.00 77.81 292 LEU A O 1
ATOM 2287 N N . LEU A 1 293 ? -9.247 4.605 28.703 1.00 76.00 293 LEU A N 1
ATOM 2288 C CA . LEU A 1 293 ? -8.430 3.414 28.872 1.00 76.00 293 LEU A CA 1
ATOM 2289 C C . LEU A 1 293 ? -7.816 3.388 30.275 1.00 76.00 293 LEU A C 1
ATOM 2291 O O . LEU A 1 293 ? -7.958 2.387 30.974 1.00 76.00 293 LEU A O 1
ATOM 2295 N N . HIS A 1 294 ? -7.277 4.513 30.756 1.00 81.56 294 HIS A N 1
ATOM 2296 C CA . HIS A 1 294 ? -6.829 4.648 32.143 1.00 81.56 294 HIS A CA 1
ATOM 2297 C C . HIS A 1 294 ? -7.970 4.427 33.145 1.00 81.56 294 HIS A C 1
ATOM 2299 O O . HIS A 1 294 ? -7.794 3.694 34.120 1.00 81.56 294 HIS A O 1
ATOM 2305 N N . LYS A 1 295 ? -9.168 4.984 32.908 1.00 81.56 295 LYS A N 1
ATOM 2306 C CA . LYS A 1 295 ? -10.352 4.732 33.757 1.00 81.56 295 LYS A CA 1
ATOM 2307 C C . LYS A 1 295 ? -10.763 3.254 33.772 1.00 81.56 295 LYS A C 1
ATOM 2309 O O . LYS A 1 295 ? -11.172 2.750 34.813 1.00 81.56 295 LYS A O 1
ATOM 2314 N N . GLN A 1 296 ? -10.677 2.546 32.6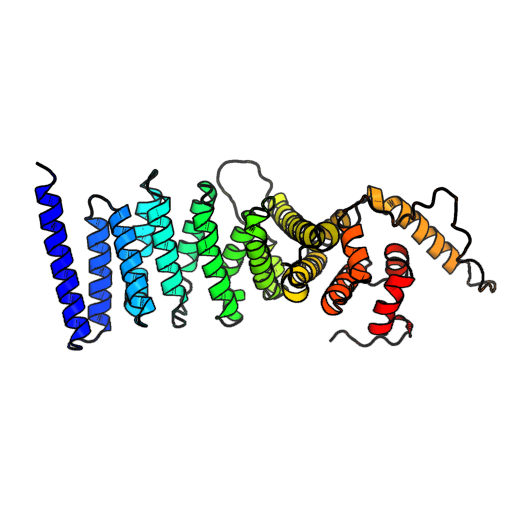48 1.00 75.94 296 GLN A N 1
ATOM 2315 C CA . GLN A 1 296 ? -10.991 1.115 32.583 1.00 75.94 296 GLN A CA 1
ATOM 2316 C C . GLN A 1 296 ? -9.912 0.251 33.240 1.00 75.94 296 GLN A C 1
ATOM 2318 O O . GLN A 1 296 ? -10.245 -0.691 33.955 1.00 75.94 296 GLN A O 1
ATOM 2323 N N . GLN A 1 297 ? -8.635 0.582 33.047 1.00 77.50 297 GLN A N 1
ATOM 2324 C CA . GLN A 1 297 ? -7.513 -0.114 33.676 1.00 77.50 297 GLN A CA 1
ATOM 2325 C C . GLN A 1 297 ? -7.534 0.050 35.198 1.00 77.50 297 GLN A C 1
ATOM 2327 O O . GLN A 1 297 ? -7.432 -0.941 35.913 1.00 77.50 297 GLN A O 1
ATOM 2332 N N . THR A 1 298 ? -7.751 1.272 35.691 1.00 78.81 298 THR A N 1
ATOM 2333 C CA . THR A 1 298 ? -7.904 1.553 37.131 1.00 78.81 298 THR A CA 1
ATOM 2334 C C . THR A 1 298 ? -9.122 0.861 37.726 1.00 78.81 298 THR A C 1
ATOM 2336 O O . THR A 1 298 ? -9.018 0.276 38.799 1.00 78.81 298 THR A O 1
ATOM 2339 N N . LYS A 1 299 ? -10.266 0.849 37.025 1.00 76.38 299 LYS A N 1
ATOM 2340 C CA . LYS A 1 299 ? -11.419 0.043 37.446 1.00 76.38 299 LYS A CA 1
ATOM 2341 C C . LYS A 1 299 ? -11.036 -1.430 37.551 1.00 76.38 299 LYS A C 1
ATOM 2343 O O . LYS A 1 299 ? -11.194 -1.987 38.627 1.00 76.38 299 LYS A O 1
ATOM 2348 N N . ALA A 1 300 ? -10.469 -2.022 36.498 1.00 68.19 300 ALA A N 1
ATOM 2349 C CA . ALA A 1 300 ? -10.092 -3.435 36.470 1.00 68.19 300 ALA A CA 1
ATOM 2350 C C . ALA A 1 300 ? -9.091 -3.818 37.575 1.00 68.19 300 ALA A C 1
ATOM 2352 O O . ALA A 1 300 ? -9.257 -4.862 38.191 1.00 68.19 300 ALA A O 1
ATOM 2353 N N . GLN A 1 301 ? -8.104 -2.966 37.870 1.00 66.69 301 GLN A N 1
ATOM 2354 C CA . GLN A 1 301 ? -7.150 -3.174 38.970 1.00 66.69 301 GLN A CA 1
ATOM 2355 C C . GLN A 1 301 ? -7.810 -3.077 40.351 1.00 66.69 301 GLN A C 1
ATOM 2357 O O . GLN A 1 301 ? -7.428 -3.788 41.273 1.00 66.69 301 GLN A O 1
ATOM 2362 N N . ASN A 1 302 ? -8.833 -2.235 40.491 1.00 66.12 302 ASN A N 1
ATOM 2363 C CA . ASN A 1 302 ? -9.588 -2.100 41.734 1.00 66.12 302 ASN A CA 1
ATOM 2364 C C . ASN A 1 302 ? -10.695 -3.162 41.887 1.00 66.12 302 ASN A C 1
ATOM 2366 O O . ASN A 1 302 ? -11.285 -3.253 42.959 1.00 66.12 302 ASN A O 1
ATOM 2370 N N . THR A 1 303 ? -10.987 -3.965 40.849 1.00 56.12 303 THR A N 1
ATOM 2371 C CA . THR A 1 303 ? -12.061 -4.984 40.875 1.00 56.12 303 THR A CA 1
ATOM 2372 C C . THR A 1 303 ? -11.589 -6.386 41.291 1.00 56.12 303 THR A C 1
ATOM 2374 O O . THR A 1 303 ? -12.343 -7.342 41.138 1.00 56.12 303 THR A O 1
ATOM 2377 N N . ASP A 1 304 ? -10.398 -6.527 41.886 1.00 49.72 304 ASP A N 1
ATOM 2378 C CA . ASP A 1 304 ? -10.011 -7.755 42.616 1.00 49.72 304 ASP A CA 1
ATOM 2379 C C . ASP A 1 304 ? -10.774 -7.923 43.951 1.00 49.72 304 ASP A C 1
ATOM 2381 O O . ASP A 1 304 ? -10.636 -8.926 44.649 1.00 49.72 304 ASP A O 1
ATOM 2385 N N . LEU A 1 305 ? -11.653 -6.975 44.292 1.00 48.12 305 LEU A N 1
ATOM 2386 C CA . LEU A 1 305 ? -12.589 -7.059 45.407 1.00 48.12 305 LEU A CA 1
ATOM 2387 C C . LEU A 1 305 ? -14.000 -6.706 44.914 1.00 48.12 305 LEU A C 1
ATOM 2389 O O . LEU A 1 305 ? -14.315 -5.547 44.678 1.00 48.12 305 LEU A O 1
ATOM 2393 N N . MET A 1 306 ? -14.858 -7.725 44.845 1.00 43.38 306 MET A N 1
ATOM 2394 C CA . MET A 1 306 ? -16.307 -7.682 44.583 1.00 43.38 306 MET A CA 1
ATOM 2395 C C . MET A 1 306 ? -16.763 -7.699 43.114 1.00 43.38 306 MET A C 1
ATOM 2397 O O . MET A 1 306 ? -16.880 -6.687 42.431 1.00 43.38 306 MET A O 1
ATOM 2401 N N . SER A 1 307 ? -17.152 -8.906 42.697 1.00 49.31 307 SER A N 1
ATOM 2402 C CA . SER A 1 307 ? -18.402 -9.233 42.000 1.00 49.31 307 SER A CA 1
ATOM 2403 C C . SER A 1 307 ? -19.178 -8.055 41.399 1.00 49.31 307 SER A C 1
ATOM 2405 O O . SER A 1 307 ? -19.864 -7.340 42.127 1.00 49.31 307 SER A O 1
ATOM 2407 N N . SER A 1 308 ? -19.200 -7.906 40.074 1.00 43.75 308 SER A N 1
ATOM 2408 C CA . SER A 1 308 ? -20.407 -7.413 39.385 1.00 43.75 308 SER A CA 1
ATOM 2409 C C . SER A 1 308 ? -20.304 -7.512 37.865 1.00 43.75 308 SER A C 1
ATOM 2411 O O . SER A 1 308 ? -19.573 -6.797 37.189 1.00 43.75 308 SER A O 1
ATOM 2413 N N . THR A 1 309 ? -21.140 -8.391 37.333 1.00 44.09 309 THR A N 1
ATOM 2414 C CA . THR A 1 309 ? -21.427 -8.662 35.924 1.00 44.09 309 THR A CA 1
ATOM 2415 C C . THR A 1 309 ? -22.338 -7.604 35.282 1.00 44.09 309 THR A C 1
ATOM 2417 O O . THR A 1 309 ? -23.070 -7.901 34.342 1.00 44.09 309 THR A O 1
ATOM 2420 N N . THR A 1 310 ? -22.347 -6.363 35.770 1.00 45.44 310 THR A N 1
ATOM 2421 C CA . THR A 1 310 ? -23.424 -5.423 35.429 1.00 45.44 310 THR A CA 1
ATOM 2422 C C . THR A 1 310 ? -22.912 -3.990 35.406 1.00 45.44 310 THR A C 1
ATOM 2424 O O . THR A 1 310 ? -22.812 -3.362 36.452 1.00 45.44 310 THR A O 1
ATOM 2427 N N . ASN A 1 311 ? -22.552 -3.497 34.212 1.00 44.62 311 ASN A N 1
ATOM 2428 C CA . ASN A 1 311 ? -22.781 -2.120 33.726 1.00 44.62 311 ASN A CA 1
ATOM 2429 C C . ASN A 1 311 ? -21.869 -1.786 32.532 1.00 44.62 311 ASN A C 1
ATOM 2431 O O . ASN A 1 311 ? -20.969 -0.955 32.623 1.00 44.62 311 ASN A O 1
ATOM 2435 N N . ILE A 1 312 ? -22.131 -2.411 31.380 1.00 50.12 312 ILE A N 1
ATOM 2436 C CA . ILE A 1 312 ? -21.638 -1.914 30.079 1.00 50.12 312 ILE A CA 1
ATOM 2437 C C . ILE A 1 312 ? -22.599 -0.839 29.508 1.00 50.12 312 ILE A C 1
ATOM 2439 O O . ILE A 1 312 ? -22.252 -0.128 28.575 1.00 50.12 312 ILE A O 1
ATOM 2443 N N . ASN A 1 313 ? -23.770 -0.624 30.126 1.00 44.97 313 ASN A N 1
ATOM 2444 C CA . ASN A 1 313 ? -24.858 0.190 29.560 1.00 44.97 313 ASN A CA 1
ATOM 2445 C C . ASN A 1 313 ? -24.933 1.658 30.033 1.00 44.97 313 ASN A C 1
ATOM 2447 O O . ASN A 1 313 ? -25.884 2.343 29.683 1.00 44.97 313 ASN A O 1
ATOM 2451 N N . THR A 1 314 ? -23.985 2.177 30.820 1.00 43.41 314 THR A N 1
ATOM 2452 C CA . THR A 1 314 ? -24.113 3.521 31.437 1.00 43.41 314 THR A CA 1
ATOM 2453 C C . THR A 1 314 ? -23.219 4.601 30.820 1.00 43.41 314 THR A C 1
ATOM 2455 O O . THR A 1 314 ? -22.742 5.482 31.528 1.00 43.41 314 THR A O 1
ATOM 2458 N N . ILE A 1 315 ? -22.979 4.552 29.508 1.00 48.72 315 ILE A N 1
ATOM 2459 C CA . ILE A 1 315 ? -22.451 5.698 28.746 1.00 48.72 315 ILE A CA 1
ATOM 2460 C C . ILE A 1 315 ? -23.319 5.870 27.491 1.00 48.72 315 ILE A C 1
ATOM 2462 O O . ILE A 1 315 ? -22.878 5.654 26.371 1.00 48.72 315 ILE A O 1
ATOM 2466 N N . GLN A 1 316 ? -24.596 6.175 27.701 1.00 42.38 316 GLN A N 1
ATOM 2467 C CA . GLN A 1 316 ? -25.472 6.764 26.689 1.00 42.38 316 GLN A CA 1
ATOM 2468 C C . GLN A 1 316 ? -25.903 8.117 27.251 1.00 42.38 316 GLN A C 1
ATOM 2470 O O . GLN A 1 316 ? -26.945 8.228 27.886 1.00 42.38 316 GLN A O 1
ATOM 2475 N N . ASP A 1 317 ? -25.023 9.108 27.119 1.00 44.41 317 ASP A N 1
ATOM 2476 C CA . ASP A 1 317 ? -25.386 10.517 27.280 1.00 44.41 317 ASP A CA 1
ATOM 2477 C C . ASP A 1 317 ? -25.911 11.004 25.922 1.00 44.41 317 ASP A C 1
ATOM 2479 O O . ASP A 1 317 ? -25.328 10.690 24.882 1.00 44.41 317 ASP A O 1
ATOM 2483 N N . ASP A 1 318 ? -26.996 11.779 25.926 1.00 42.50 318 ASP A N 1
ATOM 2484 C CA . ASP A 1 318 ? -27.816 12.150 24.754 1.00 42.50 318 ASP A CA 1
ATOM 2485 C C . ASP A 1 318 ? -27.108 12.998 23.670 1.00 42.50 318 ASP A C 1
ATOM 2487 O O . ASP A 1 318 ? -27.710 13.360 22.661 1.00 42.50 318 ASP A O 1
ATOM 2491 N N . ASN A 1 319 ? -25.803 13.241 23.809 1.00 44.47 319 ASN A N 1
ATOM 2492 C CA . ASN A 1 319 ? -24.918 13.709 22.741 1.00 44.47 319 ASN A CA 1
ATOM 2493 C C . ASN A 1 319 ? -23.979 12.570 22.319 1.00 44.47 319 ASN A C 1
ATOM 2495 O O . ASN A 1 319 ? -22.765 12.706 22.458 1.00 44.47 319 ASN A O 1
ATOM 2499 N N . ASN A 1 320 ? -24.565 11.457 21.852 1.00 47.50 320 ASN A N 1
ATOM 2500 C CA . ASN A 1 320 ? -23.974 10.159 21.464 1.00 47.50 320 ASN A CA 1
ATOM 2501 C C . ASN A 1 320 ? -22.914 10.240 20.338 1.00 47.50 320 ASN A C 1
ATOM 2503 O O . ASN A 1 320 ? -22.959 9.497 19.363 1.00 47.50 320 ASN A O 1
ATOM 2507 N N . VAL A 1 321 ? -21.949 11.146 20.458 1.00 47.19 321 VAL A N 1
ATOM 2508 C CA . VAL A 1 321 ? -20.701 11.092 19.717 1.00 47.19 321 VAL A CA 1
ATOM 2509 C C . VAL A 1 321 ? -19.828 10.122 20.500 1.00 47.19 321 VAL A C 1
ATOM 2511 O O . VAL A 1 321 ? -19.233 10.492 21.518 1.00 47.19 321 VAL A O 1
ATOM 2514 N N . HIS A 1 322 ? -19.807 8.851 20.096 1.00 57.09 322 HIS A N 1
ATOM 2515 C CA . HIS A 1 322 ? -18.873 7.896 20.682 1.00 57.09 322 HIS A CA 1
ATOM 2516 C C . HIS A 1 322 ? -17.474 8.521 20.544 1.00 57.09 322 HIS A C 1
ATOM 2518 O O . HIS A 1 322 ? -17.190 9.144 19.524 1.00 57.09 322 HIS A O 1
ATOM 2524 N N . PRO A 1 323 ? -16.530 8.333 21.479 1.00 53.47 323 PRO A N 1
ATOM 2525 C CA . PRO A 1 323 ? -15.131 8.740 21.274 1.00 53.47 323 PRO A CA 1
ATOM 2526 C C . PRO A 1 323 ? -14.533 8.253 19.930 1.00 53.47 323 PRO A C 1
ATOM 2528 O O . PRO A 1 323 ? -13.528 8.782 19.454 1.00 53.47 323 PRO A O 1
ATOM 2531 N N . VAL A 1 324 ? -15.188 7.247 19.326 1.00 55.88 324 VAL A N 1
ATOM 2532 C CA . VAL A 1 324 ? -14.948 6.556 18.043 1.00 55.88 324 VAL A CA 1
ATOM 2533 C C . VAL A 1 324 ? -15.483 7.304 16.829 1.00 55.88 324 VAL A C 1
ATOM 2535 O O . VAL A 1 324 ? -15.032 7.022 15.720 1.00 55.88 324 VAL A O 1
ATOM 2538 N N . ASP A 1 325 ? -16.331 8.309 17.021 1.00 65.38 325 ASP A N 1
ATOM 2539 C CA . ASP A 1 325 ? -16.861 9.139 15.949 1.00 65.38 325 ASP A CA 1
ATOM 2540 C C . ASP A 1 325 ? -15.776 10.084 15.459 1.00 65.38 325 ASP A C 1
ATOM 2542 O O . ASP A 1 325 ? -15.566 11.228 15.862 1.00 65.38 325 ASP A O 1
ATOM 2546 N N . ALA A 1 326 ? -14.993 9.500 14.578 1.00 71.62 326 ALA A N 1
ATOM 2547 C CA . ALA A 1 326 ? -14.020 10.163 13.780 1.00 71.62 326 ALA A CA 1
ATOM 2548 C C . ALA A 1 326 ? -14.686 11.151 12.825 1.00 71.62 326 ALA A C 1
ATOM 2550 O O . ALA A 1 326 ? -15.800 10.887 12.365 1.00 71.62 326 ALA A O 1
ATOM 2551 N N . PRO A 1 327 ? -13.998 12.255 12.463 1.00 80.69 327 PRO A N 1
ATOM 2552 C CA . PRO A 1 327 ? -14.471 13.105 11.385 1.00 80.69 327 PRO A CA 1
ATOM 2553 C C . PRO A 1 327 ? -14.851 12.242 10.173 1.00 80.69 327 PRO A C 1
ATOM 2555 O O . PRO A 1 327 ? -14.137 11.267 9.883 1.00 80.69 327 PRO A O 1
ATOM 2558 N N . PRO A 1 328 ? -15.948 12.564 9.468 1.00 83.19 328 PRO A N 1
ATOM 2559 C CA . PRO A 1 328 ? -16.325 11.843 8.265 1.00 83.19 328 PRO A CA 1
ATOM 2560 C C . PRO A 1 328 ? -15.120 11.696 7.336 1.00 83.19 328 PRO A C 1
ATOM 2562 O O . PRO A 1 328 ? -14.375 12.651 7.108 1.00 83.19 328 PRO A O 1
ATOM 2565 N N . TYR A 1 329 ? -14.906 10.479 6.835 1.00 86.69 329 TYR A N 1
ATOM 2566 C CA . TYR A 1 329 ? -13.825 10.164 5.894 1.00 86.69 329 TYR A CA 1
ATOM 2567 C C . TYR A 1 329 ? -12.394 10.32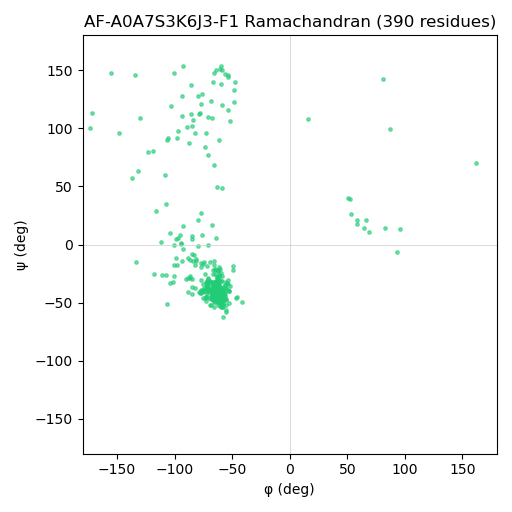7 6.441 1.00 86.69 329 TYR A C 1
ATOM 2569 O O . TYR A 1 329 ? -11.423 10.322 5.674 1.00 86.69 329 TYR A O 1
ATOM 2577 N N . ALA A 1 330 ? -12.217 10.448 7.761 1.00 91.62 330 ALA A N 1
ATOM 2578 C CA . ALA A 1 330 ? -10.911 10.228 8.369 1.00 91.62 330 ALA A CA 1
ATOM 2579 C C . ALA A 1 330 ? -10.445 8.786 8.103 1.00 91.62 330 ALA A C 1
ATOM 2581 O O . ALA A 1 330 ? -11.258 7.870 7.973 1.00 91.62 330 ALA A O 1
ATOM 2582 N N . LEU A 1 331 ? -9.125 8.573 8.043 1.00 94.62 331 LEU A N 1
ATOM 2583 C CA . LEU A 1 331 ? -8.558 7.259 7.722 1.00 94.62 331 LEU A CA 1
ATOM 2584 C C . LEU A 1 331 ? -9.051 6.173 8.696 1.00 94.62 331 LEU A C 1
ATOM 2586 O O . LEU A 1 331 ? -9.454 5.102 8.254 1.00 94.62 331 LEU A O 1
ATOM 2590 N N . ARG A 1 332 ? -9.122 6.476 10.001 1.00 92.88 332 ARG A N 1
ATOM 2591 C CA . ARG A 1 332 ? -9.708 5.566 11.001 1.00 92.88 332 ARG A CA 1
ATOM 2592 C C . ARG A 1 332 ? -11.167 5.196 10.718 1.00 92.88 332 ARG A C 1
ATOM 2594 O O . ARG A 1 332 ? -11.509 4.029 10.842 1.00 92.88 332 ARG A O 1
ATOM 2601 N N . THR A 1 333 ? -12.004 6.143 10.285 1.00 91.69 333 THR A N 1
ATOM 2602 C CA . THR A 1 333 ? -13.418 5.885 9.957 1.00 91.69 333 THR A CA 1
ATOM 2603 C C . THR A 1 333 ? -13.525 4.870 8.831 1.00 91.69 333 THR A C 1
ATOM 2605 O O . THR A 1 333 ? -14.284 3.911 8.919 1.00 91.69 333 THR A O 1
ATOM 2608 N N . LEU A 1 334 ? -12.721 5.072 7.785 1.00 95.12 334 LEU A N 1
ATOM 2609 C CA . LEU A 1 334 ? -12.693 4.199 6.619 1.00 95.12 334 LEU A CA 1
ATOM 2610 C C . LEU A 1 334 ? -12.179 2.795 6.985 1.00 95.12 334 LEU A C 1
ATOM 2612 O O . LEU A 1 334 ? -12.715 1.800 6.510 1.00 95.12 334 LEU A O 1
ATOM 2616 N N . LEU A 1 335 ? -11.184 2.698 7.874 1.00 96.06 335 LEU A N 1
ATOM 2617 C CA . LEU A 1 335 ? -10.689 1.415 8.385 1.00 96.06 335 LEU A CA 1
ATOM 2618 C C . LEU A 1 335 ? -11.731 0.678 9.239 1.00 96.06 335 LEU A C 1
ATOM 2620 O O . LEU A 1 335 ? -11.879 -0.533 9.093 1.00 96.06 335 LEU A O 1
ATOM 2624 N N . PHE A 1 336 ? -12.484 1.382 10.090 1.00 93.31 336 PHE A N 1
ATOM 2625 C CA . PHE A 1 336 ? -13.564 0.773 10.875 1.00 93.31 336 PHE A CA 1
ATOM 2626 C C . PHE A 1 336 ? -14.696 0.246 9.993 1.00 93.31 336 PHE A C 1
ATOM 2628 O O . PHE A 1 336 ? -15.208 -0.842 10.248 1.00 93.31 336 PHE A O 1
ATOM 2635 N N . GLN A 1 337 ? -15.035 0.944 8.905 1.00 93.06 337 GLN A N 1
ATOM 2636 C CA . GLN A 1 337 ? -16.010 0.444 7.930 1.00 93.06 337 GLN A CA 1
ATOM 2637 C C . GLN A 1 337 ? -15.573 -0.903 7.329 1.00 93.06 337 GLN A C 1
ATOM 2639 O O . GLN A 1 337 ? -16.394 -1.818 7.211 1.00 93.06 337 GLN A O 1
ATOM 2644 N N . LEU A 1 338 ? -14.273 -1.076 7.049 1.00 95.31 338 LEU A N 1
ATOM 2645 C CA . LEU A 1 338 ? -13.743 -2.344 6.536 1.00 95.31 338 LEU A CA 1
ATOM 2646 C C . LEU A 1 338 ? -13.855 -3.516 7.525 1.00 95.31 338 LEU A C 1
ATOM 2648 O O . LEU A 1 338 ? -13.848 -4.672 7.100 1.00 95.31 338 LEU A O 1
ATOM 2652 N N . GLN A 1 339 ? -13.993 -3.270 8.832 1.00 94.19 339 GLN A N 1
ATOM 2653 C CA . GLN A 1 339 ? -14.194 -4.353 9.808 1.00 94.19 339 GLN A CA 1
ATOM 2654 C C . GLN A 1 339 ? -15.528 -5.080 9.601 1.00 94.19 339 GLN A C 1
ATOM 2656 O O . GLN A 1 339 ? -15.666 -6.239 9.989 1.00 94.19 339 GLN A O 1
ATOM 2661 N N . THR A 1 340 ? -16.485 -4.422 8.946 1.00 92.88 340 THR A N 1
ATOM 2662 C CA . THR A 1 340 ? -17.792 -4.983 8.580 1.00 92.88 340 THR A CA 1
ATOM 2663 C C . THR A 1 340 ? -17.895 -5.356 7.101 1.00 92.88 340 THR A C 1
ATOM 2665 O O . THR A 1 340 ? -18.978 -5.693 6.626 1.00 92.88 340 THR A O 1
ATOM 2668 N N . ASP A 1 341 ? -16.777 -5.339 6.368 1.00 94.44 341 ASP A N 1
ATOM 2669 C CA . ASP A 1 341 ? -16.764 -5.637 4.939 1.00 94.44 341 ASP A CA 1
ATOM 2670 C C . ASP A 1 341 ? -17.152 -7.097 4.636 1.00 94.44 341 ASP A C 1
ATOM 2672 O O . ASP A 1 341 ? -16.877 -8.037 5.406 1.00 94.44 341 ASP A O 1
ATOM 2676 N N . ILE A 1 342 ? -17.793 -7.283 3.480 1.00 93.88 342 ILE A N 1
ATOM 2677 C CA . ILE A 1 342 ? -18.202 -8.591 2.957 1.00 93.88 342 ILE A CA 1
ATOM 2678 C C . ILE A 1 342 ? -16.971 -9.380 2.487 1.00 93.88 342 ILE A C 1
ATOM 2680 O O . ILE A 1 342 ? -16.915 -10.598 2.672 1.00 93.88 342 ILE A O 1
ATOM 2684 N N . ASN A 1 343 ? -15.960 -8.709 1.930 1.00 95.38 343 ASN A N 1
ATOM 2685 C CA . ASN A 1 343 ? -14.698 -9.323 1.553 1.00 95.38 343 ASN A CA 1
ATOM 2686 C C . ASN A 1 343 ? -13.886 -9.685 2.811 1.00 95.38 343 ASN A C 1
ATOM 2688 O O . ASN A 1 343 ? -13.358 -8.834 3.532 1.00 95.38 343 ASN A O 1
ATOM 2692 N N . ALA A 1 344 ? -13.768 -10.990 3.065 1.00 95.00 344 ALA A N 1
ATOM 2693 C CA . ALA A 1 344 ? -13.086 -11.521 4.239 1.00 95.00 344 ALA A CA 1
ATOM 2694 C C . ALA A 1 344 ? -11.587 -11.179 4.281 1.00 95.00 344 ALA A C 1
ATOM 2696 O O . ALA A 1 344 ? -11.060 -10.938 5.367 1.00 95.00 344 ALA A O 1
ATOM 2697 N N . THR A 1 345 ? -10.911 -11.131 3.129 1.00 95.62 345 THR A N 1
ATOM 2698 C CA . THR A 1 345 ? -9.479 -10.816 3.036 1.00 95.62 345 THR A CA 1
ATOM 2699 C C . THR A 1 345 ? -9.225 -9.377 3.460 1.00 95.62 345 THR A C 1
ATOM 2701 O O . THR A 1 345 ? -8.448 -9.137 4.380 1.00 95.62 345 THR A O 1
ATOM 2704 N N . VAL A 1 346 ? -9.923 -8.415 2.855 1.00 96.25 346 VAL A N 1
ATOM 2705 C CA . VAL A 1 346 ? -9.786 -6.987 3.178 1.00 96.25 346 VAL A CA 1
ATOM 2706 C C . VAL A 1 346 ? -10.136 -6.726 4.639 1.00 96.25 346 VAL A C 1
ATOM 2708 O O . VAL A 1 346 ? -9.367 -6.075 5.348 1.00 96.25 346 VAL A O 1
ATOM 2711 N N . LYS A 1 347 ? -11.236 -7.315 5.125 1.00 95.88 347 LYS A N 1
ATOM 2712 C CA . LYS A 1 347 ? -11.615 -7.260 6.540 1.00 95.88 347 LYS A CA 1
ATOM 2713 C C . LYS A 1 347 ? -10.516 -7.797 7.457 1.00 95.88 347 LYS A C 1
ATOM 2715 O O . LYS A 1 347 ? -10.255 -7.203 8.503 1.00 95.88 347 LYS A O 1
ATOM 2720 N N . ARG A 1 348 ? -9.868 -8.910 7.098 1.00 95.94 348 ARG A N 1
ATOM 2721 C CA . ARG A 1 348 ? -8.763 -9.481 7.881 1.00 95.94 348 ARG A CA 1
ATOM 2722 C C . ARG A 1 348 ? -7.584 -8.510 7.951 1.00 95.94 348 ARG A C 1
ATOM 2724 O O . ARG A 1 348 ? -7.169 -8.183 9.055 1.00 95.94 348 ARG A O 1
ATOM 2731 N N . PHE A 1 349 ? -7.109 -8.005 6.812 1.00 97.38 349 PHE A N 1
ATOM 2732 C CA . PHE A 1 349 ? -5.972 -7.075 6.759 1.00 97.38 349 PHE A CA 1
ATOM 2733 C C . PHE A 1 349 ? -6.247 -5.759 7.505 1.00 97.38 349 PHE A C 1
ATOM 2735 O O . PHE A 1 349 ? -5.371 -5.252 8.204 1.00 97.38 349 PHE A O 1
ATOM 2742 N N . ALA A 1 350 ? -7.466 -5.218 7.413 1.00 97.50 350 ALA A N 1
ATOM 2743 C CA . ALA A 1 350 ? -7.854 -4.030 8.171 1.00 97.50 350 ALA A CA 1
ATOM 2744 C C . ALA A 1 350 ? -7.829 -4.284 9.688 1.00 97.50 350 ALA A C 1
ATOM 2746 O O . ALA A 1 350 ? -7.306 -3.466 10.445 1.00 97.50 350 ALA A O 1
ATOM 2747 N N . ASN A 1 351 ? -8.349 -5.432 10.135 1.00 97.31 351 ASN A N 1
ATOM 2748 C CA . ASN A 1 351 ? -8.313 -5.811 11.546 1.00 97.31 351 ASN A CA 1
ATOM 2749 C C . ASN A 1 351 ? -6.894 -6.104 12.046 1.00 97.31 351 ASN A C 1
ATOM 2751 O O . ASN A 1 351 ? -6.567 -5.703 13.156 1.00 97.31 351 ASN A O 1
ATOM 2755 N N . GLU A 1 352 ? -6.050 -6.758 11.246 1.00 97.06 352 GLU A N 1
ATOM 2756 C CA . GLU A 1 352 ? -4.636 -6.988 11.567 1.00 97.06 352 GLU A CA 1
ATOM 2757 C C . GLU A 1 352 ? -3.905 -5.659 11.780 1.00 97.06 352 GLU A C 1
ATOM 2759 O O . GLU A 1 352 ? -3.292 -5.466 12.828 1.00 97.06 352 GLU A O 1
ATOM 2764 N N . LEU A 1 353 ? -4.047 -4.708 10.850 1.00 97.75 353 LEU A N 1
ATOM 2765 C CA . LEU A 1 353 ? -3.464 -3.370 10.974 1.00 97.75 353 LEU A CA 1
ATOM 2766 C C . LEU A 1 353 ? -3.947 -2.653 12.244 1.00 97.75 353 LEU A C 1
ATOM 2768 O O . LEU A 1 353 ? -3.135 -2.157 13.024 1.00 97.75 353 LEU A O 1
ATOM 2772 N N . LEU A 1 354 ? -5.263 -2.608 12.473 1.00 96.94 354 LEU A N 1
ATOM 2773 C CA . LEU A 1 354 ? -5.840 -1.963 13.655 1.00 96.94 354 LEU A CA 1
ATOM 2774 C C . LEU A 1 354 ? -5.387 -2.642 14.956 1.00 96.94 354 LEU A C 1
ATOM 2776 O O . LEU A 1 354 ? -5.099 -1.954 15.933 1.00 96.94 354 LEU A O 1
ATOM 2780 N N . PHE A 1 355 ? -5.280 -3.970 14.976 1.00 96.62 355 PHE A N 1
ATOM 2781 C CA . PHE A 1 355 ? -4.833 -4.719 16.145 1.00 96.62 355 PHE A CA 1
ATOM 2782 C C . PHE A 1 355 ? -3.350 -4.485 16.448 1.00 96.62 355 PHE A C 1
ATOM 2784 O O . PHE A 1 355 ? -2.985 -4.287 17.607 1.00 96.62 355 PHE A O 1
ATOM 2791 N N . GLU A 1 356 ? -2.494 -4.440 15.425 1.00 96.44 356 GLU A N 1
ATOM 2792 C CA . GLU A 1 356 ? -1.079 -4.111 15.609 1.00 96.44 356 GLU A CA 1
ATOM 2793 C C . GLU A 1 356 ? -0.875 -2.659 16.056 1.00 96.44 356 GLU A C 1
ATOM 2795 O O . GLU A 1 356 ? -0.019 -2.396 16.906 1.00 96.44 356 GLU A O 1
ATOM 2800 N N . ILE A 1 357 ? -1.688 -1.715 15.562 1.00 95.56 357 ILE A N 1
ATOM 2801 C CA . ILE A 1 357 ? -1.664 -0.318 16.025 1.00 95.56 357 ILE A CA 1
ATOM 2802 C C . ILE A 1 357 ? -1.915 -0.238 17.533 1.00 95.56 357 ILE A C 1
ATOM 2804 O O . ILE A 1 357 ? -1.221 0.516 18.215 1.00 95.56 357 ILE A O 1
ATOM 2808 N N . CYS A 1 358 ? -2.833 -1.065 18.039 1.00 93.81 358 CYS A N 1
ATOM 2809 C CA . CYS A 1 358 ? -3.160 -1.212 19.460 1.00 93.81 358 CYS A CA 1
ATOM 2810 C C . CYS A 1 358 ? -2.154 -2.090 20.224 1.00 93.81 358 CYS A C 1
ATOM 2812 O O . CYS A 1 358 ? -2.517 -2.702 21.223 1.00 93.81 358 CYS A O 1
ATOM 2814 N N . HIS A 1 359 ? -0.928 -2.266 19.719 1.00 93.88 359 HIS A N 1
ATOM 2815 C CA . HIS A 1 359 ? 0.104 -3.112 20.331 1.00 93.88 359 HIS A CA 1
ATOM 2816 C C . HIS A 1 359 ? -0.338 -4.555 20.621 1.00 93.88 359 HIS A C 1
ATOM 2818 O O . HIS A 1 359 ? 0.203 -5.209 21.511 1.00 93.88 359 HIS A O 1
ATOM 2824 N N . ARG A 1 360 ? -1.320 -5.068 19.869 1.00 93.75 360 ARG A N 1
ATOM 2825 C CA . ARG A 1 360 ? -1.959 -6.365 20.121 1.00 93.75 360 ARG A CA 1
ATOM 2826 C C . ARG A 1 360 ? -2.617 -6.471 21.513 1.00 93.75 360 ARG A C 1
ATOM 2828 O O . ARG A 1 360 ? -2.876 -7.579 21.984 1.00 93.75 360 ARG A O 1
ATOM 2835 N N . ASP A 1 361 ? -2.941 -5.347 22.160 1.00 91.94 361 ASP A N 1
ATOM 2836 C CA . ASP A 1 361 ? -3.760 -5.312 23.372 1.00 91.94 361 ASP A CA 1
ATOM 2837 C C . ASP A 1 361 ? -5.243 -5.453 23.005 1.00 91.94 361 ASP A C 1
ATOM 2839 O O . ASP A 1 361 ? -5.871 -4.577 22.407 1.00 91.94 361 ASP A O 1
ATOM 2843 N N . THR A 1 362 ? -5.825 -6.585 23.401 1.00 90.88 362 THR A N 1
ATOM 2844 C CA . THR A 1 362 ? -7.251 -6.889 23.211 1.00 90.88 362 THR A CA 1
ATOM 2845 C C . THR A 1 362 ? -8.183 -5.837 23.807 1.00 90.88 362 THR A C 1
ATOM 2847 O O . THR A 1 362 ? -9.236 -5.571 23.221 1.00 90.88 362 THR A O 1
ATOM 2850 N N . LYS A 1 363 ? -7.819 -5.228 24.943 1.00 87.88 363 LYS A N 1
ATOM 2851 C CA . LYS A 1 363 ? -8.643 -4.223 25.623 1.00 87.88 363 LYS A CA 1
ATOM 2852 C C . LYS A 1 363 ? -8.630 -2.920 24.842 1.00 87.88 363 LYS A C 1
ATOM 2854 O O . LYS A 1 363 ? -9.697 -2.391 24.541 1.00 87.88 363 LYS A O 1
ATOM 2859 N N . GLU A 1 364 ? -7.446 -2.449 24.454 1.00 88.88 364 GLU A N 1
ATOM 2860 C CA . GLU A 1 364 ? -7.300 -1.256 23.620 1.00 88.88 364 GLU A CA 1
ATOM 2861 C C . GLU A 1 364 ? -7.993 -1.430 22.261 1.00 88.88 364 GLU A C 1
ATOM 2863 O O . GLU A 1 364 ? -8.772 -0.570 21.848 1.00 88.88 364 GLU A O 1
ATOM 2868 N N . PHE A 1 365 ? -7.792 -2.572 21.599 1.00 92.38 365 PHE A N 1
ATOM 2869 C CA . PHE A 1 365 ? -8.423 -2.873 20.315 1.00 92.38 365 PHE A CA 1
ATOM 2870 C C . PHE A 1 365 ? -9.953 -2.882 20.405 1.00 92.38 365 PHE A C 1
ATOM 2872 O O . PHE A 1 365 ? -10.627 -2.267 19.578 1.00 92.38 365 PHE A O 1
ATOM 2879 N N . THR A 1 366 ? -10.503 -3.520 21.442 1.00 89.81 366 THR A N 1
ATOM 2880 C CA . THR A 1 366 ? -11.950 -3.554 21.708 1.00 89.81 366 THR A CA 1
ATOM 2881 C C . THR A 1 366 ? -12.504 -2.161 21.997 1.00 89.81 366 THR A C 1
ATOM 2883 O O . THR A 1 366 ? -13.568 -1.810 21.488 1.00 89.81 366 THR A O 1
ATOM 2886 N N . LEU A 1 367 ? -11.782 -1.354 22.781 1.00 86.25 367 LEU A N 1
ATOM 2887 C CA . LEU A 1 367 ? -12.175 0.016 23.104 1.00 86.25 367 LEU A CA 1
ATOM 2888 C C . LEU A 1 367 ? -12.198 0.909 21.856 1.00 86.25 367 LEU A C 1
ATOM 2890 O O . LEU A 1 367 ? -13.124 1.700 21.686 1.00 86.25 367 LEU A O 1
ATOM 2894 N N . ARG A 1 368 ? -11.192 0.783 20.982 1.00 86.81 368 ARG A N 1
ATOM 2895 C CA . ARG A 1 368 ? -11.051 1.615 19.779 1.00 86.81 368 ARG A CA 1
ATOM 2896 C C . ARG A 1 368 ? -11.985 1.206 18.645 1.00 86.81 368 ARG A C 1
ATOM 2898 O O . ARG A 1 368 ? -12.507 2.083 17.971 1.00 86.81 368 ARG A O 1
ATOM 2905 N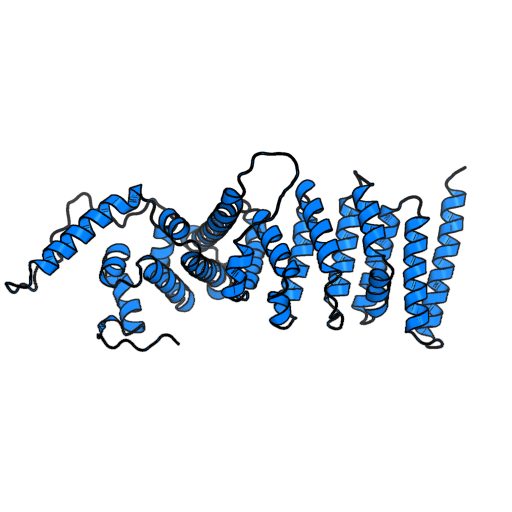 N . CYS A 1 369 ? -12.186 -0.090 18.423 1.00 88.62 369 CYS A N 1
ATOM 2906 C CA . CYS A 1 369 ? -12.975 -0.594 17.292 1.00 88.62 369 CYS A CA 1
ATOM 2907 C C . CYS A 1 369 ? -14.450 -0.847 17.635 1.00 88.62 369 CYS A C 1
ATOM 2909 O O . CYS A 1 369 ? -15.272 -1.053 16.742 1.00 88.62 369 CYS A O 1
ATOM 2911 N N . GLY A 1 370 ? -14.781 -0.878 18.928 1.00 88.19 370 GLY A N 1
ATOM 2912 C CA . GLY A 1 370 ? -16.058 -1.368 19.428 1.00 88.19 370 GLY A CA 1
ATOM 2913 C C . GLY A 1 370 ? -16.094 -2.897 19.518 1.00 88.19 370 GLY A C 1
ATOM 2914 O O . GLY A 1 370 ? -15.581 -3.618 18.658 1.00 88.19 370 GLY A O 1
ATOM 2915 N N . LEU A 1 371 ? -16.747 -3.407 20.567 1.00 86.25 371 LEU A N 1
ATOM 2916 C CA . LEU A 1 371 ? -16.816 -4.843 20.864 1.00 86.25 371 LEU A CA 1
ATOM 2917 C C . LEU A 1 371 ? -17.396 -5.666 19.705 1.00 86.25 371 LEU A C 1
ATOM 2919 O O . LEU A 1 371 ? -16.846 -6.713 19.376 1.00 86.25 371 LEU A O 1
ATOM 2923 N N . GLY A 1 372 ? -18.459 -5.180 19.055 1.00 85.25 372 GLY A N 1
ATOM 2924 C CA . GLY A 1 372 ? -19.104 -5.891 17.945 1.00 85.25 372 GLY A CA 1
ATOM 2925 C C . GLY A 1 372 ? -18.156 -6.178 16.775 1.00 85.25 372 GLY A C 1
ATOM 2926 O O . GLY A 1 372 ? -18.155 -7.290 16.252 1.00 85.25 372 GLY A O 1
ATOM 2927 N N . ASN A 1 373 ? -17.299 -5.215 16.424 1.00 88.25 373 ASN A N 1
ATOM 2928 C CA . ASN A 1 373 ? -16.323 -5.366 15.344 1.00 88.25 373 ASN A CA 1
ATOM 2929 C C . ASN A 1 373 ? -15.102 -6.185 15.788 1.00 88.25 373 ASN A C 1
ATOM 2931 O O . ASN A 1 373 ? -14.617 -7.040 15.047 1.00 88.25 373 ASN A O 1
ATOM 2935 N N . ALA A 1 374 ? -14.619 -5.957 17.013 1.00 90.44 374 ALA A N 1
ATOM 2936 C CA . ALA A 1 374 ? -13.409 -6.597 17.520 1.00 90.44 374 ALA A CA 1
ATOM 2937 C C . ALA A 1 374 ? -13.584 -8.103 17.783 1.00 90.44 374 ALA A C 1
ATOM 2939 O O . ALA A 1 374 ? -12.679 -8.887 17.489 1.00 90.44 374 ALA A O 1
ATOM 2940 N N . VAL A 1 375 ? -14.737 -8.531 18.316 1.00 89.00 375 VAL A N 1
ATOM 2941 C CA . VAL A 1 375 ? -14.955 -9.921 18.759 1.00 89.00 375 VAL A CA 1
ATOM 2942 C C . VAL A 1 375 ? -14.765 -10.924 17.628 1.00 89.00 375 VAL A C 1
ATOM 2944 O O . VAL A 1 375 ? -14.087 -11.928 17.832 1.00 89.00 375 VAL A O 1
ATOM 2947 N N . ALA A 1 376 ? -15.300 -10.651 16.435 1.00 88.38 376 ALA A N 1
ATOM 2948 C CA . ALA A 1 376 ? -15.199 -11.577 15.307 1.00 88.38 376 ALA A CA 1
ATOM 2949 C C . ALA A 1 376 ? -13.734 -11.861 14.929 1.00 88.38 376 ALA A C 1
ATOM 2951 O O . ALA A 1 376 ? -13.347 -13.015 14.736 1.00 88.38 376 ALA A O 1
ATOM 2952 N N . TYR A 1 377 ? -12.901 -10.818 14.885 1.00 92.88 377 TYR A N 1
ATOM 2953 C CA . TYR A 1 377 ? -11.474 -10.960 14.610 1.00 92.88 377 TYR A CA 1
ATOM 2954 C C . TYR A 1 377 ? -10.735 -11.673 15.751 1.00 92.88 377 TYR A C 1
ATOM 2956 O O . TYR A 1 377 ? -9.991 -12.624 15.512 1.00 92.88 377 TYR A O 1
ATOM 2964 N N . LEU A 1 378 ? -10.978 -11.269 17.001 1.00 91.88 378 LEU A N 1
ATOM 2965 C CA . LEU A 1 378 ? -10.322 -11.865 18.167 1.00 91.88 378 LEU A CA 1
ATOM 2966 C C . LEU A 1 378 ? -10.679 -13.352 18.358 1.00 91.88 378 LEU A C 1
ATOM 2968 O O . LEU A 1 378 ? -9.835 -14.134 18.802 1.00 91.88 378 LEU A O 1
ATOM 2972 N N . GLN A 1 379 ? -11.905 -13.758 18.010 1.00 88.38 379 GLN A N 1
ATOM 2973 C CA . GLN A 1 379 ? -12.333 -15.161 18.000 1.00 88.38 379 GLN A CA 1
ATOM 2974 C C . GLN A 1 379 ? -11.633 -15.950 16.893 1.00 88.38 379 GLN A C 1
ATOM 2976 O O . GLN A 1 379 ? -11.134 -17.045 17.154 1.00 88.38 379 GLN A O 1
ATOM 2981 N N . ALA A 1 380 ? -11.549 -15.390 15.682 1.00 87.19 380 ALA A N 1
ATOM 2982 C CA . ALA A 1 380 ? -10.857 -16.024 14.561 1.00 87.19 380 ALA A CA 1
ATOM 2983 C C . ALA A 1 380 ? -9.366 -16.256 14.864 1.00 87.19 380 ALA A C 1
ATOM 2985 O O . ALA A 1 380 ? -8.832 -17.315 14.542 1.00 87.19 380 ALA A O 1
ATOM 2986 N N . GLN A 1 381 ? -8.727 -15.314 15.565 1.00 85.75 381 GLN A N 1
ATOM 2987 C CA . GLN A 1 381 ? -7.343 -15.431 16.038 1.00 85.75 381 GLN A CA 1
ATOM 2988 C C . GLN A 1 381 ? -7.191 -16.287 17.311 1.00 85.75 381 GLN A C 1
ATOM 2990 O O . GLN A 1 381 ? -6.081 -16.474 17.801 1.00 85.75 381 GLN A O 1
ATOM 2995 N N . ARG A 1 382 ? -8.295 -16.806 17.874 1.00 81.56 382 ARG A N 1
ATOM 2996 C CA . ARG A 1 382 ? -8.345 -17.596 19.125 1.00 81.56 382 ARG A CA 1
ATOM 2997 C C . ARG A 1 382 ? -7.793 -16.881 20.367 1.00 81.56 382 ARG A C 1
ATOM 2999 O O . ARG A 1 382 ? -7.566 -17.513 21.395 1.00 81.56 382 ARG A O 1
ATOM 3006 N N . ILE A 1 383 ? -7.660 -15.557 20.316 1.00 78.38 383 ILE A N 1
ATOM 3007 C CA . ILE A 1 383 ? -7.082 -14.742 21.393 1.00 78.38 383 ILE A CA 1
ATOM 3008 C C . ILE A 1 383 ? -8.035 -14.662 22.597 1.00 78.38 383 ILE A C 1
ATOM 3010 O O . ILE A 1 383 ? -7.593 -14.681 23.742 1.00 78.38 383 ILE A O 1
ATOM 3014 N N . LEU A 1 384 ? -9.351 -14.653 22.357 1.00 63.78 384 LEU A N 1
ATOM 3015 C CA . LEU A 1 384 ? -10.365 -14.580 23.421 1.00 63.78 384 LEU A CA 1
ATOM 3016 C C . LEU A 1 384 ? -10.410 -15.811 24.343 1.00 63.78 384 LEU A C 1
ATOM 3018 O O . LEU A 1 384 ? -10.945 -15.712 25.442 1.00 63.78 384 LEU A O 1
ATOM 3022 N N . ASN A 1 385 ? -9.831 -16.944 23.931 1.00 62.00 385 ASN A N 1
ATOM 3023 C CA . ASN A 1 385 ? -9.878 -18.196 24.694 1.00 62.00 385 ASN A CA 1
ATOM 3024 C C . ASN A 1 385 ? -8.609 -18.461 25.526 1.00 62.00 385 ASN A C 1
ATOM 3026 O O . ASN A 1 385 ? -8.484 -19.536 26.105 1.00 62.00 385 ASN A O 1
ATOM 3030 N N . GLY A 1 386 ? -7.650 -17.527 25.573 1.00 52.75 386 GLY A N 1
ATOM 3031 C CA . GLY A 1 386 ? -6.415 -17.691 26.352 1.00 52.75 386 GLY A CA 1
ATOM 3032 C C . GLY A 1 386 ? -5.447 -18.760 25.821 1.00 52.75 386 GLY A C 1
ATOM 3033 O O . GLY A 1 386 ? -4.483 -19.094 26.502 1.00 52.75 386 GLY A O 1
ATOM 3034 N N . ILE A 1 387 ? -5.674 -19.287 24.612 1.00 44.50 387 ILE A N 1
ATOM 3035 C CA . ILE A 1 387 ? -4.778 -20.239 23.944 1.00 44.50 387 ILE A CA 1
ATOM 3036 C C . ILE A 1 387 ? -4.064 -19.492 22.812 1.00 44.50 387 ILE A C 1
ATOM 3038 O O . ILE A 1 387 ? -4.565 -19.425 21.689 1.00 44.50 387 ILE A O 1
ATOM 3042 N N . SER A 1 388 ? -2.908 -18.895 23.107 1.00 41.44 388 SER A N 1
ATOM 3043 C CA . SER A 1 388 ? -2.021 -18.336 22.084 1.00 41.44 388 SER A CA 1
ATOM 3044 C C . SER A 1 388 ? -1.202 -19.458 21.436 1.00 41.44 388 SER A C 1
ATOM 3046 O O . SER A 1 388 ? -0.548 -20.242 22.119 1.00 41.44 388 SER A O 1
ATOM 3048 N N . TYR A 1 389 ? -1.225 -19.538 20.106 1.00 39.94 389 TYR A N 1
ATOM 3049 C CA . TYR A 1 389 ? -0.225 -20.285 19.339 1.00 39.94 389 TYR A CA 1
ATOM 3050 C C . TYR A 1 389 ? 0.802 -19.292 18.778 1.00 39.94 389 TYR A C 1
ATOM 3052 O O . TYR A 1 389 ? 0.436 -18.144 18.507 1.00 39.94 389 TYR A O 1
ATOM 3060 N N . PRO A 1 390 ? 2.080 -19.687 18.636 1.00 34.56 390 PRO A N 1
ATOM 3061 C CA . PRO A 1 390 ? 3.095 -18.819 18.048 1.00 34.56 390 PRO A CA 1
ATOM 3062 C C . PRO A 1 390 ? 2.705 -18.416 16.611 1.00 34.56 390 PRO A C 1
ATOM 3064 O O . PRO A 1 390 ? 2.003 -19.179 15.942 1.00 34.56 390 PRO A O 1
ATOM 3067 N N . PRO A 1 391 ? 3.122 -17.222 16.146 1.00 43.75 391 PRO A N 1
ATOM 3068 C CA . PRO A 1 391 ? 2.798 -16.727 14.810 1.00 43.75 391 PRO A CA 1
ATOM 3069 C C . PRO A 1 391 ? 3.329 -17.681 13.729 1.00 43.75 391 PRO A C 1
ATOM 3071 O O . PRO A 1 391 ? 4.438 -18.199 13.862 1.00 43.75 391 PRO A O 1
ATOM 3074 N N . SER A 1 392 ? 2.508 -17.918 12.701 1.00 39.56 392 SER A N 1
ATOM 3075 C CA . SER A 1 392 ? 2.819 -18.739 11.520 1.00 39.56 392 SER A CA 1
ATOM 3076 C C . SER A 1 392 ? 3.727 -18.034 10.530 1.00 39.56 392 SER A C 1
ATOM 3078 O O . SER A 1 392 ? 3.442 -16.836 10.291 1.00 39.56 392 SER A O 1
#

Foldseek 3Di:
DPPVVLVVVVVVLVVVVVVLVVCVVVVPDDVLVSLLVLLVSLVVQLVPDPPNLVSLLVSLVVQLVCLVVVRLSSLVSNVVVVVLVSLVVSLVPDDPSNVRSLVSSLSSLVSNLVDPPDPDCVVLVSLLVSLVVCQVVVPPVNLVSLLVSLLSCLVPDPCVVLPDLSSLSSLLSNLQRQDLPDPVCLVSLLSSLVSLLSRDLVCNVVSLQDPPPPPDDDPDDSVCSSLVSLVSLLSSLLVLLCCVVPVVDPVDDCVRRNLSSLVVLQSCCVVPVPSSLCQQQNPVLCVVVVVVLVVVVVVVVVVVPDDDPDDPPPPPDPVPPQSLNDDPSRSNVSLLVLLPDPPPSSNLSSLSSLCVSQVVDLVSSCSNNPVVSSVVNCVVCVVVVVDHDPDD

Organism: NCBI:txid44058

Secondary structure (DSSP, 8-state):
--HHHHHHHHHHHHHHHHHHHHHHHHT-S-HHHHHHHHHHHHHHHHHH-SSHHHHHHHHHHHHHHHHHTT--HHHHHHHHTTHHHHHHHHHHH-SSSHHHHHHHHHHHHHHHHH-TT---GGGHHHHHHHHHHHHHTT-HHHHHHHHHHHHHHHHHS-HHHHT-HHHHHHHHHHHHHS-SS-GGGHHHHHHHHHHHHHS-HHHHHHHH-------SS----THHHHHHHHHHHHHHHHHHHHHHHTS--TT--HHHHTHHHHHHHHHHHHH-HHHHHHHHS-HHHHHHHHHHHHHHHHHHHHTTS------S-----SS---TT-PPTT-HHHHHHHHTT-S-HHHHHHHHHHHHHHTTT-HHHHHHHH-HHHHHHHHHHTTGGGT-PPPP-

Radius of gyration: 28.21 Å; Cα contacts (8 Å, |Δi|>4): 350; chains: 1; bounding box: 58×44×96 Å

Sequence (392 aa):
MGWDVLVADQGKNEEALRVVRNEIAAGTVASEALEASAAKIYLSAIEKAEDKVEAVSCTANALLATATKGDRRLALNFVASGGMDVVLDIILQEKEQKLKAVLACAKIAHVIFASTEYEDNHWLEPLASLLYWALNTKCDALTFELFAVAYALATKEPLSLVTNDSFINLLRYVLLLMPCTSTLYLNRQVATLRILMLVPESNFNAILSSNICLHAQSDVDINNDRQFICRRLLFILKMQLWRYAVEADRAIHPDRDLVPPLDIARKLLQFEPEIVRATIFPPEANAPYESLLHKQQTKAQNTDLMSSTTNINTIQDDNNVHPVDAPPYALRTLLFQLQTDINATVKRFANELLFEICHRDTKEFTLRCGLGNAVAYLQAQRILNGISYPPS

Nearest PDB structures (foldseek):
  6nmg-assembly2_B  TM=4.776E-01  e=2.648E-06  Rattus norvegicus
  5ltw-assembly1_B  TM=2.735E-01  e=8.662E+00  Homo sapiens
  8qca-assembly1_B  TM=1.564E-01  e=3.542E+00  Saccharomyces cerevisiae

pLDDT: mean 71.82, std 17.82, range [23.39, 98.0]